Protein AF-0000000084531845 (afdb_homodimer)

Sequence (392 aa):
MIPSQDGQPVPTFLTSALDYHVVKAMKFLHRSMEEGRYAATGSGNSVQEWHRLVGYAWTDLLQYGDLFRGAMALRMQAIGYSTEMIARYLQVEPGQVPKLISEDAQELYDGLTGSSSSGHDDVWGVVGRAIGRGELEQATRDRAEVVLAALFHNPGDPDALDYLPTHL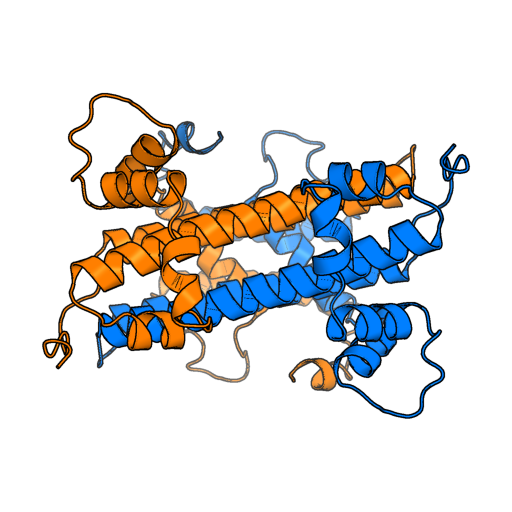QDLVREVTAVLDKAAGARHPEGAEALSMMIPSQDGQPVPTFLTSALDYHVVKAMKFLHRSMEEGRYAATGSGNSVQEWHRLVGYAWTDLLQYGDLFRGAMALRMQAIGYSTEMIARYLQVEPGQVPKLISEDAQELYDGLTGSSSSGHDDVWGVVGRAIGRGELEQATRDRAEVVLAALFHNPGDPDALDYLPTHLQDLVREVTAVLDKAAGARHPEGAEALSM

Secondary structure (DSSP, 8-state):
-----TTPPPPHHHHHHHHHHHHHHHHHHHHHHHHHHHHHHSTT--HHHHHHHHHHHHHHHHHHHHHHHHHHHHHHHHTT--HHHHHHHHTS-GGGHHHH--HHHHHHHHHHHT--------HHHHHHHHHHTT-S-HHHHHHHHHHHHHHHS-TT-TTTTTTS-HHHHHHHHHHHHHHHHHHTTS--TTGGGGG-/-----TTPPPPHHHHHHHHHHHHHHHHHHHHHHHHHHHHHHSTT--HHHHHHHHHHHHHHHHHHHHHHHHHHHHHHHHTT--HHHHHHHHTS-GGGHHHH--HHHHHHHHHHHT--------HHHHHHHHHHTT-S-HHHHHHHHHHHHHHHS-TT-TTTTTTS-HHHHHHHHHHHHHHHHHHTSS--TTGGGGG-

Organism: Streptomyces rubellomurinus (strain ATCC 31215) (NCBI:txid359131)

Solvent-accessible surface area (backbone atoms only — not comparable to full-atom values): 20425 Å² total; per-residue (Å²): 126,63,67,75,51,71,64,37,68,49,56,63,41,58,59,36,44,51,48,52,49,47,53,51,40,48,49,27,49,36,46,24,52,51,45,33,49,41,20,50,68,36,94,75,23,12,35,59,54,24,50,39,49,31,28,43,25,51,40,51,34,48,54,52,49,45,37,52,51,10,26,50,50,52,51,41,46,75,73,52,46,50,61,63,54,50,12,58,32,51,69,48,55,55,89,46,51,69,72,42,50,40,71,61,12,49,32,23,40,25,12,34,70,62,63,54,75,68,80,72,80,41,70,39,27,51,50,15,34,40,31,38,69,56,63,66,48,66,39,59,50,49,44,53,52,28,49,39,42,37,71,64,51,50,84,86,41,90,64,58,53,65,89,45,58,69,73,51,42,52,48,19,52,53,44,33,56,57,45,49,60,62,27,62,68,75,63,71,85,74,68,77,71,74,74,115,127,64,68,77,49,71,65,37,68,48,56,64,41,57,57,36,45,49,49,52,50,48,53,53,40,48,48,25,51,35,48,22,52,53,45,33,47,41,21,50,69,38,94,77,22,12,36,62,54,24,50,38,48,31,28,43,24,51,40,52,33,46,52,52,49,44,36,52,52,10,27,50,49,52,52,42,46,74,75,53,47,49,61,62,56,49,12,59,32,52,70,50,54,55,89,46,51,69,74,42,49,40,72,60,13,49,31,23,39,24,12,34,70,62,63,54,74,66,82,70,82,42,70,41,27,51,51,15,34,40,30,37,70,57,62,67,50,64,41,60,50,50,46,54,52,29,50,38,44,38,72,64,50,50,86,86,42,90,63,59,51,67,89,46,59,68,74,51,40,52,48,18,53,52,44,32,56,57,44,48,59,62,24,62,68,74,64,70,86,73,66,75,71,73,73,114

Nearest PDB structures (foldseek):
  8tos-assembly1_A  TM=4.732E-01  e=9.509E+00  Homo sapiens
  7tn0-assembly2_F  TM=3.151E-01  e=7.102E+00  Homo sapiens
  4dg7-assembly1_H  TM=1.918E-01  e=2.435E+00  Drosophila melanogaster
  7tn0-assembly2_F  TM=3.152E-01  e=6.196E+00  Homo sapiens
  1key-assembly1_D-2  TM=1.921E-01  e=2.587E+00  Mus musculus

Structure (mmCIF, N/CA/C/O backbone):
data_AF-0000000084531845-model_v1
#
loop_
_entity.id
_entity.type
_entity.pdbx_description
1 polymer 'Uncharacterized protein'
#
loop_
_atom_site.group_PDB
_atom_site.id
_atom_site.type_symbol
_atom_site.label_atom_id
_atom_site.label_alt_id
_atom_site.label_comp_id
_atom_site.label_asym_id
_atom_site.label_entity_id
_atom_site.label_seq_id
_atom_site.pdbx_PDB_ins_code
_atom_site.Cartn_x
_atom_site.Cartn_y
_atom_site.Cartn_z
_atom_site.occupancy
_atom_site.B_iso_or_equiv
_atom_site.auth_seq_id
_atom_site.auth_comp_id
_atom_site.auth_asym_id
_atom_site.auth_atom_id
_atom_site.pdbx_PDB_model_num
ATOM 1 N N . MET A 1 1 ? 17.438 -18 -23.594 1 32.72 1 MET A N 1
ATOM 2 C CA . MET A 1 1 ? 16.125 -18.547 -23.922 1 32.72 1 MET A CA 1
ATOM 3 C C . MET A 1 1 ? 15.359 -18.906 -22.656 1 32.72 1 MET A C 1
ATOM 5 O O . MET A 1 1 ? 15.875 -19.641 -21.797 1 32.72 1 MET A O 1
ATOM 9 N N . ILE A 1 2 ? 14.531 -18.031 -22.078 1 42.78 2 ILE A N 1
ATOM 10 C CA . ILE A 1 2 ? 13.727 -18.422 -20.922 1 42.78 2 ILE A CA 1
ATOM 11 C C . ILE A 1 2 ? 13.039 -19.766 -21.219 1 42.78 2 ILE A C 1
ATOM 13 O O . ILE A 1 2 ? 12.477 -19.953 -22.312 1 42.78 2 ILE A O 1
ATOM 17 N N . PRO A 1 3 ? 13.43 -20.844 -20.75 1 45.72 3 PRO A N 1
ATOM 18 C CA . PRO A 1 3 ? 12.539 -21.969 -21.031 1 45.72 3 PRO A CA 1
ATOM 19 C C . PRO A 1 3 ? 11.07 -21.562 -21.047 1 45.72 3 PRO A C 1
ATOM 21 O O . PRO A 1 3 ? 10.672 -20.625 -20.359 1 45.72 3 PRO A O 1
ATOM 24 N N . SER A 1 4 ? 10.398 -21.844 -22.156 1 46.41 4 SER A N 1
ATOM 25 C CA . SER A 1 4 ? 9 -21.5 -22.406 1 46.41 4 SER A CA 1
ATOM 26 C C . SER A 1 4 ? 8.156 -21.688 -21.141 1 46.41 4 SER A C 1
ATOM 28 O O . SER A 1 4 ? 7.98 -22.812 -20.672 1 46.41 4 SER A O 1
ATOM 30 N N . GLN A 1 5 ? 8.555 -21.094 -19.969 1 52.75 5 GLN A N 1
ATOM 31 C CA . GLN A 1 5 ? 7.637 -21.219 -18.844 1 52.75 5 GLN A CA 1
ATOM 32 C C . GLN A 1 5 ? 6.207 -20.875 -19.266 1 52.75 5 GLN A C 1
ATOM 34 O O . GLN A 1 5 ? 5.332 -20.703 -18.406 1 52.75 5 GLN A O 1
ATOM 39 N N . ASP A 1 6 ? 6.102 -20.797 -20.641 1 56.25 6 ASP A N 1
ATOM 40 C CA . ASP A 1 6 ? 4.773 -20.609 -21.219 1 56.25 6 ASP A CA 1
ATOM 41 C C . ASP A 1 6 ? 3.855 -21.781 -20.875 1 56.25 6 ASP A C 1
ATOM 43 O O . ASP A 1 6 ? 4.25 -22.938 -21 1 56.25 6 ASP A O 1
ATOM 47 N N . GLY A 1 7 ? 2.877 -21.422 -20.156 1 62.97 7 GLY A N 1
ATOM 48 C CA . GLY A 1 7 ? 1.813 -22.375 -19.875 1 62.97 7 GLY A CA 1
ATOM 49 C C . GLY A 1 7 ? 1.886 -22.953 -18.469 1 62.97 7 GLY A C 1
ATOM 50 O O . GLY A 1 7 ? 1.029 -23.75 -18.078 1 62.97 7 GLY A O 1
ATOM 51 N N . GLN A 1 8 ? 3.057 -22.688 -17.75 1 75.38 8 GLN A N 1
ATOM 52 C CA . GLN A 1 8 ? 3.1 -23.234 -16.406 1 75.38 8 GLN A CA 1
ATOM 53 C C . GLN A 1 8 ? 2.195 -22.453 -15.461 1 75.38 8 GLN A C 1
ATOM 55 O O . GLN A 1 8 ? 2.15 -21.219 -15.516 1 75.38 8 GLN A O 1
ATOM 60 N N . PRO A 1 9 ? 1.464 -23.234 -14.797 1 83.25 9 PRO A N 1
ATOM 61 C CA . PRO A 1 9 ? 0.596 -22.578 -13.82 1 83.25 9 PRO A CA 1
ATOM 62 C C . PRO A 1 9 ? 1.38 -21.797 -12.766 1 83.25 9 PRO A C 1
ATOM 64 O O . PRO A 1 9 ? 2.518 -22.156 -12.453 1 83.25 9 PRO A O 1
ATOM 67 N N . VAL A 1 10 ? 0.85 -20.75 -12.258 1 91.19 10 VAL A N 1
ATOM 68 C CA . VAL A 1 10 ? 1.457 -19.969 -11.18 1 91.19 10 VAL A CA 1
ATOM 69 C C . VAL A 1 10 ? 1.438 -20.766 -9.883 1 91.19 10 VAL A C 1
ATOM 71 O O . VAL A 1 10 ? 0.373 -21.172 -9.414 1 91.19 10 VAL A O 1
ATOM 74 N N . PRO A 1 11 ? 2.592 -21.031 -9.344 1 90.56 11 PRO A N 1
ATOM 75 C CA . PRO A 1 11 ? 2.596 -21.766 -8.086 1 90.56 11 PRO A CA 1
ATOM 76 C C . PRO A 1 11 ? 1.797 -21.078 -6.984 1 90.56 11 PRO A C 1
ATOM 78 O O . PRO A 1 11 ? 1.821 -19.844 -6.883 1 90.56 11 PRO A O 1
ATOM 81 N N . THR A 1 12 ? 1.21 -21.875 -6.152 1 90.69 12 THR A N 1
ATOM 82 C CA . THR A 1 12 ? 0.329 -21.359 -5.109 1 90.69 12 THR A CA 1
ATOM 83 C C . THR A 1 12 ? 1.112 -20.516 -4.105 1 90.69 12 THR A C 1
ATOM 85 O O . THR A 1 12 ? 0.594 -19.531 -3.574 1 90.69 12 THR A O 1
ATOM 88 N N . PHE A 1 13 ? 2.371 -20.906 -3.871 1 93 13 PHE A N 1
ATOM 89 C CA . PHE A 1 13 ? 3.119 -20.141 -2.885 1 93 13 PHE A CA 1
ATOM 90 C C . PHE A 1 13 ? 3.33 -18.703 -3.361 1 93 13 PHE A C 1
ATOM 92 O O . PHE A 1 13 ? 3.436 -17.781 -2.547 1 93 13 PHE A O 1
ATOM 99 N N . LEU A 1 14 ? 3.355 -18.469 -4.664 1 94.06 14 LEU A N 1
ATOM 100 C CA . LEU A 1 14 ? 3.51 -17.125 -5.203 1 94.06 14 LEU A CA 1
ATOM 101 C C . LEU A 1 14 ? 2.244 -16.297 -4.984 1 94.06 14 LEU A C 1
ATOM 103 O O . LEU A 1 14 ? 2.316 -15.148 -4.562 1 94.06 14 LEU A O 1
ATOM 107 N N . THR A 1 15 ? 1.088 -16.906 -5.281 1 93.69 15 THR A N 1
ATOM 108 C CA . THR A 1 15 ? -0.165 -16.188 -5.078 1 93.69 15 THR A CA 1
ATOM 109 C C . THR A 1 15 ? -0.398 -15.914 -3.594 1 93.69 15 THR A C 1
ATOM 111 O O . THR A 1 15 ? -0.864 -14.836 -3.219 1 93.69 15 THR A O 1
ATOM 114 N N . SER A 1 16 ? 0.004 -16.875 -2.762 1 94.31 16 SER A N 1
ATOM 115 C CA . SER A 1 16 ? -0.106 -16.703 -1.317 1 94.31 16 SER A CA 1
ATOM 116 C C . SER A 1 16 ? 0.824 -15.594 -0.826 1 94.31 16 SER A C 1
ATOM 118 O O . SER A 1 16 ? 0.457 -14.812 0.053 1 94.31 16 SER A O 1
ATOM 120 N N . ALA A 1 17 ? 1.991 -15.586 -1.37 1 96.06 17 ALA A N 1
ATOM 121 C CA . ALA A 1 17 ? 2.947 -14.547 -1.001 1 96.06 17 ALA A CA 1
ATOM 122 C C . ALA A 1 17 ? 2.418 -13.164 -1.364 1 96.06 17 ALA A C 1
ATOM 124 O O . ALA A 1 17 ? 2.533 -12.219 -0.576 1 96.06 17 ALA A O 1
ATOM 125 N N . LEU A 1 18 ? 1.858 -13.07 -2.562 1 96.75 18 LEU A N 1
ATOM 126 C CA . LEU A 1 18 ? 1.266 -11.805 -2.977 1 96.75 18 LEU A CA 1
ATOM 127 C C . LEU A 1 18 ? 0.172 -11.375 -2.004 1 96.75 18 LEU A C 1
ATOM 129 O O . LEU A 1 18 ? 0.18 -10.242 -1.519 1 96.75 18 LEU A O 1
ATOM 133 N N . ASP A 1 19 ? -0.71 -12.281 -1.713 1 95.56 19 ASP A N 1
ATOM 134 C CA . ASP A 1 19 ? -1.826 -11.977 -0.821 1 95.56 19 ASP A CA 1
ATOM 135 C C . ASP A 1 19 ? -1.327 -11.492 0.538 1 95.56 19 ASP A C 1
ATOM 137 O O . ASP A 1 19 ? -1.794 -10.477 1.05 1 95.56 19 ASP A O 1
ATOM 141 N N . TYR A 1 20 ? -0.413 -12.195 1.054 1 95.88 20 TYR A N 1
ATOM 142 C CA . TYR A 1 20 ? 0.135 -11.867 2.363 1 95.88 20 TYR A CA 1
ATOM 143 C C . TYR A 1 20 ? 0.759 -10.477 2.357 1 95.88 20 TYR A C 1
ATOM 145 O O . TYR A 1 20 ? 0.509 -9.672 3.258 1 95.88 20 TYR A O 1
ATOM 153 N N . HIS A 1 21 ? 1.496 -10.195 1.393 1 97.06 21 HIS A N 1
ATOM 154 C CA . HIS A 1 21 ? 2.23 -8.93 1.365 1 97.06 21 HIS A CA 1
ATOM 155 C C . HIS A 1 21 ? 1.303 -7.762 1.059 1 97.06 21 HIS A C 1
ATOM 157 O O . HIS A 1 21 ? 1.534 -6.645 1.522 1 97.06 21 HIS A O 1
ATOM 163 N N . VAL A 1 22 ? 0.257 -8 0.275 1 97.94 22 VAL A N 1
ATOM 164 C CA . VAL A 1 22 ? -0.74 -6.957 0.051 1 97.94 22 VAL A CA 1
ATOM 165 C C . VAL A 1 22 ? -1.421 -6.602 1.37 1 97.94 22 VAL A C 1
ATOM 167 O O . VAL A 1 22 ? -1.542 -5.426 1.716 1 97.94 22 VAL A O 1
ATOM 170 N N . VAL A 1 23 ? -1.781 -7.582 2.129 1 97.06 23 VAL A N 1
ATOM 171 C CA . VAL A 1 23 ? -2.461 -7.359 3.4 1 97.06 23 VAL A CA 1
ATOM 172 C C . VAL A 1 23 ? -1.539 -6.602 4.355 1 97.06 23 VAL A C 1
ATOM 174 O O . VAL A 1 23 ? -1.958 -5.641 5 1 97.06 23 VAL A O 1
ATOM 177 N N . LYS A 1 24 ? -0.318 -7.004 4.395 1 97.06 24 LYS A N 1
ATOM 178 C CA . LYS A 1 24 ? 0.635 -6.336 5.273 1 97.06 24 LYS A CA 1
ATOM 179 C C . LYS A 1 24 ? 0.87 -4.891 4.836 1 97.06 24 LYS A C 1
ATOM 181 O O . LYS A 1 24 ? 0.956 -3.99 5.672 1 97.06 24 LYS A O 1
ATOM 186 N N . ALA A 1 25 ? 0.988 -4.703 3.541 1 98.19 25 ALA A N 1
ATOM 187 C CA . ALA A 1 25 ? 1.13 -3.344 3.025 1 98.19 25 ALA A CA 1
ATOM 188 C C . ALA A 1 25 ? -0.063 -2.48 3.42 1 98.19 25 ALA A C 1
ATOM 190 O O . ALA A 1 25 ? 0.106 -1.339 3.857 1 98.19 25 ALA A O 1
ATOM 191 N N . MET A 1 26 ? -1.246 -3.004 3.289 1 98.12 26 MET A N 1
ATOM 192 C CA . MET A 1 26 ? -2.455 -2.271 3.656 1 98.12 26 MET A CA 1
ATOM 193 C C . MET A 1 26 ? -2.455 -1.932 5.145 1 98.12 26 MET A C 1
ATOM 195 O O . MET A 1 26 ? -2.955 -0.879 5.543 1 98.12 26 MET A O 1
ATOM 199 N N . LYS A 1 27 ? -1.915 -2.779 5.941 1 97.5 27 LYS A N 1
ATOM 200 C CA . LYS A 1 27 ? -1.823 -2.516 7.375 1 97.5 27 LYS A CA 1
ATOM 201 C C . LYS A 1 27 ? -0.931 -1.31 7.656 1 97.5 27 LYS A C 1
ATOM 203 O O . LYS A 1 27 ? -1.246 -0.486 8.516 1 97.5 27 LYS A O 1
ATOM 208 N N . PHE A 1 28 ? 0.142 -1.226 6.973 1 97.88 28 PHE A N 1
ATOM 209 C CA . PHE A 1 28 ? 1.023 -0.078 7.152 1 97.88 28 PHE A CA 1
ATOM 210 C C . PHE A 1 28 ? 0.356 1.2 6.656 1 97.88 28 PHE A C 1
ATOM 212 O O . PHE A 1 28 ? 0.523 2.266 7.254 1 97.88 28 PHE A O 1
ATOM 219 N N . LEU A 1 29 ? -0.359 1.09 5.543 1 98.19 29 LEU A N 1
ATOM 220 C CA . LEU A 1 29 ? -1.098 2.248 5.051 1 98.19 29 LEU A CA 1
ATOM 221 C C . LEU A 1 29 ? -2.146 2.693 6.062 1 98.19 29 LEU A C 1
ATOM 223 O O . LEU A 1 29 ? -2.299 3.891 6.316 1 98.19 29 LEU A O 1
ATOM 227 N N . HIS A 1 30 ? -2.816 1.732 6.672 1 97.62 30 HIS A N 1
ATOM 228 C CA . HIS A 1 30 ? -3.777 2.033 7.727 1 97.62 30 HIS A CA 1
ATOM 229 C C . HIS A 1 30 ? -3.105 2.748 8.898 1 97.62 30 HIS A C 1
ATOM 231 O O . HIS A 1 30 ? -3.607 3.766 9.375 1 97.62 30 HIS A O 1
ATOM 237 N N . ARG A 1 31 ? -2.033 2.191 9.289 1 96.56 31 ARG A N 1
ATOM 238 C CA . ARG A 1 31 ? -1.293 2.785 10.398 1 96.56 31 ARG A CA 1
ATOM 239 C C . ARG A 1 31 ? -0.906 4.227 10.086 1 96.56 31 ARG A C 1
ATOM 241 O O . ARG A 1 31 ? -1.03 5.105 10.945 1 96.56 31 ARG A O 1
ATOM 248 N N . SER A 1 32 ? -0.454 4.434 8.938 1 96.88 32 SER A N 1
ATOM 249 C CA . SER A 1 32 ? -0.034 5.781 8.562 1 96.88 32 SER A CA 1
ATOM 250 C C . SER A 1 32 ? -1.197 6.766 8.648 1 96.88 32 SER A C 1
ATOM 252 O O . SER A 1 32 ? -1.037 7.887 9.133 1 96.88 32 SER A O 1
ATOM 254 N N . MET A 1 33 ? -2.391 6.348 8.195 1 94.56 33 MET A N 1
ATOM 255 C CA . MET A 1 33 ? -3.555 7.23 8.211 1 94.56 33 MET A CA 1
ATOM 256 C C . MET A 1 33 ? -4.043 7.449 9.641 1 94.56 33 MET A C 1
ATOM 258 O O . MET A 1 33 ? -4.348 8.578 10.031 1 94.56 33 MET A O 1
ATOM 262 N N . GLU A 1 34 ? -4.078 6.387 10.352 1 92.06 34 GLU A N 1
ATOM 263 C CA . GLU A 1 34 ? -4.531 6.461 11.734 1 92.06 34 GLU A CA 1
ATOM 264 C C . GLU A 1 34 ? -3.615 7.352 12.57 1 92.06 34 GLU A C 1
ATOM 266 O O . GLU A 1 34 ? -4.078 8.297 13.211 1 92.06 34 GLU A O 1
ATOM 271 N N . GLU A 1 35 ? -2.385 7.078 12.516 1 91 35 GLU A N 1
ATOM 272 C CA . GLU A 1 35 ? -1.405 7.836 13.289 1 91 35 GLU A CA 1
ATOM 273 C C . GLU A 1 35 ? -1.279 9.266 12.766 1 91 35 GLU A C 1
ATOM 275 O O . GLU A 1 35 ? -1.078 10.203 13.547 1 91 35 GLU A O 1
ATOM 280 N N . GLY A 1 36 ? -1.322 9.359 11.438 1 91.62 36 GLY A N 1
ATOM 281 C CA . GLY A 1 36 ? -1.324 10.703 10.875 1 91.62 36 GLY A CA 1
ATOM 282 C C . GLY A 1 36 ? -2.479 11.555 11.367 1 91.62 36 GLY A C 1
ATOM 283 O O . GLY A 1 36 ? -2.287 12.711 11.742 1 91.62 36 GLY A O 1
ATOM 284 N N . ARG A 1 37 ? -3.643 11.023 11.406 1 89 37 ARG A N 1
ATOM 285 C CA . ARG A 1 37 ? -4.816 11.742 11.898 1 89 37 ARG A CA 1
ATOM 286 C C . ARG A 1 37 ? -4.684 12.055 13.383 1 89 37 ARG A C 1
ATOM 288 O O . ARG A 1 37 ? -4.984 13.172 13.82 1 89 37 ARG A O 1
ATOM 295 N N . TYR A 1 38 ? -4.254 11.07 14.078 1 84.75 38 TYR A N 1
ATOM 296 C CA . TYR A 1 38 ? -4.062 11.258 15.516 1 84.75 38 TYR A CA 1
ATOM 297 C C . TYR A 1 38 ? -3.096 12.398 15.789 1 84.75 38 TYR A C 1
ATOM 299 O O . TYR A 1 38 ? -3.371 13.266 16.625 1 84.75 38 TYR A O 1
ATOM 307 N N . ALA A 1 39 ? -2.02 12.406 15.133 1 87.94 39 ALA A N 1
ATOM 308 C CA . ALA A 1 39 ? -1.002 13.43 15.328 1 87.94 39 ALA A CA 1
ATOM 309 C C . ALA A 1 39 ? -1.509 14.797 14.875 1 87.94 39 ALA A C 1
ATOM 311 O O . ALA A 1 39 ? -1.1 15.828 15.414 1 87.94 39 ALA A O 1
ATOM 312 N N . ALA A 1 40 ? -2.414 14.797 13.914 1 86.88 40 ALA A N 1
ATOM 313 C CA . ALA A 1 40 ? -2.898 16.047 13.352 1 86.88 40 ALA A CA 1
ATOM 314 C C . ALA A 1 40 ? -4.039 16.625 14.195 1 86.88 40 ALA A C 1
ATOM 316 O O . ALA A 1 40 ? -4.238 17.844 14.242 1 86.88 40 ALA A O 1
ATOM 317 N N . THR A 1 41 ? -4.777 15.812 14.852 1 79.88 41 THR A N 1
ATOM 318 C CA . THR A 1 41 ? -6.016 16.297 15.461 1 79.88 41 THR A CA 1
ATOM 319 C C . THR A 1 41 ? -6.043 15.977 16.953 1 79.88 41 THR A C 1
ATOM 321 O O . THR A 1 41 ? -6.859 16.531 17.703 1 79.88 41 THR A O 1
ATOM 324 N N . GLY A 1 42 ? -5.184 15.078 17.375 1 70.69 42 GLY A N 1
ATOM 325 C CA . GLY A 1 42 ? -5.227 14.68 18.781 1 70.69 42 GLY A CA 1
ATOM 326 C C . GLY A 1 42 ? -4.641 15.727 19.703 1 70.69 42 GLY A C 1
ATOM 327 O O . GLY A 1 42 ? -4.234 16.797 19.266 1 70.69 42 GLY A O 1
ATOM 328 N N . SER A 1 43 ? -4.809 15.484 20.922 1 61.59 43 SER A N 1
ATOM 329 C CA . SER A 1 43 ? -4.418 16.406 21.984 1 61.59 43 SER A CA 1
ATOM 330 C C . SER A 1 43 ? -2.957 16.812 21.844 1 61.59 43 SER A C 1
ATOM 332 O O . SER A 1 43 ? -2.584 17.922 22.219 1 61.59 43 SER A O 1
ATOM 334 N N . GLY A 1 44 ? -2.191 15.992 21.484 1 58.5 44 GLY A N 1
ATOM 335 C CA . GLY A 1 44 ? -0.774 16.297 21.375 1 58.5 44 GLY A CA 1
ATOM 336 C C . GLY A 1 44 ? -0.344 16.609 19.953 1 58.5 44 GLY A C 1
ATOM 337 O O . GLY A 1 44 ? 0.773 16.281 19.547 1 58.5 44 GLY A O 1
ATOM 338 N N . ASN A 1 45 ? -1.233 17.359 19.219 1 63.66 45 ASN A N 1
ATOM 339 C CA . ASN A 1 45 ? -1 17.797 17.844 1 63.66 45 ASN A CA 1
ATOM 340 C C . ASN A 1 45 ? 0.409 18.344 17.656 1 63.66 45 ASN A C 1
ATOM 342 O O . ASN A 1 45 ? 0.742 19.391 18.219 1 63.66 45 ASN A O 1
ATOM 346 N N . SER A 1 46 ? 1.159 17.516 17.047 1 85.19 46 SER A N 1
ATOM 347 C CA . SER A 1 46 ? 2.539 17.906 16.766 1 85.19 46 SER A CA 1
ATOM 348 C C . SER A 1 46 ? 2.967 17.469 15.375 1 85.19 46 SER A C 1
ATOM 350 O O . SER A 1 46 ? 2.793 16.297 15.008 1 85.19 46 SER A O 1
ATOM 352 N N . VAL A 1 47 ? 3.443 18.453 14.727 1 88.62 47 VAL A N 1
ATOM 353 C CA . VAL A 1 47 ? 3.984 18.188 13.398 1 88.62 47 VAL A CA 1
ATOM 354 C C . VAL A 1 47 ? 5.176 17.234 13.5 1 88.62 47 VAL A C 1
ATOM 356 O O . VAL A 1 47 ? 5.395 16.406 12.617 1 88.62 47 VAL A O 1
ATOM 359 N N . GLN A 1 48 ? 5.855 17.344 14.617 1 89.31 48 GLN A N 1
ATOM 360 C CA . GLN A 1 48 ? 6.98 16.438 14.844 1 89.31 48 GLN A CA 1
ATOM 361 C C . GLN A 1 48 ? 6.508 14.992 14.977 1 89.31 48 GLN A C 1
ATOM 363 O O . GLN A 1 48 ? 7.078 14.094 14.359 1 89.31 48 GLN A O 1
ATOM 368 N N . GLU A 1 49 ? 5.492 14.836 15.766 1 91.12 49 GLU A N 1
ATOM 369 C CA . GLU A 1 49 ? 4.941 13.492 15.93 1 91.12 49 GLU A CA 1
ATOM 370 C C . GLU A 1 49 ? 4.363 12.961 14.625 1 91.12 49 GLU A C 1
ATOM 372 O O . GLU A 1 49 ? 4.461 11.766 14.336 1 91.12 49 GLU A O 1
ATOM 377 N N . TRP A 1 50 ? 3.805 13.844 13.875 1 94.44 50 TRP A N 1
ATOM 378 C CA . TRP A 1 50 ? 3.271 13.445 12.578 1 94.44 50 TRP A CA 1
ATOM 379 C C . TRP A 1 50 ? 4.379 12.906 11.672 1 94.44 50 TRP A C 1
ATOM 381 O O . TRP A 1 50 ? 4.25 11.82 11.109 1 94.44 50 TRP A O 1
ATOM 391 N N . HIS A 1 51 ? 5.488 13.625 11.555 1 94.44 51 HIS A N 1
ATOM 392 C CA . HIS A 1 51 ? 6.605 13.195 10.719 1 94.44 51 HIS A CA 1
ATOM 393 C C . HIS A 1 51 ? 7.176 11.867 11.203 1 94.44 51 HIS A C 1
ATOM 395 O O . HIS A 1 51 ? 7.477 10.984 10.391 1 94.44 51 HIS A O 1
ATOM 401 N N . ARG A 1 52 ? 7.277 11.75 12.484 1 93.81 52 ARG A N 1
ATOM 402 C CA . ARG A 1 52 ? 7.84 10.539 13.055 1 93.81 52 ARG A CA 1
ATOM 403 C C . ARG A 1 52 ? 6.961 9.328 12.75 1 93.81 52 ARG A C 1
ATOM 405 O O . ARG A 1 52 ? 7.422 8.352 12.164 1 93.81 52 ARG A O 1
ATOM 412 N N . LEU A 1 53 ? 5.688 9.406 13.078 1 94.56 53 LEU A N 1
ATOM 413 C CA . LEU A 1 53 ? 4.781 8.266 13.008 1 94.56 53 LEU A CA 1
ATOM 414 C C . LEU A 1 53 ? 4.48 7.898 11.562 1 94.56 53 LEU A C 1
ATOM 416 O O . LEU A 1 53 ? 4.508 6.723 11.195 1 94.56 53 LEU A O 1
ATOM 420 N N . VAL A 1 54 ? 4.223 8.883 10.719 1 96.56 54 VAL A N 1
ATOM 421 C CA . VAL A 1 54 ? 3.959 8.633 9.305 1 96.56 54 VAL A CA 1
ATOM 422 C C . VAL A 1 54 ? 5.234 8.156 8.617 1 96.56 54 VAL A C 1
ATOM 424 O O . VAL A 1 54 ? 5.199 7.227 7.797 1 96.56 54 VAL A O 1
ATOM 427 N N . GLY A 1 55 ? 6.391 8.75 8.984 1 96.44 55 GLY A N 1
ATOM 428 C CA . GLY A 1 55 ? 7.664 8.289 8.453 1 96.44 55 GLY A CA 1
ATOM 429 C C . GLY A 1 55 ? 7.941 6.828 8.742 1 96.44 55 GLY A C 1
ATOM 430 O O . GLY A 1 55 ? 8.289 6.066 7.836 1 96.44 55 GLY A O 1
ATOM 431 N N . TYR A 1 56 ? 7.676 6.41 9.953 1 95.94 56 TYR A N 1
ATOM 432 C CA . TYR A 1 56 ? 7.883 5.02 10.352 1 95.94 56 TYR A CA 1
ATOM 433 C C . TYR A 1 56 ? 6.98 4.082 9.555 1 95.94 56 TYR A C 1
ATOM 435 O O . TYR A 1 56 ? 7.434 3.051 9.055 1 95.94 56 TYR A O 1
ATOM 443 N N . ALA A 1 57 ? 5.758 4.453 9.453 1 97.38 57 ALA A N 1
ATOM 444 C CA . ALA A 1 57 ? 4.785 3.592 8.781 1 97.38 57 ALA A CA 1
ATOM 445 C C . ALA A 1 57 ? 5.148 3.398 7.312 1 97.38 57 ALA A C 1
ATOM 447 O O . ALA A 1 57 ? 5.078 2.283 6.789 1 97.38 57 ALA A O 1
ATOM 448 N N . TRP A 1 58 ? 5.566 4.445 6.633 1 97.31 58 TRP A N 1
ATOM 449 C CA . TRP A 1 58 ? 5.891 4.352 5.211 1 97.31 58 TRP A CA 1
ATOM 450 C C . TRP A 1 58 ? 7.219 3.625 5.004 1 97.31 58 TRP A C 1
ATOM 452 O O . TRP A 1 58 ? 7.391 2.904 4.02 1 97.31 58 TRP A O 1
ATOM 462 N N . THR A 1 59 ? 8.125 3.836 5.93 1 95.44 59 THR A N 1
ATOM 463 C CA . THR A 1 59 ? 9.367 3.07 5.859 1 95.44 59 THR A CA 1
ATOM 464 C C . THR A 1 59 ? 9.086 1.575 5.996 1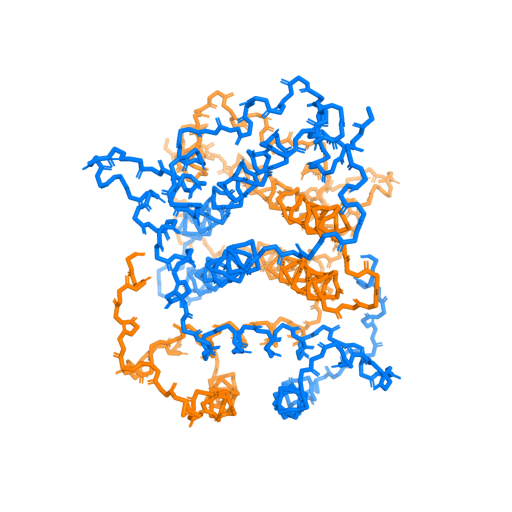 95.44 59 THR A C 1
ATOM 466 O O . THR A 1 59 ? 9.617 0.765 5.238 1 95.44 59 THR A O 1
ATOM 469 N N . ASP A 1 60 ? 8.219 1.238 6.938 1 95.25 60 ASP A N 1
ATOM 470 C CA . ASP A 1 60 ? 7.836 -0.162 7.105 1 95.25 60 ASP A CA 1
ATOM 471 C C . ASP A 1 60 ? 7.203 -0.715 5.832 1 95.25 60 ASP A C 1
ATOM 473 O O . ASP A 1 60 ? 7.52 -1.828 5.406 1 95.25 60 ASP A O 1
ATOM 477 N N . LEU A 1 61 ? 6.363 0.042 5.203 1 97.62 61 LEU A N 1
ATOM 478 C CA . LEU A 1 61 ? 5.734 -0.346 3.947 1 97.62 61 LEU A CA 1
ATOM 479 C C . LEU A 1 61 ? 6.781 -0.614 2.873 1 97.62 61 LEU A C 1
ATOM 481 O O . LEU A 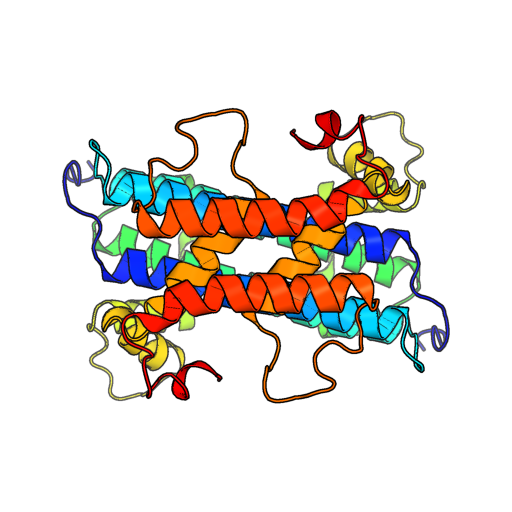1 61 ? 6.754 -1.659 2.219 1 97.62 61 LEU A O 1
ATOM 485 N N . LEU A 1 62 ? 7.711 0.276 2.709 1 96.19 62 LEU A N 1
ATOM 486 C CA . LEU A 1 62 ? 8.703 0.179 1.646 1 96.19 62 LEU A CA 1
ATOM 487 C C . LEU A 1 62 ? 9.664 -0.98 1.902 1 96.19 62 LEU A C 1
ATOM 489 O O . LEU A 1 62 ? 10.039 -1.696 0.972 1 96.19 62 LEU A O 1
ATOM 493 N N . GLN A 1 63 ? 10.016 -1.147 3.146 1 93.31 63 GLN A N 1
ATOM 494 C CA . GLN A 1 63 ? 10.875 -2.271 3.496 1 93.31 63 GLN A CA 1
ATOM 495 C C . GLN A 1 63 ? 10.188 -3.604 3.215 1 93.31 63 GLN A C 1
ATOM 497 O O . GLN A 1 63 ? 10.812 -4.535 2.703 1 93.31 63 GLN A O 1
ATOM 502 N N . TYR A 1 64 ? 8.992 -3.658 3.531 1 93.62 64 TYR A N 1
ATOM 503 C CA . TYR A 1 64 ? 8.227 -4.863 3.244 1 93.62 64 TYR A CA 1
ATOM 504 C C . TYR A 1 64 ? 8.094 -5.086 1.741 1 93.62 64 TYR A C 1
ATOM 506 O O . TYR A 1 64 ? 8.164 -6.223 1.268 1 93.62 64 TYR A O 1
ATOM 514 N N . GLY A 1 65 ? 7.887 -4.031 1.01 1 96.19 65 GLY A N 1
ATOM 515 C CA . GLY A 1 65 ? 7.855 -4.121 -0.442 1 96.19 65 GLY A CA 1
ATOM 516 C C . GLY A 1 65 ? 9.156 -4.633 -1.034 1 96.19 65 GLY A C 1
ATOM 517 O O . GLY A 1 65 ? 9.148 -5.461 -1.944 1 96.19 65 GLY A O 1
ATOM 518 N N . ASP A 1 66 ? 10.242 -4.172 -0.499 1 95.44 66 ASP A N 1
ATOM 519 C CA . ASP A 1 66 ? 11.547 -4.609 -0.965 1 95.44 66 ASP A CA 1
ATOM 520 C C . ASP A 1 66 ? 11.773 -6.09 -0.663 1 95.44 66 ASP A C 1
ATOM 522 O O . ASP A 1 66 ? 12.398 -6.805 -1.449 1 95.44 66 ASP A O 1
ATOM 526 N N . LEU A 1 67 ? 11.289 -6.449 0.495 1 96.38 67 LEU A N 1
ATOM 527 C CA . LEU A 1 67 ? 11.375 -7.855 0.875 1 96.38 67 LEU A CA 1
ATOM 528 C C . LEU A 1 67 ? 10.68 -8.742 -0.154 1 96.38 67 LEU A C 1
ATOM 530 O O . LEU A 1 67 ? 11.25 -9.727 -0.622 1 96.38 67 LEU A O 1
ATOM 534 N N . PHE A 1 68 ? 9.508 -8.422 -0.532 1 97.62 68 PHE A N 1
ATOM 535 C CA . PHE A 1 68 ? 8.727 -9.18 -1.506 1 97.62 68 PHE A CA 1
ATOM 536 C C . PHE A 1 68 ? 9.383 -9.125 -2.881 1 97.62 68 PHE A C 1
ATOM 538 O O . PHE A 1 68 ? 9.484 -10.141 -3.564 1 97.62 68 PHE A O 1
ATOM 545 N N . ARG A 1 69 ? 9.805 -7.973 -3.256 1 96.69 69 ARG A N 1
ATOM 546 C CA . ARG A 1 69 ? 10.492 -7.805 -4.535 1 96.69 69 ARG A CA 1
ATOM 547 C C . ARG A 1 69 ? 11.734 -8.68 -4.613 1 96.69 69 ARG A C 1
ATOM 549 O O . ARG A 1 69 ? 12.008 -9.289 -5.652 1 96.69 69 ARG A O 1
ATOM 556 N N . GLY A 1 70 ? 12.469 -8.703 -3.559 1 97.25 70 GLY A N 1
ATOM 557 C CA . GLY A 1 70 ? 13.633 -9.578 -3.506 1 97.25 70 GLY A CA 1
ATOM 558 C C . GLY A 1 70 ? 13.281 -11.047 -3.66 1 97.25 70 GLY A C 1
ATOM 559 O O . GLY A 1 70 ? 13.961 -11.781 -4.383 1 97.25 70 GLY A O 1
ATOM 560 N N . ALA A 1 71 ? 12.242 -11.461 -2.969 1 96.81 71 ALA A N 1
ATOM 561 C CA . ALA A 1 71 ? 11.797 -12.844 -3.09 1 96.81 71 ALA A CA 1
ATOM 562 C C . ALA A 1 71 ? 11.367 -13.164 -4.52 1 96.81 71 ALA A C 1
ATOM 564 O O . ALA A 1 71 ? 11.633 -14.258 -5.027 1 96.81 71 ALA A O 1
ATOM 565 N N . MET A 1 72 ? 10.758 -12.211 -5.18 1 96.44 72 MET A N 1
ATOM 566 C CA . MET A 1 72 ? 10.367 -12.383 -6.574 1 96.44 72 MET A CA 1
ATOM 567 C C . MET A 1 72 ? 11.594 -12.531 -7.469 1 96.44 72 MET A C 1
ATOM 569 O O . MET A 1 72 ? 11.609 -13.367 -8.375 1 96.44 72 MET A O 1
ATOM 573 N N . ALA A 1 73 ? 12.539 -11.727 -7.207 1 97.5 73 ALA A N 1
ATOM 574 C CA . ALA A 1 73 ? 13.781 -11.812 -7.973 1 97.5 73 ALA A CA 1
ATOM 575 C C . ALA A 1 73 ? 14.406 -13.195 -7.836 1 97.5 73 ALA A C 1
ATOM 577 O O . ALA A 1 73 ? 14.828 -13.797 -8.828 1 97.5 73 ALA A O 1
ATOM 578 N N . LEU A 1 74 ? 14.406 -13.672 -6.613 1 97 74 LEU A N 1
ATOM 579 C CA . LEU A 1 74 ? 14.969 -14.992 -6.344 1 97 74 LEU A CA 1
ATOM 580 C C . LEU A 1 74 ? 14.195 -16.078 -7.09 1 97 74 LEU A C 1
ATOM 582 O O . LEU A 1 74 ? 14.797 -16.984 -7.668 1 97 74 LEU A O 1
ATOM 586 N N . ARG A 1 75 ? 12.906 -15.984 -7.09 1 96.44 75 ARG A N 1
ATOM 587 C CA . ARG A 1 75 ? 12.07 -16.953 -7.797 1 96.44 75 ARG A CA 1
ATOM 588 C C . ARG A 1 75 ? 12.375 -16.953 -9.289 1 96.44 75 ARG A C 1
ATOM 590 O O . ARG A 1 75 ? 12.523 -18 -9.906 1 96.44 75 ARG A O 1
ATOM 597 N N . MET A 1 76 ? 12.477 -15.797 -9.859 1 96 76 MET A N 1
ATOM 598 C CA . MET A 1 76 ? 12.758 -15.68 -11.289 1 96 76 MET A CA 1
ATOM 599 C C . MET A 1 76 ? 14.141 -16.234 -11.617 1 96 76 MET A C 1
ATOM 601 O O . MET A 1 76 ? 14.32 -16.906 -12.633 1 96 76 MET A O 1
ATOM 605 N N . GLN A 1 77 ? 15.062 -16.016 -10.758 1 95.69 77 GLN A N 1
ATOM 606 C CA . GLN A 1 77 ? 16.391 -16.594 -10.93 1 95.69 77 GLN A CA 1
ATOM 607 C C . GLN A 1 77 ? 16.328 -18.125 -10.906 1 95.69 77 GLN A C 1
ATOM 609 O O . GLN A 1 77 ? 16.938 -18.781 -11.75 1 95.69 77 GLN A O 1
ATOM 614 N N . ALA A 1 78 ? 15.625 -18.594 -9.977 1 93.56 78 ALA A N 1
ATOM 615 C CA . ALA A 1 78 ? 15.562 -20.031 -9.75 1 93.56 78 ALA A CA 1
ATOM 616 C C . ALA A 1 78 ? 14.992 -20.75 -10.969 1 93.56 78 ALA A C 1
ATOM 618 O O . ALA A 1 78 ? 15.336 -21.906 -11.234 1 93.56 78 ALA A O 1
ATOM 619 N N . ILE A 1 79 ? 14.141 -20.078 -11.695 1 92 79 ILE A N 1
ATOM 620 C CA . ILE A 1 79 ? 13.516 -20.766 -12.828 1 92 79 ILE A CA 1
ATOM 621 C C . ILE A 1 79 ? 14.227 -20.359 -14.117 1 92 79 ILE A C 1
ATOM 623 O O . ILE A 1 79 ? 13.719 -20.609 -15.219 1 92 79 ILE A O 1
ATOM 627 N N . GLY A 1 80 ? 15.32 -19.562 -14.031 1 92.94 80 GLY A N 1
ATOM 628 C CA . GLY A 1 80 ? 16.219 -19.438 -15.164 1 92.94 80 GLY A CA 1
ATOM 629 C C . GLY A 1 80 ? 16.094 -18.109 -15.891 1 92.94 80 GLY A C 1
ATOM 630 O O . GLY A 1 80 ? 16.641 -17.938 -16.984 1 92.94 80 GLY A O 1
ATOM 631 N N . TYR A 1 81 ? 15.391 -17.156 -15.305 1 94 81 TYR A N 1
ATOM 632 C CA . TYR A 1 81 ? 15.344 -15.852 -15.938 1 94 81 TYR A CA 1
ATOM 633 C C . TYR A 1 81 ? 16.719 -15.203 -15.961 1 94 81 TYR A C 1
ATOM 635 O O . TYR A 1 81 ? 17.484 -15.312 -15 1 94 81 TYR A O 1
ATOM 643 N N . SER A 1 82 ? 16.969 -14.578 -17.109 1 95.62 82 SER A N 1
ATOM 644 C CA . SER A 1 82 ? 18.219 -13.82 -17.172 1 95.62 82 SER A CA 1
ATOM 645 C C . SER A 1 82 ? 18.172 -12.586 -16.281 1 95.62 82 SER A C 1
ATOM 647 O O . SER A 1 82 ? 17.078 -12.094 -15.953 1 95.62 82 SER A O 1
ATOM 649 N N . THR A 1 83 ? 19.359 -12.094 -15.891 1 96.5 83 THR A N 1
ATOM 650 C CA . THR A 1 83 ? 19.469 -10.875 -15.102 1 96.5 83 THR A CA 1
ATOM 651 C C . THR A 1 83 ? 18.797 -9.711 -15.82 1 96.5 83 THR A C 1
ATOM 653 O O . THR A 1 83 ? 18.156 -8.867 -15.195 1 96.5 83 THR A O 1
ATOM 656 N N . GLU A 1 84 ? 18.891 -9.68 -17.125 1 96.38 84 GLU A N 1
ATOM 657 C CA . GLU A 1 84 ? 18.281 -8.625 -17.938 1 96.38 84 GLU A CA 1
ATOM 658 C C . GLU A 1 84 ? 16.766 -8.672 -17.859 1 96.38 84 GLU A C 1
ATOM 660 O O . GLU A 1 84 ? 16.109 -7.633 -17.766 1 96.38 84 GLU A O 1
ATOM 665 N N . MET A 1 85 ? 16.25 -9.867 -17.891 1 95.31 85 MET A N 1
ATOM 666 C CA . MET A 1 85 ? 14.789 -10.016 -17.844 1 95.31 85 MET A CA 1
ATOM 667 C C . MET A 1 85 ? 14.258 -9.656 -16.453 1 95.31 85 MET A C 1
ATOM 669 O O . MET A 1 85 ? 13.242 -8.969 -16.344 1 95.31 85 MET A O 1
ATOM 673 N N . ILE A 1 86 ? 14.984 -10.094 -15.406 1 96.94 86 ILE A N 1
ATOM 674 C CA . ILE A 1 86 ? 14.594 -9.773 -14.039 1 96.94 86 ILE A CA 1
ATOM 675 C C . ILE A 1 86 ? 14.602 -8.258 -13.836 1 96.94 86 ILE A C 1
ATOM 677 O O . ILE A 1 86 ? 13.656 -7.695 -13.289 1 96.94 86 ILE A O 1
ATOM 681 N N . ALA A 1 87 ? 15.664 -7.609 -14.336 1 97.19 87 ALA A N 1
ATOM 682 C CA . ALA A 1 87 ? 15.797 -6.16 -14.242 1 97.19 87 ALA A CA 1
ATOM 683 C C . ALA A 1 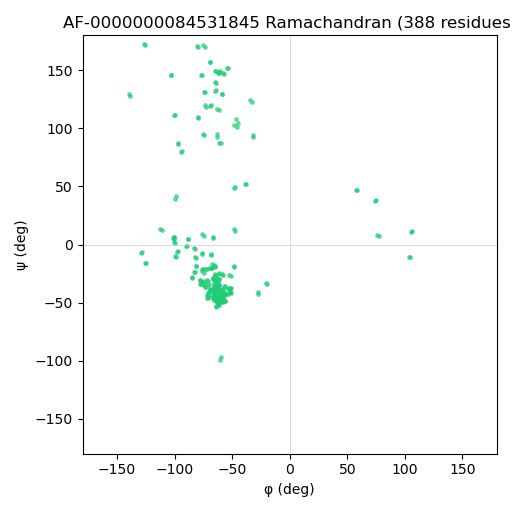87 ? 14.641 -5.453 -14.953 1 97.19 87 ALA A C 1
ATOM 685 O O . ALA A 1 87 ? 14.109 -4.465 -14.445 1 97.19 87 ALA A O 1
ATOM 686 N N . ARG A 1 88 ? 14.25 -5.977 -16.062 1 95.94 88 ARG A N 1
ATOM 687 C CA . ARG A 1 88 ? 13.148 -5.398 -16.828 1 95.94 88 ARG A CA 1
ATOM 688 C C . ARG A 1 88 ? 11.836 -5.512 -16.062 1 95.94 88 ARG A C 1
ATOM 690 O O . ARG A 1 88 ? 11.117 -4.523 -15.906 1 95.94 88 ARG A O 1
ATOM 697 N N . TYR A 1 89 ? 11.555 -6.66 -15.492 1 94.31 89 TYR A N 1
ATOM 698 C CA . TYR A 1 89 ? 10.273 -6.895 -14.828 1 94.31 89 TYR A CA 1
ATOM 699 C C . TYR A 1 89 ? 10.203 -6.121 -13.516 1 94.31 89 TYR A C 1
ATOM 701 O O . TYR A 1 89 ? 9.117 -5.707 -13.094 1 94.31 89 TYR A O 1
ATOM 709 N N . LEU A 1 90 ? 11.336 -5.914 -12.875 1 96.31 90 LEU A N 1
ATOM 710 C CA . LEU A 1 90 ? 11.344 -5.219 -11.594 1 96.31 90 LEU A CA 1
ATOM 711 C C . LEU A 1 90 ? 11.75 -3.76 -11.766 1 96.31 90 LEU A C 1
ATOM 713 O O . LEU A 1 90 ? 11.859 -3.018 -10.789 1 96.31 90 LEU A O 1
ATOM 717 N N . GLN A 1 91 ? 11.984 -3.377 -13.07 1 93.56 91 GLN A N 1
ATOM 718 C CA . GLN A 1 91 ? 12.219 -1.998 -13.484 1 93.56 91 GLN A CA 1
ATOM 719 C C . GLN A 1 91 ? 13.414 -1.397 -12.75 1 93.56 91 GLN A C 1
ATOM 721 O O . GLN A 1 91 ? 13.328 -0.289 -12.219 1 93.56 91 GLN A O 1
ATOM 726 N N . VAL A 1 92 ? 14.469 -2.127 -12.703 1 94.25 92 VAL A N 1
ATOM 727 C CA . VAL A 1 92 ? 15.742 -1.657 -12.172 1 94.25 92 VAL A CA 1
ATOM 728 C C . VAL A 1 92 ? 16.844 -1.866 -13.203 1 94.25 92 VAL A C 1
ATOM 730 O O . VAL A 1 92 ? 16.594 -2.418 -14.281 1 94.25 92 VAL A O 1
ATOM 733 N N . GLU A 1 93 ? 17.969 -1.332 -12.914 1 94.38 93 GLU A N 1
ATOM 734 C CA . GLU A 1 93 ? 19.125 -1.644 -13.75 1 94.38 93 GLU A CA 1
ATOM 735 C C . GLU A 1 93 ? 19.672 -3.037 -13.438 1 94.38 93 GLU A C 1
ATOM 737 O O . GLU A 1 93 ? 19.625 -3.486 -12.297 1 94.38 93 GLU A O 1
ATOM 742 N N . PRO A 1 94 ? 20.188 -3.701 -14.508 1 95.62 94 PRO A N 1
ATOM 743 C CA . PRO A 1 94 ? 20.688 -5.062 -14.312 1 95.62 94 PRO A CA 1
ATOM 744 C C . PRO A 1 94 ? 21.688 -5.156 -13.156 1 95.62 94 PRO A C 1
ATOM 746 O O . PRO A 1 94 ? 21.656 -6.117 -12.391 1 95.62 94 PRO A O 1
ATOM 749 N N . GLY A 1 95 ? 22.547 -4.168 -12.977 1 95 95 GLY A N 1
ATOM 750 C CA . GLY A 1 95 ? 23.531 -4.164 -11.922 1 95 95 GLY A CA 1
ATOM 751 C C . GLY A 1 95 ? 22.922 -4.035 -10.531 1 95 95 GLY A C 1
ATOM 752 O O . GLY A 1 95 ? 23.594 -4.301 -9.531 1 95 95 GLY A O 1
ATOM 753 N N . GLN A 1 96 ? 21.625 -3.773 -10.461 1 94.56 96 GLN A N 1
ATOM 754 C CA . GLN A 1 96 ? 20.953 -3.564 -9.18 1 94.56 96 GLN A CA 1
ATOM 755 C C . GLN A 1 96 ? 20.219 -4.832 -8.734 1 94.56 96 GLN A C 1
ATOM 757 O O . GLN A 1 96 ? 19.797 -4.93 -7.582 1 94.56 96 GLN A O 1
ATOM 762 N N . VAL A 1 97 ? 20.094 -5.832 -9.57 1 96.12 97 VAL A N 1
ATOM 763 C CA . VAL A 1 97 ? 19.312 -7.031 -9.281 1 96.12 97 VAL A CA 1
ATOM 764 C C . VAL A 1 97 ? 19.891 -7.742 -8.062 1 96.12 97 VAL A C 1
ATOM 766 O O . VAL A 1 97 ? 19.156 -8.086 -7.133 1 96.12 97 VAL A O 1
ATOM 769 N N . PRO A 1 98 ? 21.266 -7.867 -7.902 1 95.06 98 PRO A N 1
ATOM 770 C CA . PRO A 1 98 ? 21.797 -8.531 -6.711 1 95.06 98 PRO A CA 1
ATOM 771 C C . PRO A 1 98 ? 21.484 -7.77 -5.426 1 95.06 98 PRO A C 1
ATOM 773 O O . PRO A 1 98 ? 21.344 -8.375 -4.359 1 95.06 98 PRO A O 1
ATOM 776 N N . LYS A 1 99 ? 21.297 -6.48 -5.562 1 93.56 99 LYS A N 1
ATOM 777 C CA . LYS A 1 99 ? 21.047 -5.648 -4.391 1 93.56 99 LYS A CA 1
ATOM 778 C C . LYS A 1 99 ? 19.625 -5.824 -3.887 1 93.56 99 LYS A C 1
ATOM 780 O O . LYS A 1 99 ? 19.312 -5.484 -2.742 1 93.56 99 LYS A O 1
ATOM 785 N N . LEU A 1 100 ? 18.719 -6.301 -4.738 1 94.44 100 LEU A N 1
ATOM 786 C CA . LEU A 1 100 ? 17.328 -6.539 -4.336 1 94.44 100 LEU A CA 1
ATOM 787 C C . LEU A 1 100 ? 17.234 -7.754 -3.416 1 94.44 100 LEU A C 1
ATOM 789 O O . LEU A 1 100 ? 16.25 -7.914 -2.699 1 94.44 100 LEU A O 1
ATOM 793 N N . ILE A 1 101 ? 18.234 -8.578 -3.508 1 96.19 101 ILE A N 1
ATOM 794 C CA . ILE A 1 101 ? 18.188 -9.867 -2.822 1 96.19 101 ILE A CA 1
ATOM 795 C C . ILE A 1 101 ? 18.922 -9.766 -1.488 1 96.19 101 ILE A C 1
ATOM 797 O O . ILE A 1 101 ? 20.109 -10.117 -1.393 1 96.19 101 ILE A O 1
ATOM 801 N N . SER A 1 102 ? 18.219 -9.367 -0.548 1 94.88 102 SER A N 1
ATOM 802 C CA . SER A 1 102 ? 18.766 -9.312 0.807 1 94.88 102 SER A CA 1
ATOM 803 C C . SER A 1 102 ? 18.75 -10.68 1.469 1 94.88 102 SER A C 1
ATOM 805 O O . SER A 1 102 ? 18.141 -11.625 0.948 1 94.88 102 SER A O 1
ATOM 807 N N . GLU A 1 103 ? 19.391 -10.773 2.604 1 94 103 GLU A N 1
ATOM 808 C CA . GLU A 1 103 ? 19.344 -12 3.395 1 94 103 GLU A CA 1
ATOM 809 C C . GLU A 1 103 ? 17.906 -12.328 3.82 1 94 103 GLU A C 1
ATOM 811 O O . GLU A 1 103 ? 17.484 -13.484 3.773 1 94 103 GLU A O 1
ATOM 816 N N . ASP A 1 104 ? 17.172 -11.305 4.191 1 94.25 104 ASP A N 1
ATOM 817 C CA . ASP A 1 104 ? 15.781 -11.484 4.578 1 94.25 104 ASP A CA 1
ATOM 818 C C . ASP A 1 104 ? 14.953 -12.031 3.42 1 94.25 104 ASP A C 1
ATOM 820 O O . ASP A 1 104 ? 14.109 -12.906 3.613 1 94.25 104 ASP A O 1
ATOM 824 N N . ALA A 1 105 ? 15.195 -11.5 2.252 1 95.88 105 ALA A N 1
ATOM 825 C CA . ALA A 1 105 ? 14.477 -11.977 1.073 1 95.88 105 ALA A CA 1
ATOM 826 C C . ALA A 1 105 ? 14.805 -13.445 0.792 1 95.88 105 ALA A C 1
ATOM 828 O O . ALA A 1 105 ? 13.922 -14.219 0.42 1 95.88 105 ALA A O 1
ATOM 829 N N . GLN A 1 106 ? 16.062 -13.797 0.967 1 95.06 106 GLN A N 1
ATOM 830 C CA . GLN A 1 106 ? 16.453 -15.188 0.785 1 95.06 106 GLN A CA 1
ATOM 831 C C . GLN A 1 106 ? 15.766 -16.094 1.79 1 95.06 106 GLN A C 1
ATOM 833 O O . GLN A 1 106 ? 15.258 -17.172 1.426 1 95.06 106 GLN A O 1
ATOM 838 N N . GLU A 1 107 ? 15.766 -15.633 3.01 1 94.25 107 GLU A N 1
ATOM 839 C CA . GLU A 1 107 ? 15.086 -16.406 4.043 1 94.25 107 GLU A CA 1
ATOM 840 C C . GLU A 1 107 ? 13.609 -16.594 3.717 1 94.25 107 GLU A C 1
ATOM 842 O O . GLU A 1 107 ? 13.07 -17.688 3.84 1 94.25 107 GLU A O 1
ATOM 847 N N . LEU A 1 108 ? 12.953 -15.539 3.361 1 95.5 108 LEU A N 1
ATOM 848 C CA . LEU A 1 108 ? 11.547 -15.586 2.982 1 95.5 108 LEU A CA 1
ATOM 849 C C . LEU A 1 108 ? 11.328 -16.578 1.843 1 95.5 108 LEU A C 1
ATOM 85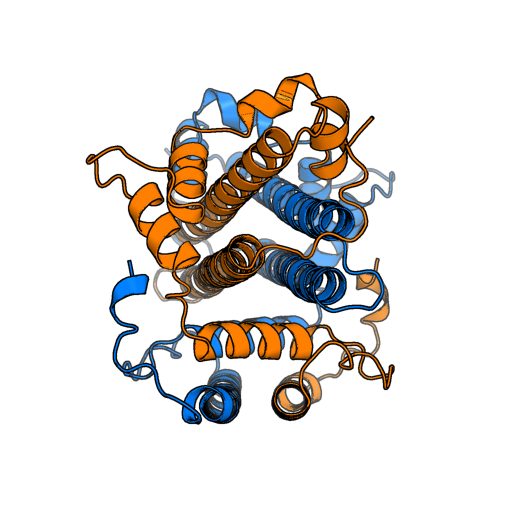1 O O . LEU A 1 108 ? 10.445 -17.438 1.924 1 95.5 108 LEU A O 1
ATOM 855 N N . TYR A 1 109 ? 12.125 -16.5 0.812 1 95.38 109 TYR A N 1
ATOM 856 C CA . TYR A 1 109 ? 11.969 -17.359 -0.356 1 95.38 109 TYR A CA 1
ATOM 857 C C . TYR A 1 109 ? 12.188 -18.812 0.012 1 95.38 109 TYR A C 1
ATOM 859 O O . TYR A 1 109 ? 11.438 -19.688 -0.42 1 95.38 109 TYR A O 1
ATOM 867 N N . ASP A 1 110 ? 13.219 -19.016 0.752 1 93.5 110 ASP A N 1
ATOM 868 C CA . ASP A 1 110 ? 13.477 -20.391 1.193 1 93.5 110 ASP A CA 1
ATOM 869 C C . ASP A 1 110 ? 12.289 -20.938 1.979 1 93.5 110 ASP A C 1
ATOM 871 O O . ASP A 1 110 ? 11.914 -22.109 1.815 1 93.5 110 ASP A O 1
ATOM 875 N N . GLY A 1 111 ? 11.789 -20.141 2.836 1 93.12 111 GLY A N 1
ATOM 876 C CA . GLY A 1 111 ? 10.594 -20.547 3.562 1 93.12 111 GLY A CA 1
ATOM 877 C C . GLY A 1 111 ? 9.406 -20.812 2.658 1 93.12 111 GLY A C 1
ATOM 878 O O . GLY A 1 111 ? 8.719 -21.828 2.811 1 93.12 111 GLY A O 1
ATOM 879 N N . LEU A 1 112 ? 9.148 -19.969 1.7 1 94.06 112 LEU A N 1
ATOM 880 C CA . LEU A 1 112 ? 8.031 -20.078 0.764 1 94.06 112 LEU A CA 1
ATOM 881 C C . LEU A 1 112 ? 8.094 -21.406 0.015 1 94.06 112 LEU A C 1
ATOM 883 O O . LEU A 1 112 ? 7.059 -22.031 -0.237 1 94.06 112 LEU A O 1
ATOM 887 N N . THR A 1 113 ? 9.297 -21.828 -0.324 1 92.94 113 THR A N 1
ATOM 888 C CA . THR A 1 113 ? 9.469 -22.984 -1.186 1 92.94 113 THR A CA 1
ATOM 889 C C . THR A 1 113 ? 9.758 -24.234 -0.357 1 92.94 113 THR A C 1
ATOM 891 O O . THR A 1 113 ? 9.82 -25.344 -0.895 1 92.94 113 THR A O 1
ATOM 894 N N . GLY A 1 114 ? 9.93 -24.047 0.864 1 87.44 114 GLY A N 1
ATOM 895 C CA . GLY A 1 114 ? 10.242 -25.172 1.729 1 87.44 114 GLY A CA 1
ATOM 896 C C . GLY A 1 114 ? 11.695 -25.609 1.632 1 87.44 114 GLY A C 1
ATOM 897 O O . GLY A 1 114 ? 12.039 -26.719 2.059 1 87.44 114 GLY A O 1
ATOM 898 N N . SER A 1 115 ? 12.508 -24.938 0.977 1 80.5 115 SER A N 1
ATOM 899 C CA . SER A 1 115 ? 13.906 -25.297 0.777 1 80.5 115 SER A CA 1
ATOM 900 C C . SER A 1 115 ? 14.727 -25.047 2.035 1 80.5 115 SER A C 1
ATOM 902 O O . SER A 1 115 ? 15.891 -25.438 2.111 1 80.5 115 SER A O 1
ATOM 904 N N . SER A 1 116 ? 14.234 -24.156 2.824 1 64.19 116 SER A N 1
ATOM 905 C CA . SER A 1 116 ? 15.078 -23.828 3.971 1 64.19 116 SER A CA 1
ATOM 906 C C . SER A 1 116 ? 15.297 -25.047 4.859 1 64.19 116 SER A C 1
ATOM 908 O O . SER A 1 116 ? 14.344 -25.688 5.293 1 64.19 116 SER A O 1
ATOM 910 N N . SER A 1 117 ? 16.344 -25.797 4.488 1 51.53 117 SER A N 1
ATOM 911 C CA . SER A 1 117 ? 16.797 -26.828 5.418 1 51.53 117 SER A CA 1
ATOM 912 C C . SER A 1 117 ? 17.016 -26.266 6.816 1 51.53 117 SER A C 1
ATOM 914 O O . SER A 1 117 ? 17.219 -27.016 7.773 1 51.53 117 SER A O 1
ATOM 916 N N . SER A 1 118 ? 17.625 -25.031 6.816 1 51.78 118 SER A N 1
ATOM 917 C CA . SER A 1 118 ? 18.406 -24.734 8.023 1 51.78 118 SER A CA 1
ATOM 918 C C . SER A 1 118 ? 17.484 -24.438 9.203 1 51.78 118 SER A C 1
ATOM 920 O O . SER A 1 118 ? 16.391 -23.922 9.031 1 51.78 118 SER A O 1
ATOM 922 N N . GLY A 1 119 ? 17.562 -25.156 10.195 1 49.91 119 GLY A N 1
ATOM 923 C CA . GLY A 1 119 ? 17.219 -25.078 11.609 1 49.91 119 GLY A CA 1
ATOM 924 C C . GLY A 1 119 ? 17.062 -23.656 12.102 1 49.91 119 GLY A C 1
ATOM 925 O O . GLY A 1 119 ? 16.703 -23.438 13.266 1 49.91 119 GLY A O 1
ATOM 926 N N . HIS A 1 120 ? 17.828 -22.734 11.562 1 54.53 120 HIS A N 1
ATOM 927 C CA . HIS A 1 120 ? 17.781 -21.438 12.242 1 54.53 120 HIS A CA 1
ATOM 928 C C . HIS A 1 120 ? 16.484 -20.703 11.922 1 54.53 120 HIS A C 1
ATOM 930 O O . HIS A 1 120 ? 16.141 -20.516 10.758 1 54.53 120 HIS A O 1
ATOM 936 N N . ASP A 1 121 ? 15.508 -20.812 12.727 1 62.41 121 ASP A N 1
ATOM 937 C CA . ASP A 1 121 ? 14.164 -20.25 12.781 1 62.41 121 ASP A CA 1
ATOM 938 C C . ASP A 1 121 ? 14.188 -18.734 12.562 1 62.41 121 ASP A C 1
ATOM 940 O O . ASP A 1 121 ? 13.883 -17.953 13.469 1 62.41 121 ASP A O 1
ATOM 944 N N . ASP A 1 122 ? 14.93 -18.25 11.469 1 83.88 122 ASP A N 1
ATOM 945 C CA . ASP A 1 122 ? 14.898 -16.812 11.211 1 83.88 122 ASP A CA 1
ATOM 946 C C . ASP A 1 122 ? 13.484 -16.344 10.898 1 83.88 122 ASP A C 1
ATOM 948 O O . ASP A 1 122 ? 12.672 -17.094 10.367 1 83.88 122 ASP A O 1
ATOM 952 N N . VAL A 1 123 ? 13.234 -15.172 11.281 1 89.62 123 VAL A N 1
ATOM 953 C CA . VAL A 1 123 ? 11.891 -14.602 11.281 1 89.62 123 VAL A CA 1
ATOM 954 C C . VAL A 1 123 ? 11.266 -14.742 9.898 1 89.62 123 VAL A C 1
ATOM 956 O O . VAL A 1 123 ? 10.141 -15.234 9.766 1 89.62 123 VAL A O 1
ATOM 959 N N . TRP A 1 124 ? 12.023 -14.484 8.844 1 93.38 124 TRP A N 1
ATOM 960 C CA . TRP A 1 124 ? 11.422 -14.461 7.516 1 93.38 124 TRP A CA 1
ATOM 961 C C . TRP A 1 124 ? 11.32 -15.867 6.938 1 93.38 124 TRP A C 1
ATOM 963 O O . TRP A 1 124 ? 10.5 -16.125 6.051 1 93.38 124 TRP A O 1
ATOM 973 N N . GLY A 1 125 ? 12.172 -16.812 7.402 1 91.81 125 GLY A N 1
ATOM 974 C CA . GLY A 1 125 ? 11.945 -18.219 7.074 1 91.81 125 GLY A CA 1
ATOM 975 C C . GLY A 1 125 ? 10.648 -18.766 7.629 1 91.81 125 GLY A C 1
ATOM 976 O O . GLY A 1 125 ? 9.922 -19.484 6.938 1 91.81 125 GLY A O 1
ATOM 977 N N . VAL A 1 126 ? 10.391 -18.375 8.867 1 92 126 VAL A N 1
ATOM 978 C CA . VAL A 1 126 ? 9.164 -18.812 9.531 1 92 126 VAL A CA 1
ATOM 979 C C . VAL A 1 126 ? 7.953 -18.234 8.812 1 92 126 VAL A C 1
ATOM 981 O O . VAL A 1 126 ? 6.992 -18.938 8.523 1 92 126 VAL A O 1
ATOM 984 N N . VAL A 1 127 ? 8.039 -16.984 8.508 1 93.38 127 VAL A N 1
ATOM 985 C CA . VAL A 1 127 ? 6.957 -16.312 7.801 1 93.38 127 VAL A CA 1
ATOM 986 C C . VAL A 1 127 ? 6.766 -16.938 6.426 1 93.38 127 VAL A C 1
ATOM 988 O O . VAL A 1 127 ? 5.641 -17.25 6.031 1 93.38 127 VAL A O 1
ATOM 991 N N . GLY A 1 128 ? 7.883 -17.141 5.73 1 94.44 128 GLY A N 1
ATOM 992 C CA . GLY A 1 128 ? 7.809 -17.781 4.43 1 94.44 128 GLY A CA 1
ATOM 993 C C . GLY A 1 128 ? 7.164 -19.156 4.477 1 94.44 128 GLY A C 1
ATOM 994 O O . GLY A 1 128 ? 6.316 -19.469 3.639 1 94.44 128 GLY A O 1
ATOM 995 N N . ARG A 1 129 ? 7.473 -19.922 5.441 1 92.94 129 ARG A N 1
ATOM 996 C CA . ARG A 1 129 ? 6.902 -21.266 5.59 1 92.94 129 ARG A CA 1
ATOM 997 C C . ARG A 1 129 ? 5.398 -21.188 5.844 1 92.94 129 ARG A C 1
ATOM 999 O O . ARG A 1 129 ? 4.629 -21.969 5.27 1 92.94 129 ARG A O 1
ATOM 1006 N N . ALA A 1 130 ? 5.062 -20.266 6.695 1 91.88 130 ALA A N 1
ATOM 1007 C CA . ALA A 1 130 ? 3.639 -20.094 6.984 1 91.88 130 ALA A CA 1
ATOM 1008 C C . ALA A 1 130 ? 2.863 -19.719 5.727 1 91.88 130 ALA A C 1
ATOM 1010 O O . ALA A 1 130 ? 1.79 -20.266 5.465 1 91.88 130 ALA A O 1
ATOM 1011 N N . ILE A 1 131 ? 3.41 -18.844 4.969 1 93.38 131 ILE A N 1
ATOM 1012 C CA . ILE A 1 131 ? 2.783 -18.438 3.721 1 93.38 131 ILE A CA 1
ATOM 1013 C C . ILE A 1 131 ? 2.715 -19.609 2.758 1 93.38 131 ILE A C 1
ATOM 1015 O O . ILE A 1 131 ? 1.666 -19.891 2.17 1 93.38 131 ILE A O 1
ATOM 1019 N N . GLY A 1 132 ? 3.84 -20.266 2.625 1 90.81 132 GLY A N 1
ATOM 1020 C CA . GLY A 1 132 ? 3.916 -21.391 1.712 1 90.81 132 GLY A CA 1
ATOM 1021 C C . GLY A 1 132 ? 2.926 -22.5 2.041 1 90.81 132 GLY A C 1
ATOM 1022 O O . GLY A 1 132 ? 2.439 -23.188 1.145 1 90.81 132 GLY A O 1
ATOM 1023 N N . ARG A 1 133 ? 2.564 -22.547 3.305 1 87.62 133 ARG A N 1
ATOM 1024 C CA . ARG A 1 133 ? 1.619 -23.562 3.762 1 87.62 133 ARG A CA 1
ATOM 1025 C C . ARG A 1 133 ? 0.183 -23.062 3.654 1 87.62 133 ARG A C 1
ATOM 1027 O O . ARG A 1 133 ? -0.76 -23.797 3.982 1 87.62 133 ARG A O 1
ATOM 1034 N N . GLY A 1 134 ? 0.075 -21.875 3.215 1 85.31 134 GLY A N 1
ATOM 1035 C CA . GLY A 1 134 ? -1.257 -21.312 3.053 1 85.31 134 GLY A CA 1
ATOM 1036 C C . GLY A 1 134 ? -1.909 -20.938 4.371 1 85.31 134 GLY A C 1
ATOM 1037 O O . GLY A 1 134 ? -3.115 -21.125 4.547 1 85.31 134 GLY A O 1
ATOM 1038 N N . GLU A 1 135 ? -1.112 -20.422 5.293 1 80.19 135 GLU A N 1
ATOM 1039 C CA . GLU A 1 135 ? -1.635 -20.188 6.637 1 80.19 135 GLU A CA 1
ATOM 1040 C C . GLU A 1 135 ? -2.428 -18.875 6.695 1 80.19 135 GLU A C 1
ATOM 1042 O O . GLU A 1 135 ? -3.186 -18.656 7.641 1 80.19 135 GLU A O 1
ATOM 1047 N N . LEU A 1 136 ? -2.188 -17.938 5.633 1 82.81 136 LEU A N 1
ATOM 1048 C CA . LEU A 1 136 ? -3.105 -16.797 5.625 1 82.81 136 LEU A CA 1
ATOM 1049 C C . LEU A 1 136 ? -4.551 -17.266 5.492 1 82.81 136 LEU A C 1
ATOM 1051 O O . LEU A 1 136 ? -4.879 -18.016 4.574 1 82.81 136 LEU A O 1
ATOM 1055 N N . GLU A 1 137 ? -5.309 -16.734 6.41 1 84.88 137 GLU A N 1
ATOM 1056 C CA . GLU A 1 137 ? -6.715 -17.125 6.379 1 84.88 137 GLU A CA 1
ATOM 1057 C C . GLU A 1 137 ? -7.391 -16.641 5.098 1 84.88 137 GLU A C 1
ATOM 1059 O O . GLU A 1 137 ? -7.223 -15.492 4.691 1 84.88 137 GLU A O 1
ATOM 1064 N N . GLN A 1 138 ? -8.062 -17.547 4.539 1 87.44 138 GLN A N 1
ATOM 1065 C CA . GLN A 1 138 ? -8.812 -17.219 3.326 1 87.44 138 GLN A CA 1
ATOM 1066 C C . GLN A 1 138 ? -9.703 -16 3.531 1 87.44 138 GLN A C 1
ATOM 1068 O O . GLN A 1 138 ? -9.805 -15.148 2.652 1 87.44 138 GLN A O 1
ATOM 1073 N N . ALA A 1 139 ? -10.242 -15.922 4.656 1 89.06 139 ALA A N 1
ATOM 1074 C CA . ALA A 1 139 ? -11.125 -14.812 4.977 1 89.06 139 ALA A CA 1
ATOM 1075 C C . ALA A 1 139 ? -10.391 -13.477 4.898 1 89.06 139 ALA A C 1
ATOM 1077 O O . ALA A 1 139 ? -10.938 -12.484 4.426 1 89.06 139 ALA A O 1
ATOM 1078 N N . THR A 1 140 ? -9.156 -13.523 5.426 1 91.19 140 THR A N 1
ATOM 1079 C CA . THR A 1 140 ? -8.344 -12.312 5.398 1 91.19 140 THR A CA 1
ATOM 1080 C C . THR A 1 140 ? -8.039 -11.891 3.961 1 91.19 140 THR A C 1
ATOM 1082 O O . THR A 1 140 ? -8.164 -10.719 3.609 1 91.19 140 THR A O 1
ATOM 1085 N N . ARG A 1 141 ? -7.727 -12.812 3.176 1 91.56 141 ARG A N 1
ATOM 1086 C CA . ARG A 1 141 ? -7.461 -12.555 1.766 1 91.56 141 ARG A CA 1
ATOM 1087 C C . ARG A 1 141 ? -8.703 -12.023 1.061 1 91.56 141 ARG A C 1
ATOM 1089 O O . ARG A 1 141 ? -8.633 -11.031 0.332 1 91.56 141 ARG A O 1
ATOM 1096 N N . ASP A 1 142 ? -9.766 -12.641 1.297 1 93 142 ASP A N 1
ATOM 1097 C CA . ASP A 1 142 ? -11.023 -12.258 0.664 1 93 142 ASP A CA 1
ATOM 1098 C C . ASP A 1 142 ? -11.414 -10.828 1.041 1 93 142 ASP A C 1
ATOM 1100 O O . ASP A 1 142 ? -11.82 -10.047 0.182 1 93 142 ASP A O 1
ATOM 1104 N N . ARG A 1 143 ? -11.25 -10.523 2.277 1 95.44 143 ARG A N 1
ATOM 1105 C CA . ARG A 1 143 ? -11.594 -9.188 2.76 1 95.44 143 ARG A CA 1
ATOM 1106 C C . ARG A 1 143 ? -10.758 -8.117 2.059 1 95.44 143 ARG A C 1
ATOM 1108 O O . ARG A 1 143 ? -11.289 -7.094 1.628 1 95.44 143 ARG A O 1
ATOM 1115 N N . ALA A 1 144 ? -9.469 -8.391 1.939 1 95.69 144 ALA A N 1
ATOM 1116 C CA . ALA A 1 144 ? -8.578 -7.438 1.281 1 95.69 144 ALA A CA 1
ATOM 1117 C C . ALA A 1 144 ? -8.969 -7.246 -0.183 1 95.69 144 ALA A C 1
ATOM 1119 O O . ALA A 1 144 ? -9.023 -6.117 -0.673 1 95.69 144 ALA A O 1
ATOM 1120 N N . GLU A 1 145 ? -9.266 -8.305 -0.826 1 94.38 145 GLU A N 1
ATOM 1121 C CA . GLU A 1 145 ? -9.641 -8.242 -2.234 1 94.38 145 GLU A CA 1
ATOM 1122 C C . GLU A 1 145 ? -10.953 -7.484 -2.426 1 94.38 145 GLU A C 1
ATOM 1124 O O . GLU A 1 145 ? -11.086 -6.68 -3.348 1 94.38 145 GLU A O 1
ATOM 1129 N N . VAL A 1 146 ? -11.844 -7.73 -1.588 1 96 146 VAL A N 1
ATOM 1130 C CA . VAL A 1 146 ? -13.164 -7.125 -1.683 1 96 146 VAL A CA 1
ATOM 1131 C C . VAL A 1 146 ? -13.055 -5.613 -1.503 1 96 146 VAL A C 1
ATOM 1133 O O . VAL A 1 146 ? -13.602 -4.848 -2.299 1 96 146 VAL A O 1
ATOM 1136 N N . VAL A 1 147 ? -12.312 -5.199 -0.525 1 97.06 147 VAL A N 1
ATOM 1137 C CA . VAL A 1 147 ? -12.305 -3.768 -0.251 1 97.06 147 VAL A CA 1
ATOM 1138 C C . VAL A 1 147 ? -11.508 -3.039 -1.326 1 97.06 147 VAL A C 1
ATOM 1140 O O . VAL A 1 147 ? -11.859 -1.927 -1.727 1 97.06 147 VAL A O 1
ATOM 1143 N N . LEU A 1 148 ? -10.445 -3.623 -1.811 1 97.56 148 LEU A N 1
ATOM 1144 C CA . LEU A 1 148 ? -9.68 -3 -2.885 1 97.56 148 LEU A CA 1
ATOM 1145 C C . LEU A 1 148 ? -10.508 -2.918 -4.164 1 97.56 148 LEU A C 1
ATOM 1147 O O . LEU A 1 148 ? -10.531 -1.88 -4.828 1 97.56 148 LEU A O 1
ATOM 1151 N N . ALA A 1 149 ? -11.211 -3.949 -4.438 1 96.44 149 ALA A N 1
ATOM 1152 C CA . ALA A 1 149 ? -12.07 -3.941 -5.617 1 96.44 149 ALA A CA 1
ATOM 1153 C C . ALA A 1 149 ? -13.195 -2.918 -5.469 1 96.44 149 ALA A C 1
ATOM 1155 O O . ALA A 1 149 ? -13.555 -2.236 -6.43 1 96.44 149 ALA A O 1
ATOM 1156 N N . ALA A 1 150 ? -13.742 -2.799 -4.301 1 96.31 150 ALA A N 1
ATOM 1157 C CA . ALA A 1 150 ? -14.828 -1.856 -4.062 1 96.31 150 ALA A CA 1
ATOM 1158 C C . ALA A 1 150 ? -14.367 -0.418 -4.277 1 96.31 150 ALA A C 1
ATOM 1160 O O . ALA A 1 150 ? -15.141 0.431 -4.719 1 96.31 150 ALA A O 1
ATOM 1161 N N . LEU A 1 151 ? -13.156 -0.178 -3.98 1 95.88 151 LEU A N 1
ATOM 1162 C CA . LEU A 1 151 ? -12.609 1.169 -4.113 1 95.88 151 LEU A CA 1
ATOM 1163 C C . LEU A 1 151 ? -12.32 1.497 -5.57 1 95.88 151 LEU A C 1
ATOM 1165 O O . LEU A 1 151 ? -12.453 2.646 -5.996 1 95.88 151 LEU A O 1
ATOM 1169 N N . PHE A 1 152 ? -11.938 0.457 -6.367 1 95.5 152 PHE A N 1
ATOM 1170 C CA . PHE A 1 152 ? -11.25 0.864 -7.582 1 95.5 152 PHE A CA 1
ATOM 1171 C C . PHE A 1 152 ? -11.883 0.218 -8.812 1 95.5 152 PHE A C 1
ATOM 1173 O O . PHE A 1 152 ? -11.492 0.503 -9.945 1 95.5 152 PHE A O 1
ATOM 1180 N N . HIS A 1 153 ? -12.828 -0.69 -8.578 1 90.25 153 HIS A N 1
ATOM 1181 C CA . HIS A 1 153 ? -13.453 -1.237 -9.781 1 90.25 153 HIS A CA 1
ATOM 1182 C C . HIS A 1 153 ? -14.219 -0.162 -10.539 1 90.25 153 HIS A C 1
ATOM 1184 O O . HIS A 1 153 ? -14.672 0.822 -9.945 1 90.25 153 HIS A O 1
ATOM 1190 N N . ASN A 1 154 ? -14.266 -0.312 -11.781 1 86.31 154 ASN A N 1
ATOM 1191 C CA . ASN A 1 154 ? -15.07 0.574 -12.609 1 86.31 154 ASN A CA 1
ATOM 1192 C C . ASN A 1 154 ? -16.547 0.186 -12.578 1 86.31 154 ASN A C 1
ATOM 1194 O O . ASN A 1 154 ? -16.953 -0.791 -13.211 1 86.31 154 ASN A O 1
ATOM 1198 N N . PRO A 1 155 ? -17.328 1.017 -11.93 1 79.38 155 PRO A N 1
ATOM 1199 C CA . PRO A 1 155 ? -18.75 0.64 -11.805 1 79.38 155 PRO A CA 1
ATOM 1200 C C . PRO A 1 155 ? -19.484 0.656 -13.141 1 79.38 155 PRO A C 1
ATOM 1202 O O . PRO A 1 155 ? -20.516 0.014 -13.289 1 79.38 155 PRO A O 1
ATOM 1205 N N . GLY A 1 156 ? -18.953 1.348 -14.078 1 84.94 156 GLY A N 1
ATOM 1206 C CA . GLY A 1 156 ? -19.578 1.414 -15.391 1 84.94 156 GLY A CA 1
ATOM 1207 C C . GLY A 1 156 ? -19.25 0.223 -16.266 1 84.94 156 GLY A C 1
ATOM 1208 O O . GLY A 1 156 ? -19.844 0.04 -17.328 1 84.94 156 GLY A O 1
ATOM 1209 N N . ASP A 1 157 ? -18.359 -0.564 -15.891 1 88.31 157 ASP A N 1
ATOM 1210 C CA . ASP A 1 157 ? -17.969 -1.77 -16.609 1 88.31 157 ASP A CA 1
ATOM 1211 C C . ASP A 1 157 ? -18.594 -3.014 -15.984 1 88.31 157 ASP A C 1
ATOM 1213 O O . ASP A 1 157 ? -18.188 -3.439 -14.898 1 88.31 157 ASP A O 1
ATOM 1217 N N . PRO A 1 158 ? -19.516 -3.623 -16.703 1 85.25 158 PRO A N 1
ATOM 1218 C CA . PRO A 1 158 ? -20.203 -4.777 -16.141 1 85.25 158 PRO A CA 1
ATOM 1219 C C . PRO A 1 158 ? -19.281 -5.969 -15.906 1 85.25 158 PRO A C 1
ATOM 1221 O O . PRO A 1 158 ? -19.578 -6.84 -15.086 1 85.25 158 PRO A O 1
ATOM 1224 N N . ASP A 1 159 ? -18.141 -5.977 -16.562 1 88.56 159 ASP A N 1
ATOM 1225 C CA . ASP A 1 159 ? -17.219 -7.109 -16.469 1 88.56 159 ASP A CA 1
ATOM 1226 C C . ASP A 1 159 ? -16.078 -6.805 -15.5 1 88.56 159 ASP A C 1
ATOM 1228 O O . ASP A 1 159 ? -15.172 -7.621 -15.336 1 88.56 159 ASP A O 1
ATOM 1232 N N . ALA A 1 160 ? -16.172 -5.688 -14.836 1 89.25 160 ALA A N 1
ATOM 1233 C CA . ALA A 1 160 ? -15.062 -5.184 -14.031 1 89.25 160 ALA A CA 1
ATOM 1234 C C . ALA A 1 160 ? -14.711 -6.16 -12.914 1 89.25 160 ALA A C 1
ATOM 1236 O O . ALA A 1 160 ? -13.562 -6.215 -12.469 1 89.25 160 ALA A O 1
ATOM 1237 N N . LEU A 1 161 ? -15.703 -6.996 -12.5 1 91.88 161 LEU A N 1
ATOM 1238 C CA . LEU A 1 161 ? -15.477 -7.848 -11.336 1 91.88 161 LEU A CA 1
ATOM 1239 C C . LEU A 1 161 ? -15.422 -9.32 -11.742 1 91.88 161 LEU A C 1
ATOM 1241 O O . LEU A 1 161 ? -15.312 -10.195 -10.883 1 91.88 161 LEU A O 1
ATOM 1245 N N . ASP A 1 162 ? -15.305 -9.609 -13.047 1 88.12 162 ASP A N 1
ATOM 1246 C CA . ASP A 1 162 ? -15.445 -10.969 -13.562 1 88.12 162 ASP A CA 1
ATOM 1247 C C . ASP A 1 162 ? -14.266 -11.844 -13.133 1 88.12 162 ASP A C 1
ATOM 1249 O O . ASP A 1 162 ? -14.367 -13.07 -13.133 1 88.12 162 ASP A O 1
ATOM 1253 N N . TYR A 1 163 ? -13.203 -11.211 -12.773 1 83.38 163 TYR A N 1
ATOM 1254 C CA . TYR A 1 163 ? -12.039 -11.984 -12.352 1 83.38 163 TYR A CA 1
ATOM 1255 C C . TYR A 1 163 ? -12.227 -12.539 -10.945 1 83.38 163 TYR A C 1
ATOM 1257 O O . TYR A 1 163 ? -11.5 -13.438 -10.523 1 83.38 163 TYR A O 1
ATOM 1265 N N . LEU A 1 164 ? -13.312 -12.141 -10.219 1 90.06 164 LEU A N 1
ATOM 1266 C CA . LEU A 1 164 ? -13.586 -12.586 -8.859 1 90.06 164 LEU A CA 1
ATOM 1267 C C . LEU A 1 164 ? -14.68 -13.648 -8.844 1 90.06 164 LEU A C 1
ATOM 1269 O O . LEU A 1 164 ? -15.578 -13.633 -9.695 1 90.06 164 LEU A O 1
ATOM 1273 N N . PRO A 1 165 ? -14.539 -14.625 -7.875 1 88.38 165 PRO A N 1
ATOM 1274 C CA . PRO A 1 165 ? -15.68 -15.523 -7.652 1 88.38 165 PRO A CA 1
ATOM 1275 C C . PRO A 1 165 ? -16.969 -14.766 -7.371 1 88.38 165 PRO A C 1
ATOM 1277 O O . PRO A 1 165 ? -16.953 -13.672 -6.809 1 88.38 165 PRO A O 1
ATOM 1280 N N . THR A 1 166 ? -18.109 -15.352 -7.707 1 92.44 166 THR A N 1
ATOM 1281 C CA . THR A 1 166 ? -19.422 -14.711 -7.645 1 92.44 166 THR A CA 1
ATOM 1282 C C . THR A 1 166 ? -19.703 -14.203 -6.234 1 92.44 166 THR A C 1
ATOM 1284 O O . THR A 1 166 ? -20.203 -13.086 -6.062 1 92.44 166 THR A O 1
ATOM 1287 N N . HIS A 1 167 ? -19.391 -14.984 -5.223 1 91.81 167 HIS A N 1
ATOM 1288 C CA . HIS A 1 167 ? -19.688 -14.578 -3.855 1 91.81 167 HIS A CA 1
ATOM 1289 C C . HIS A 1 167 ? -18.875 -13.352 -3.451 1 91.81 167 HIS A C 1
ATOM 1291 O O . HIS A 1 167 ? -19.375 -12.5 -2.705 1 91.81 167 HIS A O 1
ATOM 1297 N N . LEU A 1 168 ? -17.734 -13.156 -3.953 1 93.38 168 LEU A N 1
ATOM 1298 C CA . LEU A 1 168 ? -16.938 -11.961 -3.67 1 93.38 168 LEU A CA 1
ATOM 1299 C C . LEU A 1 168 ? -17.453 -10.766 -4.457 1 93.38 168 LEU A C 1
ATOM 1301 O O . LEU A 1 168 ? -17.375 -9.625 -3.986 1 93.38 168 LEU A O 1
ATOM 1305 N N . GLN A 1 169 ? -17.953 -11.047 -5.68 1 94.88 169 GLN A N 1
ATOM 1306 C CA . GLN A 1 169 ? -18.562 -9.961 -6.453 1 94.88 169 GLN A CA 1
ATOM 1307 C C . GLN A 1 169 ? -19.703 -9.312 -5.684 1 94.88 169 GLN A C 1
ATOM 1309 O O . GLN A 1 169 ? -19.812 -8.086 -5.641 1 94.88 169 GLN A O 1
ATOM 1314 N N . ASP A 1 170 ? -20.453 -10.125 -5.078 1 94.62 170 ASP A N 1
ATOM 1315 C CA . ASP A 1 170 ? -21.594 -9.641 -4.305 1 94.62 170 ASP A CA 1
ATOM 1316 C C . ASP A 1 170 ? -21.125 -8.781 -3.125 1 94.62 170 ASP A C 1
ATOM 1318 O O . ASP A 1 170 ? -21.719 -7.734 -2.848 1 94.62 170 ASP A O 1
ATOM 1322 N N . LEU A 1 171 ? -20.094 -9.266 -2.461 1 96.12 171 LEU A N 1
ATOM 1323 C CA . LEU A 1 171 ? -19.562 -8.516 -1.333 1 96.12 171 LEU A CA 1
ATOM 1324 C C . LEU A 1 171 ? -19 -7.172 -1.792 1 96.12 171 LEU A C 1
ATOM 1326 O O . LEU A 1 171 ? -19.172 -6.156 -1.115 1 96.12 171 LEU A O 1
ATOM 1330 N N . VAL A 1 172 ? -18.328 -7.172 -2.967 1 96.56 172 VAL A N 1
ATOM 1331 C CA . VAL A 1 172 ? -17.797 -5.934 -3.521 1 96.56 172 VAL A CA 1
ATOM 1332 C C . VAL A 1 172 ? -18.938 -4.941 -3.76 1 96.56 172 VAL A C 1
ATOM 1334 O O . VAL A 1 172 ? -18.828 -3.77 -3.389 1 96.56 172 VAL A O 1
ATOM 1337 N N . ARG A 1 173 ? -20.016 -5.375 -4.305 1 95.19 173 ARG A N 1
ATOM 1338 C CA . ARG A 1 173 ? -21.156 -4.512 -4.598 1 95.19 173 ARG A CA 1
ATOM 1339 C C . ARG A 1 173 ? -21.781 -3.984 -3.311 1 95.19 173 ARG A C 1
ATOM 1341 O O . ARG A 1 173 ? -22.188 -2.818 -3.24 1 95.19 173 ARG A O 1
ATOM 1348 N N . GLU A 1 174 ? -21.844 -4.828 -2.348 1 96 174 GLU A N 1
ATOM 1349 C CA . GLU A 1 174 ? -22.406 -4.41 -1.07 1 96 174 GLU A CA 1
ATOM 1350 C C . GLU A 1 174 ? -21.531 -3.367 -0.39 1 96 174 GLU A C 1
ATOM 1352 O O . GLU A 1 174 ? -22.031 -2.363 0.121 1 96 174 GLU A O 1
ATOM 1357 N N . VAL A 1 175 ? -20.234 -3.623 -0.369 1 96.56 175 VAL A N 1
ATOM 1358 C CA . VAL A 1 175 ? -19.312 -2.662 0.223 1 96.56 175 VAL A CA 1
ATOM 1359 C C . VAL A 1 175 ? -19.375 -1.35 -0.558 1 96.56 175 VAL A C 1
ATOM 1361 O O . VAL A 1 175 ? -19.375 -0.268 0.035 1 96.56 175 VAL A O 1
ATOM 1364 N N . THR A 1 176 ? -19.422 -1.442 -1.895 1 95.44 176 THR A N 1
ATOM 1365 C CA . THR A 1 176 ? -19.516 -0.253 -2.732 1 95.44 176 THR A CA 1
ATOM 1366 C C . THR A 1 176 ? -20.75 0.559 -2.381 1 95.44 176 THR A C 1
ATOM 1368 O O . THR A 1 176 ? -20.688 1.785 -2.27 1 95.44 176 THR A O 1
ATOM 1371 N N . ALA A 1 177 ? -21.812 -0.103 -2.184 1 94.12 177 ALA A N 1
ATOM 1372 C CA . ALA A 1 177 ? -23.062 0.564 -1.833 1 94.12 177 ALA A CA 1
ATOM 1373 C C . ALA A 1 177 ? -22.938 1.307 -0.506 1 94.12 177 ALA A C 1
ATOM 1375 O O . ALA A 1 177 ? -23.438 2.424 -0.362 1 94.12 177 ALA A O 1
ATOM 1376 N N . VAL A 1 178 ? -22.281 0.691 0.448 1 95.75 178 VAL A N 1
ATOM 1377 C CA . VAL A 1 178 ? -22.062 1.339 1.737 1 95.75 178 VAL A CA 1
ATOM 1378 C C . VAL A 1 178 ? -21.188 2.572 1.556 1 95.75 178 VAL A C 1
ATOM 1380 O O . VAL A 1 178 ? -21.484 3.641 2.098 1 95.75 178 VAL A O 1
ATOM 1383 N N . LEU A 1 179 ? -20.125 2.434 0.759 1 94.56 179 LEU A N 1
ATOM 1384 C CA . LEU A 1 179 ? -19.172 3.52 0.562 1 94.56 179 LEU A CA 1
ATOM 1385 C C . LEU A 1 179 ? -19.812 4.684 -0.178 1 94.56 179 LEU A C 1
ATOM 1387 O O . LEU A 1 179 ? -19.406 5.836 -0.005 1 94.56 179 LEU A O 1
ATOM 1391 N N . ASP A 1 180 ? -20.75 4.418 -0.999 1 91.31 180 ASP A N 1
ATOM 1392 C CA . ASP A 1 180 ? -21.438 5.457 -1.765 1 91.31 180 ASP A CA 1
ATOM 1393 C C . ASP A 1 180 ? -22.234 6.379 -0.849 1 91.31 180 ASP A C 1
ATOM 1395 O O . ASP A 1 180 ? -22.578 7.496 -1.235 1 91.31 180 ASP A O 1
ATOM 1399 N N . LYS A 1 181 ? -22.453 5.895 0.316 1 85.31 181 LYS A N 1
ATOM 1400 C CA . LYS A 1 181 ? -23.094 6.758 1.312 1 85.31 181 LYS A CA 1
ATOM 1401 C C . LYS A 1 181 ? -22.125 7.855 1.768 1 85.31 181 LYS A C 1
ATOM 1403 O O . LYS A 1 181 ? -22.562 8.906 2.246 1 85.31 181 LYS A O 1
ATOM 1408 N N . ALA A 1 182 ? -20.844 7.418 1.788 1 73.69 182 ALA A N 1
ATOM 1409 C CA . ALA A 1 182 ? -19.828 8.383 2.176 1 73.69 182 ALA A CA 1
ATOM 1410 C C . ALA A 1 182 ? -19.781 9.555 1.2 1 73.69 182 ALA A C 1
ATOM 1412 O O . ALA A 1 182 ? -19.516 10.695 1.599 1 73.69 182 ALA A O 1
ATOM 1413 N N . ALA A 1 183 ? -19.797 9.242 -0.245 1 65.44 183 ALA A N 1
ATOM 1414 C CA . ALA A 1 183 ? -19.75 10.227 -1.321 1 65.44 183 ALA A CA 1
ATOM 1415 C C . ALA A 1 183 ? -20.969 11.148 -1.283 1 65.44 183 ALA A C 1
ATOM 1417 O O . ALA A 1 183 ? -20.891 12.297 -1.724 1 65.44 183 ALA A O 1
ATOM 1418 N N . GLY A 1 184 ? -22.141 10.57 -1.218 1 54.91 184 GLY A N 1
ATOM 1419 C CA . GLY A 1 184 ? -23.359 11.367 -1.301 1 54.91 184 GLY A CA 1
ATOM 1420 C C . GLY A 1 184 ? -23.344 12.57 -0.379 1 54.91 184 GLY A C 1
ATOM 1421 O O . GLY A 1 184 ? -24.328 13.32 -0.32 1 54.91 184 GLY A O 1
ATOM 1422 N N . ALA A 1 185 ? -22.594 12.727 0.598 1 44.41 185 ALA A N 1
ATOM 1423 C CA . ALA A 1 185 ? -22.781 14.148 0.891 1 44.41 185 ALA A CA 1
ATOM 1424 C C . ALA A 1 185 ? -22.375 15.008 -0.301 1 44.41 185 ALA A C 1
ATOM 1426 O O . ALA A 1 185 ? -23.109 15.922 -0.691 1 44.41 185 ALA A O 1
ATOM 1427 N N . ARG A 1 186 ? -21.234 15.781 -0.783 1 41.28 186 ARG A N 1
ATOM 1428 C CA . ARG A 1 186 ? -21.078 16.547 -2.012 1 41.28 186 ARG A CA 1
ATOM 1429 C C . ARG A 1 186 ? -20.422 15.719 -3.105 1 41.28 186 ARG A C 1
ATOM 1431 O O . ARG A 1 186 ? -19.297 15.242 -2.936 1 41.28 186 ARG A O 1
ATOM 1438 N N . HIS A 1 187 ? -21 14.812 -3.885 1 37.12 187 HIS A N 1
ATOM 1439 C CA . HIS A 1 187 ? -20.469 14.133 -5.066 1 37.12 187 HIS A CA 1
ATOM 1440 C C . HIS A 1 187 ? -19.516 15.031 -5.828 1 37.12 187 HIS A C 1
ATOM 1442 O O . HIS A 1 187 ? -19.891 16.109 -6.293 1 37.12 187 HIS A O 1
ATOM 1448 N N . PRO A 1 188 ? -18.203 15.07 -5.652 1 34.06 188 PRO A N 1
ATOM 1449 C CA . PRO A 1 188 ? -17.516 16.031 -6.516 1 34.06 188 PRO A CA 1
ATOM 1450 C C . PRO A 1 188 ? -17.641 15.695 -8 1 34.06 188 PRO A C 1
ATOM 1452 O O . PRO A 1 188 ? -17.438 14.547 -8.391 1 34.06 188 PRO A O 1
ATOM 1455 N N . GLU A 1 189 ? -18.594 16.234 -8.781 1 31.55 189 GLU A N 1
ATOM 1456 C CA . GLU A 1 189 ? -18.656 16.234 -10.234 1 31.55 189 GLU A CA 1
ATOM 1457 C C . GLU A 1 189 ? -17.266 16.156 -10.852 1 31.55 189 GLU A C 1
ATOM 1459 O O . GLU A 1 189 ? -17.125 15.711 -11.992 1 31.55 189 GLU A O 1
ATOM 1464 N N . GLY A 1 190 ? -16.188 16.828 -10.406 1 28.16 190 GLY A N 1
ATOM 1465 C CA . GLY A 1 190 ? -14.961 17.188 -11.109 1 28.16 190 GLY A CA 1
ATOM 1466 C C . GLY A 1 190 ? -13.883 16.125 -11.023 1 28.16 190 GLY A C 1
ATOM 1467 O O . GLY A 1 190 ? -12.719 16.391 -11.328 1 28.16 190 GLY A O 1
ATOM 1468 N N . ALA A 1 191 ? -14.062 14.961 -10.469 1 31.69 191 ALA A N 1
ATOM 1469 C CA . ALA A 1 191 ? -12.969 14.055 -10.133 1 31.69 191 ALA A CA 1
ATOM 1470 C C . ALA A 1 191 ? -12.438 13.352 -11.375 1 31.69 191 ALA A C 1
ATOM 1472 O O . ALA A 1 191 ? -11.805 12.297 -11.273 1 31.69 191 ALA A O 1
ATOM 1473 N N . GLU A 1 192 ? -12.719 13.586 -12.602 1 31.53 192 GLU A N 1
ATOM 1474 C CA . GLU A 1 192 ? -12.117 13.023 -13.805 1 31.53 192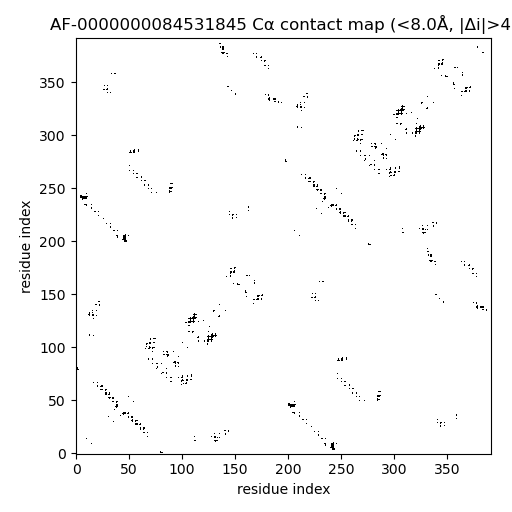 GLU A CA 1
ATOM 1475 C C . GLU A 1 192 ? -10.602 13.172 -13.789 1 31.53 192 GLU A C 1
ATOM 1477 O O . GLU A 1 192 ? -9.906 12.602 -14.625 1 31.53 192 GLU A O 1
ATOM 1482 N N . ALA A 1 193 ? -10 14.109 -13.133 1 30.44 193 ALA A N 1
ATOM 1483 C CA . ALA A 1 193 ? -8.625 14.523 -13.367 1 30.44 193 ALA A CA 1
ATOM 1484 C C . ALA A 1 193 ? -7.641 13.539 -12.734 1 30.44 193 ALA A C 1
ATOM 1486 O O . ALA A 1 193 ? -6.441 13.586 -13.016 1 30.44 193 ALA A O 1
ATOM 1487 N N . LEU A 1 194 ? -7.945 12.867 -11.648 1 32.22 194 LEU A N 1
ATOM 1488 C CA . LEU A 1 194 ? -6.898 12.102 -10.984 1 32.22 194 LEU A CA 1
ATOM 1489 C C . LEU A 1 194 ? -6.715 10.742 -11.641 1 32.22 194 LEU A C 1
ATOM 1491 O O . LEU A 1 194 ? -6.012 9.875 -11.109 1 32.22 194 LEU A O 1
ATOM 1495 N N . SER A 1 195 ? -7.496 10.477 -12.578 1 31.86 195 SER A N 1
ATOM 1496 C CA . SER A 1 195 ? -7.375 9.188 -13.258 1 31.86 195 SER A CA 1
ATOM 1497 C C . SER A 1 195 ? -6.062 9.094 -14.031 1 31.86 195 SER A C 1
ATOM 1499 O O . SER A 1 195 ? -5.914 8.234 -14.906 1 31.86 195 SER A O 1
ATOM 1501 N N . MET A 1 196 ? -5.133 9.977 -13.992 1 26.91 196 MET A N 1
ATOM 1502 C CA . MET A 1 196 ? -3.979 9.664 -14.836 1 26.91 196 MET A CA 1
ATOM 1503 C C . MET A 1 196 ? -3.105 8.594 -14.195 1 26.91 196 MET A C 1
ATOM 1505 O O . MET A 1 196 ? -2.979 8.547 -12.969 1 26.91 196 MET A O 1
ATOM 1509 N N . MET B 1 1 ? 19.203 22.109 17.891 1 32.22 1 MET B N 1
ATOM 1510 C CA . MET B 1 1 ? 17.953 22.344 18.609 1 32.22 1 MET B CA 1
ATOM 1511 C C . MET B 1 1 ? 16.781 22.484 17.656 1 32.22 1 MET B C 1
ATOM 1513 O O . MET B 1 1 ? 16.828 23.281 16.719 1 32.22 1 MET B O 1
ATOM 1517 N N . ILE B 1 2 ? 16.062 21.391 17.266 1 42.34 2 ILE B N 1
ATOM 1518 C CA . ILE B 1 2 ? 14.875 21.547 16.438 1 42.34 2 ILE B CA 1
ATOM 1519 C C . ILE B 1 2 ? 14.008 22.672 16.984 1 42.34 2 ILE B C 1
ATOM 1521 O O . ILE B 1 2 ? 13.766 22.75 18.203 1 42.34 2 ILE B O 1
ATOM 1525 N N . PRO B 1 3 ? 13.977 23.828 16.484 1 45.47 3 PRO B N 1
ATOM 1526 C CA . PRO B 1 3 ? 12.969 24.703 17.078 1 45.47 3 PRO B CA 1
ATOM 1527 C C . PRO B 1 3 ? 11.719 23.969 17.531 1 45.47 3 PRO B C 1
ATOM 1529 O O . PRO B 1 3 ? 11.375 22.922 16.953 1 45.47 3 PRO B O 1
ATOM 1532 N N . SER B 1 4 ? 11.367 24.078 18.781 1 46.25 4 SER B N 1
ATOM 1533 C CA . SER B 1 4 ? 10.234 23.422 19.422 1 46.25 4 SER B CA 1
ATOM 1534 C C . SER B 1 4 ? 9.031 23.359 18.484 1 46.25 4 SER B C 1
ATOM 1536 O O . SER B 1 4 ? 8.477 24.406 18.125 1 46.25 4 SER B O 1
ATOM 1538 N N . GLN B 1 5 ? 9.164 22.844 17.234 1 52.78 5 GLN B N 1
ATOM 1539 C CA . GLN B 1 5 ? 7.949 22.719 16.438 1 52.78 5 GLN B CA 1
ATOM 1540 C C . GLN B 1 5 ? 6.836 22.047 17.234 1 52.78 5 GLN B C 1
ATOM 1542 O O . GLN B 1 5 ? 5.82 21.641 16.672 1 52.78 5 GLN B O 1
ATOM 1547 N N . ASP B 1 6 ? 7.16 22 18.578 1 56.28 6 ASP B N 1
ATOM 1548 C CA . ASP B 1 6 ? 6.148 21.516 19.516 1 56.28 6 ASP B CA 1
ATOM 1549 C C . ASP B 1 6 ? 4.93 22.438 19.516 1 56.28 6 ASP B C 1
ATOM 1551 O O . ASP B 1 6 ? 5.066 23.672 19.578 1 56.28 6 ASP B O 1
ATOM 1555 N N . GLY B 1 7 ? 3.889 21.859 19.109 1 62.62 7 GLY B N 1
ATOM 1556 C CA . GLY B 1 7 ? 2.605 22.531 19.203 1 62.62 7 GLY B CA 1
ATOM 1557 C C . GLY B 1 7 ? 2.111 23.062 17.859 1 62.62 7 GLY B C 1
ATOM 1558 O O . GLY B 1 7 ? 1.019 23.625 17.781 1 62.62 7 GLY B O 1
ATOM 1559 N N . GLN B 1 8 ? 3.037 23.031 16.812 1 74.81 8 GLN B N 1
ATOM 1560 C CA . GLN B 1 8 ? 2.533 23.531 15.531 1 74.81 8 GLN B CA 1
ATOM 1561 C C . GLN B 1 8 ? 1.594 22.516 14.883 1 74.81 8 GLN B C 1
ATOM 1563 O O . GLN B 1 8 ? 1.859 21.312 14.898 1 74.81 8 GLN B O 1
ATOM 1568 N N . PRO B 1 9 ? 0.522 23.078 14.508 1 82.81 9 PRO B N 1
ATOM 1569 C CA . PRO B 1 9 ? -0.421 22.188 13.82 1 82.81 9 PRO B CA 1
ATOM 1570 C C . PRO B 1 9 ? 0.157 21.594 12.547 1 82.81 9 PRO B C 1
ATOM 1572 O O . PRO B 1 9 ? 1.021 22.203 11.906 1 82.81 9 PRO B O 1
ATOM 1575 N N . VAL B 1 10 ? -0.232 20.422 12.203 1 91.06 10 VAL B N 1
ATOM 1576 C CA . VAL B 1 10 ? 0.177 19.766 10.961 1 91.06 10 VAL B CA 1
ATOM 1577 C C . VAL B 1 10 ? -0.435 20.5 9.766 1 91.06 10 VAL B C 1
ATOM 1579 O O . VAL B 1 10 ? -1.657 20.625 9.672 1 91.06 10 VAL B O 1
ATOM 1582 N N . PRO B 1 11 ? 0.397 21 8.906 1 90.56 11 PRO B N 1
ATOM 1583 C CA . PRO B 1 11 ? -0.169 21.672 7.742 1 90.56 11 PRO B CA 1
ATOM 1584 C C . PRO B 1 11 ? -1.082 20.766 6.918 1 90.56 11 PRO B C 1
ATOM 1586 O O . PRO B 1 11 ? -0.803 19.578 6.762 1 90.56 11 PRO B O 1
ATOM 1589 N N . THR B 1 12 ? -2.061 21.375 6.332 1 90.62 12 THR B N 1
ATOM 1590 C CA . THR B 1 12 ? -3.074 20.625 5.59 1 90.62 12 THR B CA 1
ATOM 1591 C C . THR B 1 12 ? -2.465 19.953 4.363 1 90.62 12 THR B C 1
ATOM 1593 O O . THR B 1 12 ? -2.877 18.859 3.979 1 90.62 12 THR B O 1
ATOM 1596 N N . PHE B 1 13 ? -1.478 20.609 3.758 1 93.06 13 PHE B N 1
ATOM 1597 C CA . PHE B 1 13 ? -0.911 20.016 2.561 1 93.06 13 PHE B CA 1
ATOM 1598 C C . PHE B 1 13 ? -0.236 18.688 2.895 1 93.06 13 PHE B C 1
ATOM 1600 O O . PHE B 1 13 ? -0.177 17.781 2.055 1 93.06 13 PHE B O 1
ATOM 1607 N N . LEU B 1 14 ? 0.249 18.531 4.113 1 94.06 14 LEU B N 1
ATOM 1608 C CA . LEU B 1 14 ? 0.875 17.281 4.527 1 94.06 14 LEU B CA 1
ATOM 1609 C C . LEU B 1 14 ? -0.165 16.172 4.676 1 94.06 14 LEU B C 1
ATOM 1611 O O . LEU B 1 14 ? 0.045 15.047 4.211 1 94.06 14 LEU B O 1
ATOM 1615 N N . THR B 1 15 ? -1.272 16.5 5.332 1 93.75 15 THR B N 1
ATOM 1616 C CA . THR B 1 15 ? -2.322 15.492 5.5 1 93.75 15 THR B CA 1
ATOM 1617 C C . THR B 1 15 ? -2.93 15.125 4.148 1 93.75 15 THR B C 1
ATOM 1619 O O . THR B 1 15 ? -3.221 13.953 3.895 1 93.75 15 THR B O 1
ATOM 1622 N N . SER B 1 16 ? -3.049 16.125 3.275 1 94.31 16 SER B N 1
ATOM 1623 C CA . SER B 1 16 ? -3.557 15.867 1.931 1 94.31 16 SER B CA 1
ATOM 1624 C C . SER B 1 16 ? -2.592 14.992 1.134 1 94.31 16 SER B C 1
ATOM 1626 O O . SER B 1 16 ? -3.02 14.109 0.385 1 94.31 16 SER B O 1
ATOM 1628 N N . ALA B 1 17 ? -1.353 15.281 1.287 1 96.12 17 ALA B N 1
ATOM 1629 C CA . ALA B 1 17 ? -0.342 14.484 0.603 1 96.12 17 ALA B CA 1
ATOM 1630 C C . ALA B 1 17 ? -0.394 13.023 1.061 1 96.12 17 ALA B C 1
ATOM 1632 O O . ALA B 1 17 ? -0.31 12.109 0.242 1 96.12 17 ALA B O 1
ATOM 1633 N N . LEU B 1 18 ? -0.519 12.852 2.367 1 96.75 18 LEU B N 1
ATOM 1634 C CA . LEU B 1 18 ? -0.64 11.492 2.896 1 96.75 18 LEU B CA 1
ATOM 1635 C C . LEU B 1 18 ? -1.847 10.781 2.295 1 96.75 18 LEU B C 1
ATOM 1637 O O . LEU B 1 18 ? -1.724 9.664 1.788 1 96.75 18 LEU B O 1
ATOM 1641 N N . ASP B 1 19 ? -2.959 11.438 2.328 1 95.56 19 ASP B N 1
ATOM 1642 C CA . ASP B 1 19 ? -4.191 10.844 1.814 1 95.56 19 ASP B CA 1
ATOM 1643 C C . ASP B 1 19 ? -4.039 10.438 0.35 1 95.56 19 ASP B C 1
ATOM 1645 O O . ASP B 1 19 ? -4.391 9.32 -0.031 1 95.56 19 ASP B O 1
ATOM 1649 N N . TYR B 1 20 ? -3.52 11.328 -0.401 1 95.94 20 TYR B N 1
ATOM 1650 C CA . TYR B 1 20 ? -3.344 11.086 -1.828 1 95.94 20 TYR B CA 1
ATOM 1651 C C . TYR B 1 20 ? -2.441 9.875 -2.068 1 95.94 20 TYR B C 1
ATOM 1653 O O . TYR B 1 20 ? -2.764 9.008 -2.875 1 95.94 20 TYR B O 1
ATOM 1661 N N . HIS B 1 21 ? -1.396 9.812 -1.396 1 97.06 21 HIS B N 1
ATOM 1662 C CA . HIS B 1 21 ? -0.416 8.766 -1.644 1 97.06 21 HIS B CA 1
ATOM 1663 C C . HIS B 1 21 ? -0.903 7.418 -1.109 1 97.06 21 HIS B C 1
ATOM 1665 O O . HIS B 1 21 ? -0.571 6.367 -1.663 1 97.06 21 HIS B O 1
ATOM 1671 N N . VAL B 1 22 ? -1.665 7.434 -0.021 1 97.94 22 VAL B N 1
ATOM 1672 C CA . VAL B 1 22 ? -2.268 6.195 0.463 1 97.94 22 VAL B CA 1
ATOM 1673 C C . VAL B 1 22 ? -3.221 5.641 -0.592 1 97.94 22 VAL B C 1
ATOM 1675 O O . VAL B 1 22 ? -3.162 4.453 -0.929 1 97.94 22 VAL B O 1
ATOM 1678 N N . VAL B 1 23 ? -4.027 6.48 -1.164 1 97.06 23 VAL B N 1
ATOM 1679 C CA . VAL B 1 23 ? -4.996 6.051 -2.168 1 97.06 23 VAL B CA 1
ATOM 1680 C C . VAL B 1 23 ? -4.266 5.496 -3.389 1 97.06 23 VAL B C 1
ATOM 1682 O O . VAL B 1 23 ? -4.629 4.438 -3.906 1 97.06 23 VAL B O 1
ATOM 1685 N N . LYS B 1 24 ? -3.246 6.172 -3.789 1 97.06 24 LYS B N 1
ATOM 1686 C CA . LYS B 1 24 ? -2.484 5.711 -4.945 1 97.06 24 LYS B CA 1
ATOM 1687 C C . LYS B 1 24 ? -1.793 4.379 -4.656 1 97.06 24 LYS B C 1
ATOM 1689 O O . LYS B 1 24 ? -1.762 3.492 -5.512 1 97.06 24 LYS B O 1
ATOM 1694 N N . ALA B 1 25 ? -1.235 4.273 -3.477 1 98.19 25 ALA B N 1
ATOM 1695 C CA . ALA B 1 25 ? -0.625 3.008 -3.082 1 98.19 25 ALA B CA 1
ATOM 1696 C C . ALA B 1 25 ? -1.645 1.873 -3.117 1 98.19 25 ALA B C 1
ATOM 1698 O O . ALA B 1 25 ? -1.358 0.788 -3.629 1 98.19 25 ALA B O 1
ATOM 1699 N N . MET B 1 26 ? -2.814 2.109 -2.6 1 98.12 26 MET B N 1
ATOM 1700 C CA . MET B 1 26 ? -3.869 1.101 -2.6 1 98.12 26 MET B CA 1
ATOM 1701 C C . MET B 1 26 ? -4.25 0.711 -4.023 1 98.12 26 MET B C 1
ATOM 1703 O O . MET B 1 26 ? -4.582 -0.445 -4.289 1 98.12 26 MET B O 1
ATOM 1707 N N . LYS B 1 27 ? -4.207 1.628 -4.918 1 97.56 27 LYS B N 1
ATOM 1708 C CA . LYS B 1 27 ? -4.508 1.339 -6.316 1 97.56 27 LYS B CA 1
ATOM 1709 C C . LYS B 1 27 ? -3.49 0.367 -6.906 1 97.56 27 LYS B C 1
ATOM 1711 O O . LYS B 1 27 ? -3.855 -0.541 -7.656 1 97.56 27 LYS B O 1
ATOM 1716 N N . PHE B 1 28 ? -2.268 0.57 -6.602 1 97.88 28 PHE B N 1
ATOM 1717 C CA . PHE B 1 28 ? -1.243 -0.344 -7.094 1 97.88 28 PHE B CA 1
ATOM 1718 C C . PHE B 1 28 ? -1.403 -1.724 -6.465 1 97.88 28 PHE B C 1
ATOM 1720 O O . PHE B 1 28 ? -1.186 -2.74 -7.125 1 97.88 28 PHE B O 1
ATOM 1727 N N . LEU B 1 29 ? -1.737 -1.741 -5.18 1 98.19 29 LEU B N 1
ATOM 1728 C CA . LEU B 1 29 ? -1.99 -3.021 -4.531 1 98.19 29 LEU B CA 1
ATOM 1729 C C . LEU B 1 29 ? -3.168 -3.74 -5.18 1 98.19 29 LEU B C 1
ATOM 1731 O O . LEU B 1 29 ? -3.104 -4.949 -5.426 1 98.19 29 LEU B O 1
ATOM 1735 N N . HIS B 1 30 ? -4.207 -2.99 -5.5 1 97.56 30 HIS B N 1
ATOM 1736 C CA . HIS B 1 30 ? -5.348 -3.549 -6.215 1 97.56 30 HIS B CA 1
ATOM 1737 C C . HIS B 1 30 ? -4.93 -4.125 -7.562 1 97.56 30 HIS B C 1
ATOM 1739 O O . HIS B 1 30 ? -5.301 -5.25 -7.902 1 97.56 30 HIS B O 1
ATOM 1745 N N . ARG B 1 31 ? -4.195 -3.35 -8.25 1 96.56 31 ARG B N 1
ATOM 1746 C CA . ARG B 1 31 ? -3.727 -3.793 -9.562 1 96.56 31 ARG B CA 1
ATOM 1747 C C . ARG B 1 31 ? -2.932 -5.09 -9.445 1 96.56 31 ARG B C 1
ATOM 1749 O O . ARG B 1 31 ? -3.107 -6.004 -10.25 1 96.56 31 ARG B O 1
ATOM 1756 N N . SER B 1 32 ? -2.098 -5.137 -8.508 1 96.81 32 SER B N 1
ATOM 1757 C CA . SER B 1 32 ? -1.278 -6.332 -8.336 1 96.81 32 SER B CA 1
ATOM 1758 C C . SER B 1 32 ? -2.143 -7.566 -8.086 1 96.81 32 SER B C 1
ATOM 1760 O O . SER B 1 32 ? -1.882 -8.633 -8.641 1 96.81 32 SER B O 1
ATOM 1762 N N . MET B 1 33 ? -3.191 -7.426 -7.266 1 94.56 33 MET B N 1
ATOM 1763 C CA . MET B 1 33 ? -4.062 -8.555 -6.957 1 94.56 33 MET B CA 1
ATOM 1764 C C . MET B 1 33 ? -4.902 -8.938 -8.172 1 94.56 33 MET B C 1
ATOM 1766 O O . MET B 1 33 ? -5.035 -10.125 -8.492 1 94.56 33 MET B O 1
ATOM 1770 N N . GLU B 1 34 ? -5.414 -7.93 -8.789 1 92 34 GLU B N 1
ATOM 1771 C CA . GLU B 1 34 ? -6.246 -8.164 -9.969 1 92 34 GLU B CA 1
ATOM 1772 C C . GLU B 1 34 ? -5.449 -8.852 -11.078 1 92 34 GLU B C 1
ATOM 1774 O O . GLU B 1 34 ? -5.855 -9.898 -11.586 1 92 34 GLU B O 1
ATOM 1779 N N . GLU B 1 35 ? -4.359 -8.297 -11.398 1 91.06 35 GLU B N 1
ATOM 1780 C CA . GLU B 1 35 ? -3.52 -8.836 -12.469 1 91.06 35 GLU B CA 1
ATOM 1781 C C . GLU B 1 35 ? -2.912 -10.18 -12.062 1 91.06 35 GLU B C 1
ATOM 1783 O O . GLU B 1 35 ? -2.754 -11.07 -12.906 1 91.06 35 GLU B O 1
ATOM 1788 N N . GLY B 1 36 ? -2.518 -10.234 -10.789 1 91.62 36 GLY B N 1
ATOM 1789 C CA . GLY B 1 36 ? -2.031 -11.516 -10.305 1 91.62 36 GLY B CA 1
ATOM 1790 C C . GLY B 1 36 ? -3.049 -12.633 -10.445 1 91.62 36 GLY B C 1
ATOM 1791 O O . GLY B 1 36 ? -2.719 -13.727 -10.898 1 91.62 36 GLY B O 1
ATOM 1792 N N . ARG B 1 37 ? -4.258 -12.383 -10.109 1 89.06 37 ARG B N 1
ATOM 1793 C CA . ARG B 1 37 ? -5.324 -13.367 -10.242 1 89.06 37 ARG B CA 1
ATOM 1794 C C . ARG B 1 37 ? -5.582 -13.703 -11.703 1 89.06 37 ARG B C 1
ATOM 1796 O O . ARG B 1 37 ? -5.727 -14.875 -12.062 1 89.06 37 ARG B O 1
ATOM 1803 N N . TYR B 1 38 ? -5.637 -12.672 -12.469 1 84.81 38 TYR B N 1
ATOM 1804 C CA . TYR B 1 38 ? -5.852 -12.867 -13.898 1 84.81 38 TYR B CA 1
ATOM 1805 C C . TYR B 1 38 ? -4.777 -13.766 -14.5 1 84.81 38 TYR B C 1
ATOM 1807 O O . TYR B 1 38 ? -5.082 -14.703 -15.234 1 84.81 38 TYR B O 1
ATOM 1815 N N . ALA B 1 39 ? -3.59 -13.5 -14.203 1 88.06 39 ALA B N 1
ATOM 1816 C CA . ALA B 1 39 ? -2.471 -14.266 -14.734 1 88.06 39 ALA B CA 1
ATOM 1817 C C . ALA B 1 39 ? -2.48 -15.695 -14.203 1 88.06 39 ALA B C 1
ATOM 1819 O O . ALA B 1 39 ? -2.027 -16.625 -14.875 1 88.06 39 ALA B O 1
ATOM 1820 N N . ALA B 1 40 ? -3.021 -15.859 -13 1 87 40 ALA B N 1
ATOM 1821 C CA . ALA B 1 40 ? -3 -17.172 -12.367 1 87 40 ALA B CA 1
ATOM 1822 C C . ALA B 1 40 ? -4.18 -18.031 -12.836 1 87 40 ALA B C 1
ATOM 1824 O O . ALA B 1 40 ? -4.094 -19.25 -12.852 1 87 40 ALA B O 1
ATOM 1825 N N . THR B 1 41 ? -5.254 -17.438 -13.211 1 80.31 41 THR B N 1
ATOM 1826 C CA . THR B 1 41 ? -6.469 -18.219 -13.422 1 80.31 41 THR B CA 1
ATOM 1827 C C . THR B 1 41 ? -7.023 -17.984 -14.828 1 80.31 41 THR B C 1
ATOM 1829 O O . THR B 1 41 ? -7.875 -18.734 -15.297 1 80.31 41 THR B O 1
ATOM 1832 N N . GLY B 1 42 ? -6.566 -16.938 -15.484 1 71.69 42 GLY B N 1
ATOM 1833 C CA . GLY B 1 42 ? -7.117 -16.625 -16.797 1 71.69 42 GLY B CA 1
ATOM 1834 C C . GLY B 1 42 ? -6.641 -17.578 -17.875 1 71.69 42 GLY B C 1
ATOM 1835 O O . GLY B 1 42 ? -5.859 -18.5 -17.609 1 71.69 42 GLY B O 1
ATOM 1836 N N . SER B 1 43 ? -7.219 -17.484 -18.969 1 62.44 43 SER B N 1
ATOM 1837 C CA . SER B 1 43 ? -6.992 -18.359 -20.109 1 62.44 43 SER B CA 1
ATOM 1838 C C . SER B 1 43 ? -5.508 -18.453 -20.453 1 62.44 43 SER B C 1
ATOM 1840 O O . SER B 1 43 ? -5.031 -19.484 -20.906 1 62.44 43 SER B O 1
ATOM 1842 N N . GLY B 1 44 ? -4.871 -17.438 -20.406 1 59.25 44 GLY B N 1
ATOM 1843 C CA . GLY B 1 44 ? -3.457 -17.438 -20.75 1 59.25 44 GLY B CA 1
ATOM 1844 C C . GLY B 1 44 ? -2.547 -17.5 -19.531 1 59.25 44 GLY B C 1
ATOM 1845 O O . GLY B 1 44 ? -1.466 -16.906 -19.531 1 59.25 44 GLY B O 1
ATOM 1846 N N . ASN B 1 45 ? -2.941 -18.359 -18.531 1 64 45 ASN B N 1
ATOM 1847 C CA . ASN B 1 45 ? -2.203 -18.578 -17.281 1 64 45 ASN B CA 1
ATOM 1848 C C . ASN B 1 45 ? -0.718 -18.797 -17.547 1 64 45 ASN B C 1
ATOM 1850 O O . ASN B 1 45 ? -0.337 -19.797 -18.172 1 64 45 ASN B O 1
ATOM 1854 N N . SER B 1 46 ? -0.036 -17.797 -17.188 1 85.12 46 SER B N 1
ATOM 1855 C CA . SER B 1 46 ? 1.413 -17.875 -17.344 1 85.12 46 SER B CA 1
ATOM 1856 C C . SER B 1 46 ? 2.131 -17.266 -16.141 1 85.12 46 SER B C 1
ATOM 1858 O O . SER B 1 46 ? 1.797 -16.172 -15.695 1 85.12 46 SER B O 1
ATOM 1860 N N . VAL B 1 47 ? 3.01 -18.078 -15.703 1 88.62 47 VAL B N 1
ATOM 1861 C CA . VAL B 1 47 ? 3.857 -17.641 -14.602 1 88.62 47 VAL B CA 1
ATOM 1862 C C . VAL B 1 47 ? 4.695 -16.438 -15.039 1 88.62 47 VAL B C 1
ATOM 1864 O O . VAL B 1 47 ? 4.973 -15.547 -14.242 1 88.62 47 VAL B O 1
ATOM 1867 N N . GLN B 1 48 ? 4.996 -16.422 -16.328 1 89.31 48 GLN B N 1
ATOM 1868 C CA . GLN B 1 48 ? 5.746 -15.297 -16.859 1 89.31 48 GLN B CA 1
ATOM 1869 C C . GLN B 1 48 ? 4.93 -14.008 -16.781 1 89.31 48 GLN B C 1
ATOM 1871 O O . GLN B 1 48 ? 5.434 -12.977 -16.344 1 89.31 48 GLN B O 1
ATOM 1876 N N . GLU B 1 49 ? 3.715 -14.125 -17.219 1 91 49 GLU B N 1
ATOM 1877 C CA . GLU B 1 49 ? 2.84 -12.961 -17.156 1 91 49 GLU B CA 1
ATOM 1878 C C . GLU B 1 49 ? 2.586 -12.523 -15.719 1 91 49 GLU B C 1
ATOM 1880 O O . GLU B 1 49 ? 2.486 -11.336 -15.438 1 91 49 GLU B O 1
ATOM 1885 N N . TRP B 1 50 ? 2.506 -13.477 -14.867 1 94.5 50 TRP B N 1
ATOM 1886 C CA . TRP B 1 50 ? 2.322 -13.156 -13.453 1 94.5 50 TRP B CA 1
ATOM 1887 C C . TRP B 1 50 ? 3.494 -12.344 -12.914 1 94.5 50 TRP B C 1
ATOM 1889 O O . TRP B 1 50 ? 3.299 -11.289 -12.305 1 94.5 50 TRP B O 1
ATOM 1899 N N . HIS B 1 51 ? 4.727 -12.766 -13.172 1 94.38 51 HIS B N 1
ATOM 1900 C CA . HIS B 1 51 ? 5.918 -12.055 -12.711 1 94.38 51 HIS B CA 1
ATOM 1901 C C . HIS B 1 51 ? 5.98 -10.648 -13.297 1 94.38 51 HIS B C 1
ATOM 1903 O O . HIS B 1 51 ? 6.309 -9.695 -12.594 1 94.38 51 HIS B O 1
ATOM 1909 N N . ARG B 1 52 ? 5.645 -10.578 -14.539 1 93.75 52 ARG B N 1
ATOM 1910 C CA . ARG B 1 52 ? 5.699 -9.289 -15.219 1 93.75 52 ARG B CA 1
ATOM 1911 C C . ARG B 1 52 ? 4.699 -8.305 -14.617 1 93.75 52 ARG B C 1
ATOM 1913 O O . ARG B 1 52 ? 5.074 -7.223 -14.172 1 93.75 52 ARG B O 1
ATOM 1920 N N . LEU B 1 53 ? 3.445 -8.703 -14.531 1 94.5 53 LEU B N 1
ATOM 1921 C CA . LEU B 1 53 ? 2.363 -7.805 -14.148 1 94.5 53 LEU B CA 1
ATOM 1922 C C . LEU B 1 53 ? 2.447 -7.461 -12.664 1 94.5 53 LEU B C 1
ATOM 1924 O O . LEU B 1 53 ? 2.303 -6.297 -12.281 1 94.5 53 LEU B O 1
ATOM 1928 N N . VAL B 1 54 ? 2.707 -8.445 -11.812 1 96.56 54 VAL B N 1
ATOM 1929 C CA . VAL B 1 54 ? 2.846 -8.211 -10.383 1 96.56 54 VAL B CA 1
ATOM 1930 C C . VAL B 1 54 ? 4.125 -7.418 -10.102 1 96.56 54 VAL B C 1
ATOM 1932 O O . VAL B 1 54 ? 4.129 -6.5 -9.281 1 96.56 54 VAL B O 1
ATOM 1935 N N . GLY B 1 55 ? 5.203 -7.727 -10.852 1 96.31 55 GLY B N 1
ATOM 1936 C CA . GLY B 1 55 ? 6.438 -6.965 -10.727 1 96.31 55 GLY B CA 1
ATOM 1937 C C . GLY B 1 55 ? 6.258 -5.488 -11.031 1 96.31 55 GLY B C 1
ATOM 1938 O O . GLY B 1 55 ? 6.688 -4.633 -10.258 1 96.31 55 GLY B O 1
ATOM 1939 N N . TYR B 1 56 ? 5.531 -5.191 -12.078 1 96 56 TYR B N 1
ATOM 1940 C CA . TYR B 1 56 ? 5.273 -3.811 -12.469 1 96 56 TYR B CA 1
ATOM 1941 C C . TYR B 1 56 ? 4.469 -3.082 -11.398 1 96 56 TYR B C 1
ATOM 1943 O O . TYR B 1 56 ? 4.797 -1.953 -11.023 1 96 56 TYR B O 1
ATOM 1951 N N . ALA B 1 57 ? 3.459 -3.725 -10.922 1 97.31 57 ALA B N 1
ATOM 1952 C CA . ALA B 1 57 ? 2.568 -3.094 -9.953 1 97.31 57 ALA B CA 1
ATOM 1953 C C . ALA B 1 57 ? 3.311 -2.764 -8.664 1 97.31 57 ALA B C 1
ATOM 1955 O O . ALA B 1 57 ? 3.145 -1.678 -8.102 1 97.31 57 ALA B O 1
ATOM 1956 N N . TRP B 1 58 ? 4.164 -3.656 -8.195 1 97.25 58 TRP B N 1
ATOM 1957 C CA . TRP B 1 58 ? 4.879 -3.432 -6.941 1 97.25 58 TRP B CA 1
ATOM 1958 C C . TRP B 1 58 ? 5.992 -2.406 -7.129 1 97.25 58 TRP B C 1
ATOM 1960 O O . TRP B 1 58 ? 6.285 -1.626 -6.219 1 97.25 58 TRP B O 1
ATOM 1970 N N . THR B 1 59 ? 6.59 -2.434 -8.297 1 95.44 59 THR B N 1
ATOM 1971 C CA . THR B 1 59 ? 7.566 -1.393 -8.594 1 95.44 59 THR B CA 1
ATOM 1972 C C . THR B 1 59 ? 6.914 -0.014 -8.578 1 95.44 59 THR B C 1
ATOM 1974 O O . THR B 1 59 ? 7.453 0.93 -7.996 1 95.44 59 THR B O 1
ATOM 1977 N N . ASP B 1 60 ? 5.746 0.068 -9.18 1 95.38 60 ASP B N 1
ATOM 1978 C CA . ASP B 1 60 ? 5.016 1.332 -9.164 1 95.38 60 ASP B CA 1
ATOM 1979 C C . ASP B 1 60 ? 4.699 1.77 -7.738 1 95.38 60 ASP B C 1
ATOM 1981 O O . ASP B 1 60 ? 4.859 2.941 -7.391 1 95.38 60 ASP B O 1
ATOM 1985 N N . LEU B 1 61 ? 4.297 0.859 -6.906 1 97.62 61 LEU B N 1
ATOM 1986 C CA . LEU B 1 61 ? 4.023 1.138 -5.504 1 97.62 61 LEU B CA 1
ATOM 1987 C C . LEU B 1 61 ? 5.262 1.684 -4.801 1 97.62 61 LEU B C 1
ATOM 1989 O O . LEU B 1 61 ? 5.199 2.719 -4.137 1 97.62 61 LEU B O 1
ATOM 1993 N N . LEU B 1 62 ? 6.375 1.046 -4.969 1 96.19 62 LEU B N 1
ATOM 1994 C CA . LEU B 1 62 ? 7.602 1.411 -4.27 1 96.19 62 LEU B CA 1
ATOM 1995 C C . LEU B 1 62 ? 8.133 2.754 -4.766 1 96.19 62 LEU B C 1
ATOM 1997 O O . LEU B 1 62 ? 8.594 3.574 -3.971 1 96.19 62 LEU B O 1
ATOM 2001 N N . GLN B 1 63 ? 8.016 2.957 -6.055 1 93.31 63 GLN B N 1
ATOM 2002 C CA . GLN B 1 63 ? 8.438 4.238 -6.613 1 93.31 63 GLN B CA 1
ATOM 2003 C C . GLN B 1 63 ? 7.582 5.379 -6.078 1 93.31 63 GLN B C 1
ATOM 2005 O O . GLN B 1 63 ? 8.102 6.449 -5.75 1 93.31 63 GLN B O 1
ATOM 2010 N N . TYR B 1 64 ? 6.371 5.133 -6 1 93.69 64 TYR B N 1
ATOM 2011 C CA . TYR B 1 64 ? 5.469 6.133 -5.441 1 93.69 64 TYR B CA 1
ATOM 2012 C C . TYR B 1 64 ? 5.77 6.375 -3.967 1 93.69 64 TYR B C 1
ATOM 2014 O O . TYR B 1 64 ? 5.711 7.512 -3.494 1 93.69 64 TYR B O 1
ATOM 2022 N N . GLY B 1 65 ? 6.059 5.328 -3.252 1 96.25 65 GLY B N 1
ATOM 2023 C CA . GLY B 1 65 ? 6.461 5.465 -1.86 1 96.25 65 GLY B CA 1
ATOM 2024 C C . GLY B 1 65 ? 7.723 6.289 -1.683 1 96.25 65 GLY B C 1
ATOM 2025 O O . GLY B 1 65 ? 7.801 7.125 -0.78 1 96.25 65 GLY B O 1
ATOM 2026 N N . ASP B 1 66 ? 8.664 6.086 -2.545 1 95.38 66 ASP B N 1
ATOM 2027 C CA . ASP B 1 66 ? 9.914 6.836 -2.496 1 95.38 66 ASP B CA 1
ATOM 2028 C C . ASP B 1 66 ? 9.672 8.312 -2.789 1 95.38 66 ASP B C 1
ATOM 2030 O O . ASP B 1 66 ? 10.328 9.18 -2.209 1 95.38 66 ASP B O 1
ATOM 2034 N N . LEU B 1 67 ? 8.781 8.508 -3.725 1 96.38 67 LEU B N 1
ATOM 2035 C CA . LEU B 1 67 ? 8.414 9.883 -4.059 1 96.38 67 LEU B CA 1
ATOM 2036 C C . LEU B 1 67 ? 7.887 10.617 -2.828 1 96.38 67 LEU B C 1
ATOM 2038 O O . LEU B 1 67 ? 8.328 11.719 -2.521 1 96.38 67 LEU B O 1
ATOM 2042 N N . PHE B 1 68 ? 6.996 10.039 -2.117 1 97.62 68 PHE B N 1
ATOM 2043 C CA . PHE B 1 68 ? 6.402 10.625 -0.922 1 97.62 68 PHE B CA 1
ATOM 2044 C C . PHE B 1 68 ? 7.441 10.773 0.181 1 97.62 68 PHE B C 1
ATOM 2046 O O . PHE B 1 68 ? 7.512 11.812 0.84 1 97.62 68 PHE B O 1
ATOM 2053 N N . ARG B 1 69 ? 8.227 9.766 0.362 1 96.75 69 ARG B N 1
ATOM 2054 C CA . ARG B 1 69 ? 9.281 9.812 1.362 1 96.75 69 ARG B CA 1
ATOM 2055 C C . ARG B 1 69 ? 10.25 10.961 1.088 1 96.75 69 ARG B C 1
ATOM 2057 O O . ARG B 1 69 ? 10.688 11.641 2.014 1 96.75 69 ARG B O 1
ATOM 2064 N N . GLY B 1 70 ? 10.594 11.117 -0.141 1 97.19 70 GLY B N 1
ATOM 2065 C CA . GLY B 1 70 ? 11.445 12.234 -0.516 1 97.19 70 GLY B CA 1
ATOM 2066 C C . GLY B 1 70 ? 10.828 13.586 -0.207 1 97.19 70 GLY B C 1
ATOM 2067 O O . GLY B 1 70 ? 11.508 14.484 0.296 1 97.19 70 GLY B O 1
ATOM 2068 N N . ALA B 1 71 ? 9.562 13.711 -0.52 1 96.88 71 ALA B N 1
ATOM 2069 C CA . ALA B 1 71 ? 8.859 14.961 -0.213 1 96.88 71 ALA B CA 1
ATOM 2070 C C . ALA B 1 71 ? 8.836 15.219 1.29 1 96.88 71 ALA B C 1
ATOM 2072 O O . ALA B 1 71 ? 8.977 16.359 1.731 1 96.88 71 ALA B O 1
ATOM 2073 N N . MET B 1 72 ? 8.703 14.18 2.066 1 96.56 72 MET B N 1
ATOM 2074 C CA . MET B 1 72 ? 8.734 14.305 3.52 1 96.56 72 MET B CA 1
ATOM 2075 C C . MET B 1 72 ? 10.102 14.773 3.998 1 96.56 72 MET B C 1
ATOM 2077 O O . MET B 1 72 ? 10.203 15.617 4.891 1 96.56 72 MET B O 1
ATOM 2081 N N . ALA B 1 73 ? 11.078 14.203 3.426 1 97.62 73 ALA B N 1
ATOM 2082 C CA . ALA B 1 73 ? 12.438 14.609 3.773 1 97.62 73 ALA B CA 1
ATOM 2083 C C . ALA B 1 73 ? 12.656 16.094 3.502 1 97.62 73 ALA B C 1
ATOM 2085 O O . ALA B 1 73 ? 13.211 16.812 4.336 1 97.62 73 ALA B O 1
ATOM 2086 N N . LEU B 1 74 ? 12.164 16.516 2.359 1 97.06 74 LEU B N 1
ATOM 2087 C CA . LEU B 1 74 ? 12.289 17.922 1.981 1 97.06 74 LEU B CA 1
ATOM 2088 C C . LEU B 1 74 ? 11.555 18.812 2.971 1 97.06 74 LEU B C 1
ATOM 2090 O O . LEU B 1 74 ? 12.07 19.859 3.371 1 97.06 74 LEU B O 1
ATOM 2094 N N . ARG B 1 75 ? 10.391 18.422 3.367 1 96.5 75 ARG B N 1
ATOM 2095 C CA . ARG B 1 75 ? 9.609 19.203 4.332 1 96.5 75 ARG B CA 1
ATOM 2096 C C . ARG B 1 75 ? 10.352 19.328 5.66 1 96.5 75 ARG B C 1
ATOM 2098 O O . ARG B 1 75 ? 10.43 20.406 6.234 1 96.5 75 ARG B O 1
ATOM 2105 N N . MET B 1 76 ? 10.883 18.234 6.121 1 96.12 76 MET B N 1
ATOM 2106 C CA . MET B 1 76 ? 11.609 18.25 7.391 1 96.12 76 MET B CA 1
ATOM 2107 C C . MET B 1 76 ? 12.859 19.109 7.301 1 96.12 76 MET B C 1
ATOM 2109 O O . MET B 1 76 ? 13.18 19.844 8.234 1 96.12 76 MET B O 1
ATOM 2113 N N . GLN B 1 77 ? 13.484 19.094 6.188 1 95.81 77 GLN B N 1
ATOM 2114 C CA . GLN B 1 77 ? 14.625 19.969 5.969 1 95.81 77 GLN B CA 1
ATOM 2115 C C . GLN B 1 77 ? 14.211 21.438 6.012 1 95.81 77 GLN B C 1
ATOM 2117 O O . GLN B 1 77 ? 14.883 22.266 6.648 1 95.81 77 GLN B O 1
ATOM 2122 N N . ALA B 1 78 ? 13.164 21.688 5.371 1 93.62 78 ALA B N 1
ATOM 2123 C CA . ALA B 1 78 ? 12.703 23.062 5.227 1 93.62 78 ALA B CA 1
ATOM 2124 C C . ALA B 1 78 ? 12.383 23.688 6.59 1 93.62 78 ALA B C 1
ATOM 2126 O O . ALA B 1 78 ? 12.516 24.891 6.773 1 93.62 78 ALA B O 1
ATOM 2127 N N . ILE B 1 79 ? 11.984 22.859 7.516 1 92.06 79 ILE B N 1
ATOM 2128 C CA . ILE B 1 79 ? 11.594 23.422 8.805 1 92.06 79 ILE B CA 1
ATOM 2129 C C . ILE B 1 79 ? 12.734 23.234 9.805 1 92.06 79 ILE B C 1
ATOM 2131 O O . ILE B 1 79 ? 12.539 23.406 11.016 1 92.06 79 ILE B O 1
ATOM 2135 N N . GLY B 1 80 ? 13.906 22.719 9.359 1 93.12 80 GLY B N 1
ATOM 2136 C CA . GLY B 1 80 ? 15.117 22.844 10.156 1 93.12 80 GLY B CA 1
ATOM 2137 C C . GLY B 1 80 ? 15.531 21.547 10.828 1 93.12 80 GLY B C 1
ATOM 2138 O O . GLY B 1 80 ? 16.406 21.531 11.688 1 93.12 80 GLY B O 1
ATOM 2139 N N . TYR B 1 81 ? 14.922 20.438 10.461 1 94.25 81 TYR B N 1
ATOM 2140 C CA . TYR B 1 81 ? 15.375 19.172 11.016 1 94.25 81 TYR B CA 1
ATOM 2141 C C . TYR B 1 81 ? 16.812 18.875 10.586 1 94.25 81 TYR B C 1
ATOM 2143 O O . TYR B 1 81 ? 17.188 19.125 9.445 1 94.25 81 TYR B O 1
ATOM 2151 N N . SER B 1 82 ? 17.547 18.359 11.578 1 95.75 82 SER B N 1
ATOM 2152 C CA . SER B 1 82 ? 18.891 17.922 11.219 1 95.75 82 SER B CA 1
ATOM 2153 C C . SER B 1 82 ? 18.859 16.688 10.336 1 95.75 82 SER B C 1
ATOM 2155 O O . SER B 1 82 ? 17.875 15.938 10.344 1 95.75 82 SER B O 1
ATOM 2157 N N . THR B 1 83 ? 19.953 16.484 9.578 1 96.56 83 THR B N 1
ATOM 2158 C CA . THR B 1 83 ? 20.094 15.289 8.75 1 96.56 83 THR B CA 1
ATOM 2159 C C . THR B 1 83 ? 19.969 14.031 9.594 1 96.56 83 THR B C 1
ATOM 2161 O O . THR B 1 83 ? 19.375 13.039 9.164 1 96.56 83 THR B O 1
ATOM 2164 N N . GLU B 1 84 ? 20.469 14.062 10.812 1 96.5 84 GLU B N 1
ATOM 2165 C CA . GLU B 1 84 ? 20.422 12.922 11.719 1 96.5 84 GLU B CA 1
ATOM 2166 C C . GLU B 1 84 ? 18.984 12.609 12.133 1 96.5 84 GLU B C 1
ATOM 2168 O O . GLU B 1 84 ? 18.594 11.445 12.195 1 96.5 84 GLU B O 1
ATOM 2173 N N . MET B 1 85 ? 18.234 13.656 12.367 1 95.5 85 MET B N 1
ATOM 2174 C CA . MET B 1 85 ? 16.844 13.461 12.773 1 95.5 85 MET B CA 1
ATOM 2175 C C . MET B 1 85 ? 16.016 12.93 11.609 1 95.5 85 MET B C 1
ATOM 2177 O O . MET B 1 85 ? 15.195 12.023 11.789 1 95.5 85 MET B O 1
ATOM 2181 N N . ILE B 1 86 ? 16.25 13.484 10.398 1 97.06 86 ILE B N 1
ATOM 2182 C CA . ILE B 1 86 ? 15.539 13.031 9.211 1 97.06 86 ILE B CA 1
ATOM 2183 C C . ILE B 1 86 ? 15.836 11.555 8.953 1 97.06 86 ILE B C 1
ATOM 2185 O O . ILE B 1 86 ? 14.93 10.766 8.703 1 97.06 86 ILE B O 1
ATOM 2189 N N . ALA B 1 87 ? 17.141 11.211 9.07 1 97.31 87 ALA B N 1
ATOM 2190 C CA . ALA B 1 87 ? 17.562 9.828 8.875 1 97.31 87 ALA B CA 1
ATOM 2191 C C . ALA B 1 87 ? 16.891 8.898 9.883 1 97.31 87 ALA B C 1
ATOM 2193 O O . ALA B 1 87 ? 16.469 7.793 9.523 1 97.31 87 ALA B O 1
ATOM 2194 N N . ARG B 1 88 ? 16.766 9.336 11.07 1 96 88 ARG B N 1
ATOM 2195 C CA . ARG B 1 88 ? 16.125 8.539 12.117 1 96 88 ARG B CA 1
ATOM 2196 C C . ARG B 1 88 ? 14.648 8.305 11.797 1 96 88 ARG B C 1
ATOM 2198 O O . ARG B 1 88 ? 14.172 7.172 11.836 1 96 88 ARG B O 1
ATOM 2205 N N . TYR B 1 89 ? 13.938 9.336 11.406 1 94.5 89 TYR B N 1
ATOM 2206 C CA . TYR B 1 89 ? 12.5 9.234 11.172 1 94.5 89 TYR B CA 1
ATOM 2207 C C . TYR B 1 89 ? 12.211 8.414 9.922 1 94.5 89 TYR B C 1
ATOM 2209 O O . TYR B 1 89 ? 11.188 7.734 9.844 1 94.5 89 TYR B O 1
ATOM 2217 N N . LEU B 1 90 ? 13.086 8.461 8.953 1 96.44 90 LEU B N 1
ATOM 2218 C CA . LEU B 1 90 ? 12.859 7.742 7.703 1 96.44 90 LEU B CA 1
ATOM 2219 C C . LEU B 1 90 ? 13.633 6.426 7.688 1 96.44 90 LEU B C 1
ATOM 2221 O O . LEU B 1 90 ? 13.609 5.699 6.691 1 96.44 90 LEU B O 1
ATOM 2225 N N . GLN B 1 91 ? 14.352 6.156 8.836 1 93.75 91 GLN B N 1
ATOM 2226 C CA . GLN B 1 91 ? 15.016 4.887 9.094 1 93.75 91 GLN B CA 1
ATOM 2227 C C . GLN B 1 91 ? 16.031 4.562 8.008 1 93.75 91 GLN B C 1
ATOM 2229 O O . GLN B 1 91 ? 16.047 3.451 7.477 1 93.75 91 GLN B O 1
ATOM 2234 N N . VAL B 1 92 ? 16.828 5.52 7.676 1 94.44 92 VAL B N 1
ATOM 2235 C CA . VAL B 1 92 ? 17.953 5.348 6.762 1 94.44 92 VAL B CA 1
ATOM 2236 C C . VAL B 1 92 ? 19.234 5.852 7.418 1 94.44 92 VAL B C 1
ATOM 2238 O O . VAL B 1 92 ? 19.203 6.367 8.539 1 94.44 92 VAL B O 1
ATOM 2241 N N . GLU B 1 93 ? 20.297 5.609 6.77 1 94.62 93 GLU B N 1
ATOM 2242 C CA . GLU B 1 93 ? 21.547 6.223 7.223 1 94.62 93 GLU B CA 1
ATOM 2243 C C . GLU B 1 93 ? 21.625 7.691 6.816 1 94.62 93 GLU B C 1
ATOM 2245 O O . GLU B 1 93 ? 21.125 8.07 5.758 1 94.62 93 GLU B O 1
ATOM 2250 N N . PRO B 1 94 ? 22.25 8.492 7.695 1 95.88 94 PRO B N 1
ATOM 2251 C CA . PRO B 1 94 ? 22.344 9.922 7.398 1 95.88 94 PRO B CA 1
ATOM 2252 C C . PRO B 1 94 ? 22.891 10.203 6 1 95.88 94 PRO B C 1
ATOM 2254 O O . PRO B 1 94 ? 22.391 11.102 5.312 1 95.88 94 PRO B O 1
ATOM 2257 N N . GLY B 1 95 ? 23.844 9.445 5.523 1 95.19 95 GLY B N 1
ATOM 2258 C CA . GLY B 1 95 ? 24.438 9.633 4.207 1 95.19 95 GLY B CA 1
ATOM 2259 C C . GLY B 1 95 ? 23.484 9.312 3.072 1 95.19 95 GLY B C 1
ATOM 2260 O O . GLY B 1 95 ? 23.734 9.688 1.923 1 95.19 95 GLY B O 1
ATOM 2261 N N . GLN B 1 96 ? 22.328 8.742 3.389 1 94.75 96 GLN B N 1
ATOM 2262 C CA . GLN B 1 96 ? 21.359 8.328 2.377 1 94.75 96 GLN B CA 1
ATOM 2263 C C . GLN B 1 96 ? 20.25 9.367 2.223 1 94.75 96 GLN B C 1
ATOM 2265 O O . GLN B 1 96 ? 19.469 9.312 1.268 1 94.75 96 GLN B O 1
ATOM 2270 N N . VAL B 1 97 ? 20.156 10.344 3.104 1 96.19 97 VAL B N 1
ATOM 2271 C CA . VAL B 1 97 ? 19.062 11.305 3.115 1 96.19 97 VAL B CA 1
ATOM 2272 C C . VAL B 1 97 ? 19.047 12.086 1.804 1 96.19 97 VAL B C 1
ATOM 2274 O O . VAL B 1 97 ? 18 12.211 1.162 1 96.19 97 VAL B O 1
ATOM 2277 N N . PRO B 1 98 ? 20.234 12.539 1.23 1 95.12 98 PRO B N 1
ATOM 2278 C CA . PRO B 1 98 ? 20.188 13.266 -0.042 1 95.12 98 PRO B CA 1
ATOM 2279 C C . PRO B 1 98 ? 19.688 12.398 -1.197 1 95.12 98 PRO B C 1
ATOM 2281 O O . PRO B 1 98 ? 19.094 12.914 -2.145 1 95.12 98 PRO B O 1
ATOM 2284 N N . LYS B 1 99 ? 19.875 11.102 -1.068 1 93.62 99 LYS B N 1
ATOM 2285 C CA . LYS B 1 99 ? 19.484 10.188 -2.137 1 93.62 99 LYS B CA 1
ATOM 2286 C C . LYS B 1 99 ? 17.969 10 -2.162 1 93.62 99 LYS B C 1
ATOM 2288 O O . LYS B 1 99 ? 17.406 9.547 -3.166 1 93.62 99 LYS B O 1
ATOM 2293 N N . LEU B 1 100 ? 17.281 10.289 -1.046 1 94.5 100 LEU B N 1
ATOM 2294 C CA . LEU B 1 100 ? 15.82 10.172 -0.985 1 94.5 100 LEU B CA 1
ATOM 2295 C C . LEU B 1 100 ? 15.156 11.289 -1.783 1 94.5 100 LEU B C 1
ATOM 2297 O O . LEU B 1 100 ? 13.984 11.188 -2.145 1 94.5 100 LEU B O 1
ATOM 2301 N N . ILE B 1 101 ? 15.906 12.328 -1.982 1 96.25 101 ILE B N 1
ATOM 2302 C CA . ILE B 1 101 ? 15.344 13.539 -2.572 1 96.25 101 ILE B CA 1
ATOM 2303 C C . ILE B 1 101 ? 15.633 13.57 -4.07 1 96.25 101 ILE B C 1
ATOM 2305 O O . ILE B 1 101 ? 16.609 14.188 -4.512 1 96.25 101 ILE B O 1
ATOM 2309 N N . SER B 1 102 ? 14.789 12.984 -4.758 1 94.88 102 SER B N 1
ATOM 2310 C CA . SER B 1 102 ? 14.883 13 -6.215 1 94.88 102 SER B CA 1
ATOM 2311 C C . SER B 1 102 ? 14.344 14.305 -6.789 1 94.88 102 SER B C 1
ATOM 2313 O O . SER B 1 102 ? 13.734 15.102 -6.074 1 94.88 102 SER B O 1
ATOM 2315 N N . GLU B 1 103 ? 14.57 14.5 -8.055 1 93.94 103 GLU B N 1
ATOM 2316 C CA . GLU B 1 103 ? 13.992 15.648 -8.742 1 93.94 103 GLU B CA 1
ATOM 2317 C C . GLU B 1 103 ? 12.469 15.617 -8.695 1 93.94 103 GLU B C 1
ATOM 2319 O O . GLU B 1 103 ? 11.828 16.656 -8.477 1 93.94 103 GLU B O 1
ATOM 2324 N N . ASP B 1 104 ? 11.922 14.445 -8.852 1 94.31 104 ASP B N 1
ATOM 2325 C CA . ASP B 1 104 ? 10.477 14.273 -8.781 1 94.31 104 ASP B CA 1
ATOM 2326 C C . ASP B 1 104 ? 9.938 14.656 -7.402 1 94.31 104 ASP B C 1
ATOM 2328 O O . ASP B 1 104 ? 8.898 15.305 -7.293 1 94.31 104 ASP B O 1
ATOM 2332 N N . ALA B 1 105 ? 10.656 14.242 -6.387 1 95.88 105 ALA B N 1
ATOM 2333 C CA . ALA B 1 105 ? 10.25 14.586 -5.027 1 95.88 105 ALA B CA 1
ATOM 2334 C C . ALA B 1 105 ? 10.289 16.094 -4.809 1 95.88 105 ALA B C 1
ATOM 2336 O O . ALA B 1 105 ? 9.414 16.656 -4.152 1 95.88 105 ALA B O 1
ATOM 2337 N N . GLN B 1 106 ? 11.305 16.734 -5.352 1 95 106 GLN B N 1
ATOM 2338 C CA . GLN B 1 106 ? 11.414 18.172 -5.254 1 95 106 GLN B CA 1
ATOM 2339 C C . GLN B 1 106 ? 10.242 18.859 -5.957 1 95 106 GLN B C 1
ATOM 2341 O O . GLN B 1 106 ? 9.648 19.797 -5.414 1 95 106 GLN B O 1
ATOM 2346 N N . GLU B 1 107 ? 9.969 18.359 -7.133 1 94.25 107 GLU B N 1
ATOM 2347 C CA . GLU B 1 107 ? 8.844 18.922 -7.875 1 94.25 107 GLU B CA 1
ATOM 2348 C C . GLU B 1 107 ? 7.539 18.766 -7.102 1 94.25 107 GLU B C 1
ATOM 2350 O O . GLU B 1 107 ? 6.75 19.703 -7.012 1 94.25 107 GLU B O 1
ATOM 2355 N N . LEU B 1 108 ? 7.297 17.609 -6.598 1 95.44 108 LEU B N 1
ATOM 2356 C CA . LEU B 1 108 ? 6.105 17.344 -5.801 1 95.44 108 LEU B CA 1
ATOM 2357 C C . LEU B 1 108 ? 6.023 18.297 -4.613 1 95.44 108 LEU B C 1
ATOM 2359 O O . LEU B 1 108 ? 4.988 18.922 -4.387 1 95.44 108 LEU B O 1
ATOM 2363 N N . TYR B 1 109 ? 7.098 18.438 -3.877 1 95.44 109 TYR B N 1
ATOM 2364 C CA . TYR B 1 109 ? 7.117 19.297 -2.688 1 95.44 109 TYR B CA 1
ATOM 2365 C C . TYR B 1 109 ? 6.863 20.75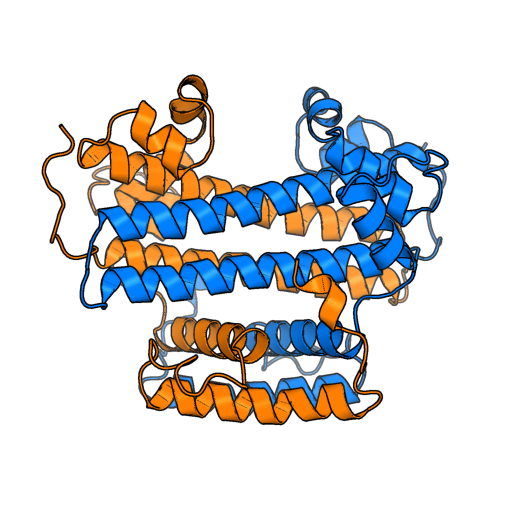 -3.053 1 95.44 109 TYR B C 1
ATOM 2367 O O . TYR B 1 109 ? 6.102 21.438 -2.375 1 95.44 109 TYR B O 1
ATOM 2375 N N . ASP B 1 110 ? 7.539 21.156 -4.07 1 93.5 110 ASP B N 1
ATOM 2376 C CA . ASP B 1 110 ? 7.316 22.516 -4.52 1 93.5 110 ASP B CA 1
ATOM 2377 C C . ASP B 1 110 ? 5.852 22.75 -4.879 1 93.5 110 ASP B C 1
ATOM 2379 O O . ASP B 1 110 ? 5.289 23.797 -4.562 1 93.5 110 ASP B O 1
ATOM 2383 N N . GLY B 1 111 ? 5.301 21.828 -5.57 1 93.12 111 GLY B N 1
ATOM 2384 C CA . GLY B 1 111 ? 3.883 21.938 -5.875 1 93.12 111 GLY B CA 1
ATOM 2385 C C . GLY B 1 111 ? 3.004 21.938 -4.641 1 93.12 111 GLY B C 1
ATOM 2386 O O . GLY B 1 111 ? 2.088 22.766 -4.531 1 93.12 111 GLY B O 1
ATOM 2387 N N . LEU B 1 112 ? 3.268 21.094 -3.68 1 94.06 112 LEU B N 1
ATOM 2388 C CA . LEU B 1 112 ? 2.504 20.984 -2.441 1 94.06 112 LEU B CA 1
ATOM 2389 C C . LEU B 1 112 ? 2.479 22.312 -1.698 1 94.06 112 LEU B C 1
ATOM 2391 O O . LEU B 1 112 ? 1.457 22.688 -1.113 1 94.06 112 LEU B O 1
ATOM 2395 N N . THR B 1 113 ? 3.596 23 -1.725 1 93 113 THR B N 1
ATOM 2396 C CA . THR B 1 113 ? 3.752 24.203 -0.917 1 93 113 THR B CA 1
ATOM 2397 C C . THR B 1 113 ? 3.473 25.453 -1.75 1 93 113 THR B C 1
ATOM 2399 O O . THR B 1 113 ? 3.443 26.562 -1.22 1 93 113 THR B O 1
ATOM 2402 N N . GLY B 1 114 ? 3.268 25.25 -2.977 1 87.38 114 GLY B N 1
ATOM 2403 C CA . GLY B 1 114 ? 3.023 26.375 -3.854 1 87.38 114 GLY B CA 1
ATOM 2404 C C . GLY B 1 114 ? 4.281 27.156 -4.195 1 87.38 114 GLY B C 1
ATOM 2405 O O . GLY B 1 114 ? 4.211 28.297 -4.668 1 87.38 114 GLY B O 1
ATOM 2406 N N . SER B 1 115 ? 5.391 26.719 -3.854 1 80.25 115 SER B N 1
ATOM 2407 C CA . SER B 1 115 ? 6.656 27.406 -4.086 1 80.25 115 SER B CA 1
ATOM 2408 C C . SER B 1 115 ? 7.09 27.281 -5.543 1 80.25 115 SER B C 1
ATOM 2410 O O . SER B 1 115 ? 8.055 27.922 -5.965 1 80.25 115 SER B O 1
ATOM 2412 N N . SER B 1 116 ? 6.586 26.281 -6.164 1 64.12 116 SER B N 1
ATOM 2413 C CA . SER B 1 116 ? 7.078 26.094 -7.523 1 64.12 116 SER B CA 1
ATOM 2414 C C . SER B 1 116 ? 6.785 27.312 -8.391 1 64.12 116 SER B C 1
ATOM 2416 O O . SER B 1 116 ? 5.637 27.75 -8.469 1 64.12 116 SER B O 1
ATOM 2418 N N . SER B 1 117 ? 7.727 28.25 -8.336 1 51.19 117 SER B N 1
ATOM 2419 C CA . SER B 1 117 ? 7.66 29.328 -9.312 1 51.19 117 SER B CA 1
ATOM 2420 C C . SER B 1 117 ? 7.547 28.781 -10.734 1 51.19 117 SER B C 1
ATOM 2422 O O . SER B 1 117 ? 7.312 29.531 -11.68 1 51.19 117 SER B O 1
ATOM 2424 N N . SER B 1 118 ? 8.359 27.672 -10.969 1 51.72 118 SER B N 1
ATOM 2425 C CA . SER B 1 118 ? 8.773 27.516 -12.359 1 51.72 118 SER B CA 1
ATOM 2426 C C . SER B 1 118 ? 7.617 27.047 -13.234 1 51.72 118 SER B C 1
ATOM 2428 O O . SER B 1 118 ? 6.738 26.312 -12.766 1 51.72 118 SER B O 1
ATOM 2430 N N . GLY B 1 119 ? 7.23 27.766 -14.148 1 50.06 119 GLY B N 1
ATOM 2431 C CA . GLY B 1 119 ? 6.5 27.578 -15.391 1 50.06 119 GLY B CA 1
ATOM 2432 C C . GLY B 1 119 ? 6.508 26.141 -15.891 1 50.06 119 GLY B C 1
ATOM 2433 O O . GLY B 1 119 ? 5.871 25.828 -16.891 1 50.06 119 GLY B O 1
ATOM 2434 N N . HIS B 1 120 ? 7.598 25.422 -15.656 1 54.56 120 HIS B N 1
ATOM 2435 C CA . HIS B 1 120 ? 7.633 24.125 -16.328 1 54.56 120 HIS B CA 1
ATOM 2436 C C . HIS B 1 120 ? 6.703 23.125 -15.664 1 54.56 120 HIS B C 1
ATOM 2438 O O . HIS B 1 120 ? 6.777 22.922 -14.453 1 54.56 120 HIS B O 1
ATOM 2444 N N . ASP B 1 121 ? 5.523 22.984 -16.109 1 62.28 121 ASP B N 1
ATOM 2445 C CA . ASP B 1 121 ? 4.402 22.125 -15.758 1 62.28 121 ASP B CA 1
ATOM 2446 C C . ASP B 1 121 ? 4.848 20.672 -15.609 1 62.28 121 ASP B C 1
ATOM 2448 O O . ASP B 1 121 ? 4.477 19.812 -16.422 1 62.28 121 ASP B O 1
ATOM 2452 N N . ASP B 1 122 ? 5.973 20.391 -14.812 1 83.75 122 ASP B N 1
ATOM 2453 C CA . ASP B 1 122 ? 6.359 19 -14.609 1 83.75 122 ASP B CA 1
ATOM 2454 C C . ASP B 1 122 ? 5.258 18.219 -13.891 1 83.75 122 ASP B C 1
ATOM 2456 O O . ASP B 1 122 ? 4.492 18.797 -13.109 1 83.75 122 ASP B O 1
ATOM 2460 N N . VAL B 1 123 ? 5.184 17.016 -14.211 1 89.5 123 VAL B N 1
ATOM 2461 C CA . VAL B 1 123 ? 4.074 16.156 -13.82 1 89.5 123 VAL B CA 1
ATOM 2462 C C . VAL B 1 123 ? 3.893 16.203 -12.305 1 89.5 123 VAL B C 1
ATOM 2464 O O . VAL B 1 123 ? 2.783 16.422 -11.812 1 89.5 123 VAL B O 1
ATOM 2467 N N . TRP B 1 124 ? 4.992 16.156 -11.57 1 93.38 124 TRP B N 1
ATOM 2468 C CA . TRP B 1 124 ? 4.855 16.047 -10.117 1 93.38 124 TRP B CA 1
ATOM 2469 C C . TRP B 1 124 ? 4.609 17.422 -9.492 1 93.38 124 TRP B C 1
ATOM 2471 O O . TRP B 1 124 ? 4.066 17.5 -8.383 1 93.38 124 TRP B O 1
ATOM 2481 N N . GLY B 1 125 ? 5.02 18.516 -10.156 1 91.75 125 GLY B N 1
ATOM 2482 C CA . GLY B 1 125 ? 4.594 19.844 -9.727 1 91.75 125 GLY B CA 1
ATOM 2483 C C . GLY B 1 125 ? 3.092 20.047 -9.828 1 91.75 125 GLY B C 1
ATOM 2484 O O . GLY B 1 125 ? 2.473 20.609 -8.922 1 91.75 125 GLY B O 1
ATOM 2485 N N . VAL B 1 126 ? 2.561 19.578 -10.945 1 91.88 126 VAL B N 1
ATOM 2486 C CA . VAL B 1 126 ? 1.125 19.688 -11.18 1 91.88 126 VAL B CA 1
ATOM 2487 C C . VAL B 1 126 ? 0.365 18.859 -10.148 1 91.88 126 VAL B C 1
ATOM 2489 O O . VAL B 1 126 ? -0.595 19.344 -9.539 1 91.88 126 VAL B O 1
ATOM 2492 N N . VAL B 1 127 ? 0.827 17.672 -9.914 1 93.38 127 VAL B N 1
ATOM 2493 C CA . VAL B 1 127 ? 0.2 16.797 -8.938 1 93.38 127 VAL B CA 1
ATOM 2494 C C . VAL B 1 127 ? 0.301 17.422 -7.543 1 93.38 127 VAL B C 1
ATOM 2496 O O . VAL B 1 127 ? -0.688 17.484 -6.812 1 93.38 127 VAL B O 1
ATOM 2499 N N . GLY B 1 128 ? 1.501 17.891 -7.223 1 94.44 128 GLY B N 1
ATOM 2500 C CA . GLY B 1 128 ? 1.687 18.547 -5.938 1 94.44 128 GLY B CA 1
ATOM 2501 C C . GLY B 1 128 ? 0.757 19.734 -5.734 1 94.44 128 GLY B C 1
ATOM 2502 O O . GLY B 1 128 ? 0.161 19.875 -4.664 1 94.44 128 GLY B O 1
ATOM 2503 N N . ARG B 1 129 ? 0.569 20.516 -6.719 1 92.94 129 ARG B N 1
ATOM 2504 C CA . ARG B 1 129 ? -0.31 21.672 -6.633 1 92.94 129 ARG B CA 1
ATOM 2505 C C . ARG B 1 129 ? -1.758 21.25 -6.414 1 92.94 129 ARG B C 1
ATOM 2507 O O . ARG B 1 129 ? -2.469 21.844 -5.602 1 92.94 129 ARG B O 1
ATOM 2514 N N . ALA B 1 130 ? -2.121 20.25 -7.152 1 91.75 130 ALA B N 1
ATOM 2515 C CA . ALA B 1 130 ? -3.486 19.75 -6.992 1 91.75 130 ALA B CA 1
ATOM 2516 C C . ALA B 1 130 ? -3.725 19.25 -5.57 1 91.75 130 ALA B C 1
ATOM 2518 O O . ALA B 1 130 ? -4.762 19.547 -4.969 1 91.75 130 ALA B O 1
ATOM 2519 N N . ILE B 1 131 ? -2.771 18.547 -5.055 1 93.31 131 ILE B N 1
ATOM 2520 C CA . ILE B 1 131 ? -2.867 18.047 -3.686 1 93.31 131 ILE B CA 1
ATOM 2521 C C . ILE B 1 131 ? -2.906 19.219 -2.709 1 93.31 131 ILE B C 1
ATOM 2523 O O . ILE B 1 131 ? -3.756 19.266 -1.816 1 93.31 131 ILE B O 1
ATOM 2527 N N . GLY B 1 132 ? -1.978 20.125 -2.902 1 90.75 132 GLY B N 1
ATOM 2528 C CA . GLY B 1 132 ? -1.887 21.281 -2.021 1 90.75 132 GLY B CA 1
ATOM 2529 C C . GLY B 1 132 ? -3.158 22.109 -1.988 1 90.75 132 GLY B C 1
ATOM 2530 O O . GLY B 1 132 ? -3.492 22.703 -0.961 1 90.75 132 GLY B O 1
ATOM 2531 N N . ARG B 1 133 ? -3.9 22.031 -3.072 1 87.69 133 ARG B N 1
ATOM 2532 C CA . ARG B 1 133 ? -5.148 22.781 -3.18 1 87.69 133 ARG B CA 1
ATOM 2533 C C . ARG B 1 133 ? -6.324 21.969 -2.646 1 87.69 133 ARG B C 1
ATOM 2535 O O . ARG B 1 133 ? -7.461 22.438 -2.635 1 87.69 133 ARG B O 1
ATOM 2542 N N . GLY B 1 134 ? -6.012 20.781 -2.238 1 85.38 134 GLY B N 1
ATOM 2543 C CA . GLY B 1 134 ? -7.059 19.938 -1.69 1 85.38 134 GLY B CA 1
ATOM 2544 C C . GLY B 1 134 ? -7.984 19.375 -2.752 1 85.38 134 GLY B C 1
ATOM 2545 O O . GLY B 1 134 ? -9.195 19.266 -2.539 1 85.38 134 GLY B O 1
ATOM 2546 N N . GLU B 1 135 ? -7.418 19.016 -3.883 1 79.69 135 GLU B N 1
ATOM 2547 C CA . GLU B 1 135 ? -8.258 18.609 -5.004 1 79.69 135 GLU B CA 1
ATOM 2548 C C . GLU B 1 135 ? -8.695 17.156 -4.863 1 79.69 135 GLU B C 1
ATOM 2550 O O . GLU B 1 135 ? -9.625 16.703 -5.543 1 79.69 135 GLU B O 1
ATOM 2555 N N . LEU B 1 136 ? -7.934 16.328 -3.963 1 82.75 136 LEU B N 1
ATOM 2556 C CA . LEU B 1 136 ? -8.508 15.016 -3.715 1 82.75 136 LEU B CA 1
ATOM 2557 C C . LEU B 1 136 ? -9.906 15.133 -3.117 1 82.75 136 LEU B C 1
ATOM 2559 O O . LEU B 1 136 ? -10.094 15.812 -2.109 1 82.75 136 LEU B O 1
ATOM 2563 N N . GLU B 1 137 ? -10.758 14.391 -3.783 1 85.25 137 GLU B N 1
ATOM 2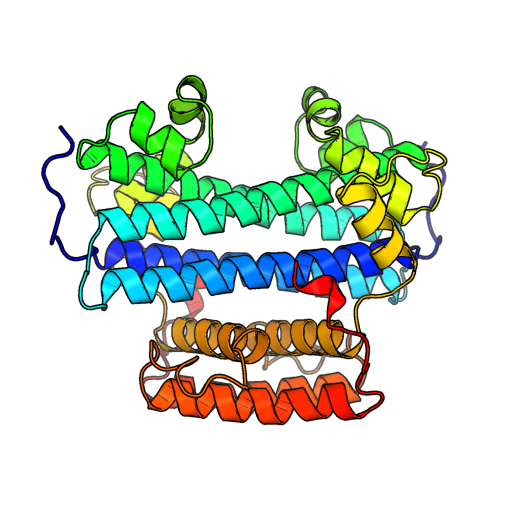564 C CA . GLU B 1 137 ? -12.133 14.438 -3.299 1 85.25 137 GLU B CA 1
ATOM 2565 C C . GLU B 1 137 ? -12.242 13.867 -1.89 1 85.25 137 GLU B C 1
ATOM 2567 O O . GLU B 1 137 ? -11.688 12.805 -1.6 1 85.25 137 GLU B O 1
ATOM 2572 N N . GLN B 1 138 ? -12.906 14.586 -1.114 1 87.31 138 GLN B N 1
ATOM 2573 C CA . GLN B 1 138 ? -13.141 14.148 0.259 1 87.31 138 GLN B CA 1
ATOM 2574 C C . GLN B 1 138 ? -13.742 12.75 0.297 1 87.31 138 GLN B C 1
ATOM 2576 O O . GLN B 1 138 ? -13.359 11.93 1.134 1 87.31 138 GLN B O 1
ATOM 2581 N N . ALA B 1 139 ? -14.578 12.508 -0.609 1 88.94 139 ALA B N 1
ATOM 2582 C CA . ALA B 1 139 ? -15.234 11.203 -0.678 1 88.94 139 ALA B CA 1
ATOM 2583 C C . ALA B 1 139 ? -14.211 10.086 -0.881 1 88.94 139 ALA B C 1
ATOM 2585 O O . ALA B 1 139 ? -14.336 9.008 -0.298 1 88.94 139 ALA B O 1
ATOM 2586 N N . THR B 1 140 ? -13.258 10.398 -1.765 1 91.19 140 THR B N 1
ATOM 2587 C CA . THR B 1 140 ? -12.211 9.414 -2.033 1 91.19 140 THR B CA 1
ATOM 2588 C C . THR B 1 140 ? -11.391 9.141 -0.777 1 91.19 140 THR B C 1
ATOM 2590 O O . THR B 1 140 ? -11.117 7.984 -0.445 1 91.19 140 THR B O 1
ATOM 2593 N N . ARG B 1 141 ? -11.055 10.148 -0.088 1 91.56 141 ARG B N 1
ATOM 2594 C CA . ARG B 1 141 ? -10.312 10.016 1.159 1 91.56 141 ARG B CA 1
ATOM 2595 C C . ARG B 1 141 ? -11.109 9.234 2.197 1 91.56 141 ARG B C 1
ATOM 2597 O O . ARG B 1 141 ? -10.578 8.32 2.83 1 91.56 141 ARG B O 1
ATOM 2604 N N . ASP B 1 142 ? -12.305 9.578 2.32 1 92.88 142 ASP B N 1
ATOM 2605 C CA . ASP B 1 142 ? -13.172 8.93 3.299 1 92.88 142 ASP B CA 1
ATOM 2606 C C . ASP B 1 142 ? -13.32 7.438 3.008 1 92.88 142 ASP B C 1
ATOM 2608 O O . ASP B 1 142 ? -13.234 6.613 3.918 1 92.88 142 ASP B O 1
ATOM 2612 N N . ARG B 1 143 ? -13.484 7.121 1.771 1 95.31 143 ARG B N 1
ATOM 2613 C CA . ARG B 1 143 ? -13.641 5.727 1.369 1 95.31 143 ARG B CA 1
ATOM 2614 C C . ARG B 1 143 ? -12.398 4.91 1.732 1 95.31 143 ARG B C 1
ATOM 2616 O O . ARG B 1 143 ? -12.516 3.805 2.266 1 95.31 143 ARG B O 1
ATOM 2623 N N . ALA B 1 144 ? -11.242 5.484 1.455 1 95.69 144 ALA B N 1
ATOM 2624 C CA . ALA B 1 144 ? -9.992 4.793 1.768 1 95.69 144 ALA B CA 1
ATOM 2625 C C . ALA B 1 144 ? -9.844 4.574 3.27 1 95.69 144 ALA B C 1
ATOM 2627 O O . ALA B 1 144 ? -9.484 3.479 3.711 1 95.69 144 ALA B O 1
ATOM 2628 N N . GLU B 1 145 ? -10.164 5.562 4.016 1 94.38 145 GLU B N 1
ATOM 2629 C CA . GLU B 1 145 ? -10.062 5.465 5.469 1 94.38 145 GLU B CA 1
ATOM 2630 C C . GLU B 1 145 ? -11.031 4.43 6.027 1 94.38 145 GLU B C 1
ATOM 2632 O O . GLU B 1 145 ? -10.68 3.648 6.91 1 94.38 145 GLU B O 1
ATOM 2637 N N . VAL B 1 146 ? -12.172 4.422 5.512 1 96.06 146 VAL B N 1
ATOM 2638 C CA . VAL B 1 146 ? -13.219 3.527 5.992 1 96.06 146 VAL B CA 1
ATOM 2639 C C . VAL B 1 146 ? -12.82 2.076 5.73 1 96.06 146 VAL B C 1
ATOM 2641 O O . VAL B 1 146 ? -12.898 1.233 6.625 1 96.06 146 VAL B O 1
ATOM 2644 N N . VAL B 1 147 ? -12.352 1.815 4.551 1 97.06 147 VAL B N 1
ATOM 2645 C CA . VAL B 1 147 ? -12.094 0.414 4.234 1 97.06 147 VAL B CA 1
ATOM 2646 C C . VAL B 1 147 ? -10.852 -0.067 4.98 1 97.06 147 VAL B C 1
ATOM 2648 O O . VAL B 1 147 ? -10.797 -1.215 5.426 1 97.06 147 VAL B O 1
ATOM 2651 N N . LEU B 1 148 ? -9.852 0.765 5.125 1 97.62 148 LEU B N 1
ATOM 2652 C CA . LEU B 1 148 ? -8.672 0.378 5.883 1 97.62 148 LEU B CA 1
ATOM 2653 C C . LEU B 1 148 ? -9.016 0.153 7.352 1 97.62 148 LEU B C 1
ATOM 2655 O O . LEU B 1 148 ? -8.586 -0.836 7.949 1 97.62 148 LEU B O 1
ATOM 2659 N N . ALA B 1 149 ? -9.805 1.011 7.879 1 96.5 149 ALA B N 1
ATOM 2660 C CA . ALA B 1 149 ? -10.234 0.843 9.266 1 96.5 149 ALA B CA 1
ATOM 2661 C C . ALA B 1 149 ? -11.07 -0.418 9.438 1 96.5 149 ALA B C 1
ATOM 2663 O O . ALA B 1 149 ? -10.945 -1.131 10.43 1 96.5 149 ALA B O 1
ATOM 2664 N N . ALA B 1 150 ? -11.914 -0.705 8.492 1 96.38 150 ALA B N 1
ATOM 2665 C CA . ALA B 1 150 ? -12.773 -1.884 8.57 1 96.38 150 ALA B CA 1
ATOM 2666 C C . ALA B 1 150 ? -11.945 -3.166 8.57 1 96.38 150 ALA B C 1
ATOM 2668 O O . ALA B 1 150 ? -12.328 -4.156 9.195 1 96.38 150 ALA B O 1
ATOM 2669 N N . LEU B 1 151 ? -10.867 -3.141 7.906 1 96 151 LEU B N 1
ATOM 2670 C CA . LEU B 1 151 ? -10.008 -4.316 7.809 1 96 151 LEU B CA 1
ATOM 2671 C C . LEU B 1 151 ? -9.211 -4.516 9.086 1 96 151 LEU B C 1
ATOM 2673 O O . LEU B 1 151 ? -8.938 -5.652 9.484 1 96 151 LEU B O 1
ATOM 2677 N N . PHE B 1 152 ? -8.859 -3.389 9.766 1 95.62 152 PHE B N 1
ATOM 2678 C CA . PHE B 1 152 ? -7.746 -3.58 10.688 1 95.62 152 PHE B CA 1
ATOM 2679 C C . PHE B 1 152 ? -8.094 -3.053 12.078 1 95.62 152 PHE B C 1
ATOM 2681 O O . PHE B 1 152 ? -7.312 -3.201 13.016 1 95.62 152 PHE B O 1
ATOM 2688 N N . HIS B 1 153 ? -9.234 -2.389 12.188 1 90.5 153 HIS B N 1
ATOM 2689 C CA . HIS B 1 153 ? -9.562 -1.954 13.539 1 90.5 153 HIS B CA 1
ATOM 2690 C C . HIS B 1 153 ? -9.781 -3.148 14.461 1 90.5 153 HIS B C 1
ATOM 2692 O O . HIS B 1 153 ? -10.156 -4.23 14.008 1 90.5 153 HIS B O 1
ATOM 2698 N N . ASN B 1 154 ? -9.469 -2.959 15.664 1 86.88 154 ASN B N 1
ATOM 2699 C CA . ASN B 1 154 ? -9.742 -3.973 16.672 1 86.88 154 ASN B CA 1
ATOM 2700 C C . ASN B 1 154 ? -11.203 -3.939 17.109 1 86.88 154 ASN B C 1
ATOM 2702 O O . ASN B 1 154 ? -11.609 -3.061 17.875 1 86.88 154 ASN B O 1
ATOM 2706 N N . PRO B 1 155 ? -11.93 -4.957 16.719 1 80.06 155 PRO B N 1
ATOM 2707 C CA . PRO B 1 155 ? -13.352 -4.922 17.062 1 80.06 155 PRO B CA 1
ATOM 2708 C C . PRO B 1 155 ? -13.609 -5.059 18.562 1 80.06 155 PRO B C 1
ATOM 2710 O O . PRO B 1 155 ? -14.68 -4.672 19.047 1 80.06 155 PRO B O 1
ATOM 2713 N N . GLY B 1 156 ? -12.68 -5.57 19.25 1 85.44 156 GLY B N 1
ATOM 2714 C CA . GLY B 1 156 ? -12.82 -5.73 20.688 1 85.44 156 GLY B CA 1
ATOM 2715 C C . GLY B 1 156 ? -12.523 -4.461 21.453 1 85.44 156 GLY B C 1
ATOM 2716 O O . GLY B 1 156 ? -12.797 -4.383 22.656 1 85.44 156 GLY B O 1
ATOM 2717 N N . ASP B 1 157 ? -12 -3.508 20.859 1 88.75 157 ASP B N 1
ATOM 2718 C CA . ASP B 1 157 ? -11.703 -2.217 21.469 1 88.75 157 ASP B CA 1
ATOM 2719 C C . ASP B 1 157 ? -12.766 -1.182 21.125 1 88.75 157 ASP B C 1
ATOM 2721 O O . ASP B 1 157 ? -12.836 -0.717 19.984 1 88.75 157 ASP B O 1
ATOM 2725 N N . PRO B 1 158 ? -13.531 -0.789 22.125 1 85.88 158 PRO B N 1
ATOM 2726 C CA . PRO B 1 158 ? -14.625 0.147 21.844 1 85.88 158 PRO B CA 1
ATOM 2727 C C . PRO B 1 158 ? -14.125 1.513 21.375 1 85.88 158 PRO B C 1
ATOM 2729 O O . PRO B 1 158 ? -14.867 2.258 20.734 1 85.88 158 PRO B O 1
ATOM 2732 N N . ASP B 1 159 ? -12.859 1.812 21.641 1 89 159 ASP B N 1
ATOM 2733 C CA . ASP B 1 159 ? -12.312 3.121 21.297 1 89 159 ASP B CA 1
ATOM 2734 C C . ASP B 1 159 ? -11.5 3.059 20.016 1 89 159 ASP B C 1
ATOM 2736 O O . ASP B 1 159 ? -10.906 4.055 19.594 1 89 159 ASP B O 1
ATOM 2740 N N . ALA B 1 160 ? -11.531 1.931 19.375 1 89.69 160 ALA B N 1
ATOM 2741 C CA . ALA B 1 160 ? -10.641 1.676 18.234 1 89.69 160 ALA B CA 1
ATOM 2742 C C . ALA B 1 160 ? -10.898 2.662 17.109 1 89.69 160 ALA B C 1
ATOM 2744 O O . ALA B 1 160 ? -9.992 2.969 16.328 1 89.69 160 ALA B O 1
ATOM 2745 N N . LEU B 1 161 ? -12.141 3.219 17.047 1 92.19 161 LEU B N 1
ATOM 2746 C CA . LEU B 1 161 ? -12.5 4.055 15.906 1 92.19 161 LEU B CA 1
ATOM 2747 C C . LEU B 1 161 ? -12.656 5.512 16.328 1 92.19 161 LEU B C 1
ATOM 2749 O O . LEU B 1 161 ? -13.031 6.359 15.508 1 92.19 161 LEU B O 1
ATOM 2753 N N . ASP B 1 162 ? -12.211 5.867 17.547 1 88.38 162 ASP B N 1
ATOM 2754 C CA . ASP B 1 162 ? -12.492 7.176 18.141 1 88.38 162 ASP B CA 1
ATOM 2755 C C . ASP B 1 162 ? -11.75 8.281 17.391 1 88.38 162 ASP B C 1
ATOM 2757 O O . ASP B 1 162 ? -12.133 9.453 17.469 1 88.38 162 ASP B O 1
ATOM 2761 N N . TYR B 1 163 ? -10.742 7.895 16.688 1 83.88 163 TYR B N 1
ATOM 2762 C CA . TYR B 1 163 ? -9.984 8.898 15.953 1 83.88 163 TYR B CA 1
ATOM 2763 C C . TYR B 1 163 ? -10.727 9.344 14.703 1 83.88 163 TYR B C 1
ATOM 2765 O O . TYR B 1 163 ? -10.391 10.367 14.102 1 83.88 163 TYR B O 1
ATOM 2773 N N . LEU B 1 164 ? -11.852 8.688 14.336 1 90.38 164 LEU B N 1
ATOM 2774 C CA . LEU B 1 164 ? -12.633 9 13.148 1 90.38 164 LEU B CA 1
ATOM 2775 C C . LEU B 1 164 ? -13.891 9.781 13.523 1 90.38 164 LEU B C 1
ATOM 2777 O O . LEU B 1 164 ? -14.445 9.586 14.602 1 90.38 164 LEU B O 1
ATOM 2781 N N . PRO B 1 165 ? -14.297 10.734 12.586 1 88.75 165 PRO B N 1
ATOM 2782 C CA . PRO B 1 165 ? -15.625 11.328 12.773 1 88.75 165 PRO B CA 1
ATOM 2783 C C . PRO B 1 165 ? -16.734 10.281 12.883 1 88.75 165 PRO B C 1
ATOM 2785 O O . PRO B 1 165 ? -16.625 9.195 12.297 1 88.75 165 PRO B O 1
ATOM 2788 N N . THR B 1 166 ? -17.797 10.586 13.57 1 92.62 166 THR B N 1
ATOM 2789 C CA . THR B 1 166 ? -18.875 9.664 13.898 1 92.62 166 THR B CA 1
ATOM 2790 C C . THR B 1 166 ? -19.453 9.047 12.625 1 92.62 166 THR B C 1
ATOM 2792 O O . THR B 1 166 ? -19.719 7.84 12.578 1 92.62 166 THR B O 1
ATOM 2795 N N . HIS B 1 167 ? -19.672 9.844 11.594 1 91.94 167 HIS B N 1
ATOM 2796 C CA . HIS B 1 167 ? -20.281 9.32 10.375 1 91.94 167 HIS B CA 1
ATOM 2797 C C . HIS B 1 167 ? -19.375 8.305 9.695 1 91.94 167 HIS B C 1
ATOM 2799 O O . HIS B 1 167 ? -19.859 7.332 9.109 1 91.94 167 HIS B O 1
ATOM 2805 N N . LEU B 1 168 ? -18.109 8.398 9.805 1 93.56 168 LEU B N 1
ATOM 2806 C CA . LEU B 1 168 ? -17.188 7.418 9.242 1 93.56 168 LEU B CA 1
ATOM 2807 C C . LEU B 1 168 ? -17.125 6.16 10.109 1 93.56 168 LEU B C 1
ATOM 2809 O O . LEU B 1 168 ? -16.953 5.055 9.594 1 93.56 168 LEU B O 1
ATOM 2813 N N . GLN B 1 169 ? -17.266 6.363 11.438 1 95 169 GLN B N 1
ATOM 2814 C CA . GLN B 1 169 ? -17.344 5.203 12.312 1 95 169 GLN B CA 1
ATOM 2815 C C . GLN B 1 169 ? -18.484 4.277 11.922 1 95 169 GLN B C 1
ATOM 2817 O O . GLN B 1 169 ? -18.312 3.057 11.867 1 95 169 GLN B O 1
ATOM 2822 N N . ASP B 1 170 ? -19.547 4.863 11.609 1 94.69 170 ASP B N 1
ATOM 2823 C CA . ASP B 1 170 ? -20.719 4.098 11.219 1 94.69 170 ASP B CA 1
ATOM 2824 C C . ASP B 1 170 ? -20.469 3.332 9.922 1 94.69 170 ASP B C 1
ATOM 2826 O O . ASP B 1 170 ? -20.844 2.164 9.805 1 94.69 170 ASP B O 1
ATOM 2830 N N . LEU B 1 171 ? -19.844 4.016 8.984 1 96.19 171 LEU B N 1
ATOM 2831 C CA . LEU B 1 171 ? -19.531 3.367 7.719 1 96.19 171 LEU B CA 1
ATOM 2832 C C . LEU B 1 171 ? -18.562 2.209 7.93 1 96.19 171 LEU B C 1
ATOM 2834 O O . LEU B 1 171 ? -18.703 1.154 7.305 1 96.19 171 LEU B O 1
ATOM 2838 N N . VAL B 1 172 ? -17.578 2.412 8.836 1 96.69 172 VAL B N 1
ATOM 2839 C CA . VAL B 1 172 ? -16.625 1.354 9.141 1 96.69 172 VAL B CA 1
ATOM 2840 C C . VAL B 1 172 ? -17.359 0.133 9.688 1 96.69 172 VAL B C 1
ATOM 2842 O O . VAL B 1 172 ? -17.109 -0.995 9.258 1 96.69 172 VAL B O 1
ATOM 2845 N N . ARG B 1 173 ? -18.297 0.327 10.562 1 95.31 173 ARG B N 1
ATOM 2846 C CA . ARG B 1 173 ? -19.047 -0.768 11.164 1 95.31 173 ARG B CA 1
ATOM 2847 C C . ARG B 1 173 ? -19.906 -1.477 10.117 1 95.31 173 ARG B C 1
ATOM 2849 O O . ARG B 1 173 ? -20.016 -2.705 10.133 1 95.31 173 ARG B O 1
ATOM 2856 N N . GLU B 1 174 ? -20.453 -0.706 9.25 1 96.12 174 GLU B N 1
ATOM 2857 C CA . GLU B 1 174 ? -21.281 -1.296 8.203 1 96.12 174 GLU B CA 1
ATOM 2858 C C . GLU B 1 174 ? -20.438 -2.129 7.238 1 96.12 174 GLU B C 1
ATOM 2860 O O . GLU B 1 174 ? -20.812 -3.242 6.871 1 96.12 174 GLU B O 1
ATOM 2865 N N . VAL B 1 175 ? -19.312 -1.581 6.824 1 96.62 175 VAL B N 1
ATOM 2866 C CA . VAL B 1 175 ? -18.422 -2.322 5.941 1 96.62 175 VAL B CA 1
ATOM 2867 C C . VAL B 1 175 ? -17.922 -3.578 6.648 1 96.62 175 VAL B C 1
ATOM 2869 O O . VAL B 1 175 ? -17.859 -4.656 6.051 1 96.62 175 VAL B O 1
ATOM 2872 N N . THR B 1 176 ? -17.562 -3.441 7.938 1 95.56 176 THR B N 1
ATOM 2873 C CA . THR B 1 176 ? -17.109 -4.586 8.719 1 95.56 176 THR B CA 1
ATOM 2874 C C . THR B 1 176 ? -18.172 -5.68 8.742 1 95.56 176 THR B C 1
ATOM 2876 O O . THR B 1 176 ? -17.859 -6.859 8.562 1 95.56 176 THR B O 1
ATOM 2879 N N . ALA B 1 177 ? -19.375 -5.301 8.906 1 94.25 177 ALA B N 1
ATOM 2880 C CA . ALA B 1 177 ? -20.469 -6.258 8.945 1 94.25 177 ALA B CA 1
ATOM 2881 C C . ALA B 1 177 ? -20.594 -6.996 7.613 1 94.25 177 ALA B C 1
ATOM 2883 O O . ALA B 1 177 ? -20.844 -8.203 7.59 1 94.25 177 ALA B O 1
ATOM 2884 N N . VAL B 1 178 ? -20.453 -6.289 6.531 1 95.75 178 VAL B N 1
ATOM 2885 C CA . VAL B 1 178 ? -20.5 -6.914 5.215 1 95.75 178 VAL B CA 1
ATOM 2886 C C . VAL B 1 178 ? -19.344 -7.898 5.062 1 95.75 178 VAL B C 1
ATOM 2888 O O . VAL B 1 178 ? -19.531 -9.023 4.598 1 95.75 178 VAL B O 1
ATOM 2891 N N . LEU B 1 179 ? -18.141 -7.477 5.484 1 94.75 179 LEU B N 1
ATOM 2892 C CA . LEU B 1 179 ? -16.938 -8.297 5.332 1 94.75 179 LEU B CA 1
ATOM 2893 C C . LEU B 1 179 ? -17.031 -9.555 6.188 1 94.75 179 LEU B C 1
ATOM 2895 O O . LEU B 1 179 ? -16.438 -10.586 5.855 1 94.75 179 LEU B O 1
ATOM 2899 N N . ASP B 1 180 ? -17.719 -9.484 7.273 1 91.44 180 ASP B N 1
ATOM 2900 C CA . ASP B 1 180 ? -17.844 -10.625 8.172 1 91.44 180 ASP B CA 1
ATOM 2901 C C . ASP B 1 180 ? -18.656 -11.742 7.516 1 91.44 180 ASP B C 1
ATOM 2903 O O . ASP B 1 180 ? -18.594 -12.891 7.953 1 91.44 180 ASP B O 1
ATOM 2907 N N . LYS B 1 181 ? -19.344 -11.375 6.492 1 85.31 181 LYS B N 1
ATOM 2908 C CA . LYS B 1 181 ? -20.031 -12.398 5.711 1 85.31 181 LYS B CA 1
ATOM 2909 C C . LYS B 1 181 ? -19.031 -13.258 4.938 1 85.31 181 LYS B C 1
ATOM 2911 O O . LYS B 1 181 ? -19.344 -14.406 4.586 1 85.31 181 LYS B O 1
ATOM 2916 N N . ALA B 1 182 ? -17.969 -12.523 4.52 1 73.81 182 ALA B N 1
ATOM 2917 C CA . ALA B 1 182 ? -16.922 -13.234 3.799 1 73.81 182 ALA B CA 1
ATOM 2918 C C . ALA B 1 182 ? -16.297 -14.328 4.668 1 73.81 182 ALA B C 1
ATOM 2920 O O . ALA B 1 182 ? -15.906 -15.383 4.164 1 73.81 182 ALA B O 1
ATOM 2921 N N . ALA B 1 183 ? -15.945 -13.953 6.062 1 65.38 183 ALA B N 1
ATOM 2922 C CA . ALA B 1 183 ? -15.328 -14.852 7.031 1 65.38 183 ALA B CA 1
ATOM 2923 C C . ALA B 1 183 ? -16.234 -16.047 7.328 1 65.38 183 ALA B C 1
ATOM 2925 O O . ALA B 1 183 ? -15.766 -17.125 7.684 1 65.38 183 ALA B O 1
ATOM 2926 N N . GLY B 1 184 ? -17.484 -15.758 7.645 1 55.06 184 GLY B N 1
ATOM 2927 C CA . GLY B 1 184 ? -18.391 -16.828 8.047 1 55.06 184 GLY B CA 1
ATOM 2928 C C . GLY B 1 184 ? -18.359 -18.016 7.105 1 55.06 184 GLY B C 1
ATOM 2929 O O . GLY B 1 184 ? -19.094 -18.984 7.316 1 55.06 184 GLY B O 1
ATOM 2930 N N . ALA B 1 185 ? -17.938 -17.984 5.945 1 44.44 185 ALA B N 1
ATOM 2931 C CA . ALA B 1 185 ? -17.812 -19.422 5.652 1 44.44 185 ALA B CA 1
ATOM 2932 C C . ALA B 1 185 ? -16.828 -20.078 6.617 1 44.44 185 ALA B C 1
ATOM 2934 O O . ALA B 1 185 ? -17.125 -21.141 7.168 1 44.44 185 ALA B O 1
ATOM 2935 N N . ARG B 1 186 ? -15.43 -20.516 6.684 1 41.34 186 ARG B N 1
ATOM 2936 C CA . ARG B 1 186 ? -14.703 -21.172 7.77 1 41.34 186 ARG B CA 1
ATOM 2937 C C . ARG B 1 186 ? -13.984 -20.141 8.633 1 41.34 186 ARG B C 1
ATOM 2939 O O . ARG B 1 186 ? -13.148 -19.375 8.141 1 41.34 186 ARG B O 1
ATOM 2946 N N . HIS B 1 187 ? -14.516 -19.391 9.609 1 37.12 187 HIS B N 1
ATOM 2947 C CA . HIS B 1 187 ? -13.844 -18.547 10.594 1 37.12 187 HIS B CA 1
ATOM 2948 C C . HIS B 1 187 ? -12.477 -19.125 10.961 1 37.12 187 HIS B C 1
ATOM 2950 O O . HIS B 1 187 ? -12.375 -20.25 11.453 1 37.12 187 HIS B O 1
ATOM 2956 N N . PRO B 1 188 ? -11.344 -18.781 10.391 1 33.81 188 PRO B N 1
ATOM 2957 C CA . PRO B 1 188 ? -10.172 -19.484 10.922 1 33.81 188 PRO B CA 1
ATOM 2958 C C . PRO B 1 188 ? -9.914 -19.172 12.398 1 33.81 188 PRO B C 1
ATOM 2960 O O . PRO B 1 188 ? -9.898 -18.016 12.797 1 33.81 188 PRO B O 1
ATOM 2963 N N . GLU B 1 189 ? -10.414 -19.938 13.383 1 31.34 189 GLU B N 1
ATOM 2964 C CA . GLU B 1 189 ? -10.016 -19.938 14.789 1 31.34 189 GLU B CA 1
ATOM 2965 C C . GLU B 1 189 ? -8.562 -19.5 14.953 1 31.34 189 GLU B C 1
ATOM 2967 O O . GLU B 1 189 ? -8.18 -19.016 16.016 1 31.34 189 GLU B O 1
ATOM 2972 N N . GLY B 1 190 ? -7.555 -19.922 14.141 1 28.14 190 GLY B N 1
ATOM 2973 C CA . GLY B 1 190 ? -6.125 -19.969 14.414 1 28.14 190 GLY B CA 1
ATOM 2974 C C . GLY B 1 190 ? -5.41 -18.672 14.062 1 28.14 190 GLY B C 1
ATOM 2975 O O . GLY B 1 190 ? -4.18 -18.656 13.977 1 28.14 190 GLY B O 1
ATOM 2976 N N . ALA B 1 191 ? -6.023 -17.609 13.648 1 31.89 191 ALA B N 1
ATOM 2977 C CA . ALA B 1 191 ? -5.312 -16.469 13.07 1 31.89 191 ALA B CA 1
ATOM 2978 C C . ALA B 1 191 ? -4.598 -15.664 14.148 1 31.89 191 ALA B C 1
ATOM 2980 O O . ALA B 1 191 ? -4.266 -14.5 13.938 1 31.89 191 ALA B O 1
ATOM 2981 N N . GLU B 1 192 ? -4.465 -15.961 15.391 1 31.19 192 GLU B N 1
ATOM 2982 C CA . GLU B 1 192 ? -3.652 -15.289 16.391 1 31.19 192 GLU B CA 1
ATOM 2983 C C . GLU B 1 192 ? -2.213 -15.109 15.922 1 31.19 192 GLU B C 1
ATOM 2985 O O . GLU B 1 192 ? -1.432 -14.391 16.531 1 31.19 192 GLU B O 1
ATOM 2990 N N . ALA B 1 193 ? -1.656 -15.922 15.062 1 30.47 193 ALA B N 1
ATOM 2991 C CA . ALA B 1 193 ? -0.216 -16.016 14.844 1 30.47 193 ALA B CA 1
ATOM 2992 C C . ALA B 1 193 ? 0.295 -14.859 13.992 1 30.47 193 ALA B C 1
ATOM 2994 O O . ALA B 1 193 ? 1.506 -14.656 13.883 1 30.47 193 ALA B O 1
ATOM 2995 N N . LEU B 1 194 ? -0.473 -14.297 13.078 1 32.19 194 LEU B N 1
ATOM 2996 C CA . LEU B 1 194 ? 0.139 -13.336 12.172 1 32.19 194 LEU B CA 1
ATOM 2997 C C . LEU B 1 194 ? 0.228 -11.953 12.812 1 32.19 194 LEU B C 1
ATOM 2999 O O . LEU B 1 194 ? 0.543 -10.969 12.141 1 32.19 194 LEU B O 1
ATOM 3003 N N . SER B 1 195 ? -0.281 -11.844 13.938 1 31.73 195 SER B N 1
ATOM 3004 C CA . SER B 1 195 ? -0.227 -10.555 14.617 1 31.73 195 SER B CA 1
ATOM 3005 C C . SER B 1 195 ? 1.206 -10.18 14.984 1 31.73 195 SER B C 1
ATOM 3007 O O . SER B 1 195 ? 1.431 -9.297 15.812 1 31.73 195 SER B O 1
ATOM 3009 N N . MET B 1 196 ? 2.248 -10.844 14.625 1 26.67 196 MET B N 1
ATOM 3010 C CA . MET B 1 196 ? 3.516 -10.305 15.109 1 26.67 196 MET B CA 1
ATOM 3011 C C . MET B 1 196 ? 3.926 -9.07 14.305 1 26.67 196 MET B C 1
ATOM 3013 O O . MET B 1 196 ? 3.707 -9.016 13.094 1 26.67 196 MET B O 1
#

Foldseek 3Di:
DQPCCPPPDDDQLLVLLVLVLLLVLVVLVVQLVVQLVCCCPPPVNDPVSNCVRNVVSVVVNVVSVLLSLQLVLVVCVVSPDDLVVSCVVSVHDSVCSVVSHDPLSVLLNCLLVVVPPDPPPPVNSVVSVCSNVVVPDPVSSLVSVLVVCLVDFDPVDPCSCVVDDPVSVVSNVVVNVVVVVVCVVPVPPPPPPVPD/DLPCCPPPDDDQLLVLLVLVLLLVLVVLVVQLVVQLVCLCPPPVNDPVSNCVRNVVSVVVNVVSVLLSLQLVLVVCVVSPDDLVRSCVVSVHDSVCSVVSHDPLSVLLNCLLVVVPPDPPPPVNSVVSVCSNVVVPDPVSSLVSVLVVCLVDFDPVDPCSCVVDDPVSVVSNVVVNVVVVVVCVVPVPPPPPPVPD

pLDDT: mean 85.65, std 18.15, range [26.67, 98.19]

Radius of gyration: 21.05 Å; Cα contacts (8 Å, |Δi|>4): 546; chains: 2; bounding box: 48×56×46 Å